Protein AF-A0A8S1BM80-F1 (afdb_monomer)

Radius of gyration: 26.35 Å; Cα contacts (8 Å, |Δi|>4): 334; chains: 1; bounding box: 60×57×77 Å

Sequence (387 aa):
MPVPDLLPSMALIQFASCIPSSCTPEDVQVTLTDAMQWAVKPTGMRASVQVYPESCTTLKSNPFTKGEVAMILVIVILLLLVFFSSAYDIAELNYAESESPIGKALVAFSLPRNWERLFKEDVVQPGVIGSLDGIRVFSTLWVVMTHKILYYAQEPWINKLQLVDALASLIKMPLINTLLNVDTFLLISGLLKAYHYLRDLENKRFNFISCYTRRYLRLTPAYMVVLGFYATLLVRLSSGPGWNKFVEQPTDACKTNWFYNLIYLNNYLDNGNQCMVQTWYLAMDFQLCLLAPLIVYPLWRWPNVGKFIFISVTLLSVSIPFITIYCARAVPSYVLGASDSSIQWYMQNIYFITHQRASPYIIGLALGYIFYRMNTTKVKLTKAIKA

Secondary structure (DSSP, 8-state):
----SSS-GGGS--------TTS-HHHHHHHHHHHHHHHHGGGT--------GGG------PPPPHHHHHHHHHHHHHHHHHHHHHHHHHHHTTS----SHHHHHHHTT-HHHHHHHHHS-----TT--HHHHHHHHHHHHHHHHHHHHHHHHTSTTS-HHHHHHHHT-GGGHHHH-TTSHHHHHHHHHHHHHHHHHHHHHHTT---HHHHHHHHHHHHHHHHHHHHHHHHTTGGGS--STTHIIIIIHHHHHHHHHHHHHHTT-HHHHSTT--SSGGGHHHHHHHHHHHHHHHHHHHHHH-HHHHHHHHHHHHHHHHHHHHHHHHHHT--SS--TTS-HHHHHHHIIIIIS-GGGS-HHHHHHHHHHHHHHHHHHTT----GGG--

Solvent-accessible surface area (backbone atoms only — not comparable to full-atom values): 22041 Å² total; per-residue (Å²): 129,82,83,72,80,81,64,37,74,86,76,57,90,58,85,86,81,93,70,70,90,85,61,49,50,66,57,50,26,53,55,50,24,55,54,46,33,62,70,33,49,88,75,75,53,86,59,83,58,86,59,56,65,77,48,65,71,74,95,72,85,72,82,84,50,73,65,37,52,52,50,51,50,52,52,51,52,52,51,50,49,29,49,53,14,28,52,48,43,63,64,39,74,80,51,73,85,62,84,48,72,64,50,49,58,44,44,69,45,13,53,68,62,52,50,51,61,71,73,48,83,73,76,84,53,95,90,65,64,66,68,57,55,56,50,48,52,55,42,49,54,47,49,53,52,28,55,51,49,58,57,49,73,71,40,65,89,50,66,64,66,60,54,55,58,43,72,74,32,77,88,44,38,74,62,67,53,54,78,59,50,60,42,56,55,36,20,51,51,20,17,53,49,34,32,53,48,54,53,30,53,75,68,71,70,67,49,72,67,62,54,51,51,53,52,47,68,67,50,47,62,66,49,50,55,53,50,49,36,45,43,40,54,55,58,72,77,60,82,45,67,61,36,39,74,74,38,43,54,27,21,54,25,20,69,75,47,47,64,35,58,78,72,42,39,43,34,76,68,33,86,87,51,49,43,58,67,84,49,24,57,58,19,33,54,52,54,52,58,68,48,44,54,75,48,50,48,38,38,72,80,38,53,68,62,12,47,51,53,47,51,53,51,51,52,48,24,54,46,50,39,51,50,53,34,63,76,65,70,50,70,94,60,91,54,92,87,52,40,60,68,58,49,50,48,40,43,64,69,38,67,37,25,49,68,43,58,37,41,43,24,53,52,11,30,52,51,9,47,51,52,46,47,41,68,74,67,65,62,79,77,58,72,85,80,76,111

Organism: NCBI:txid197152

Foldseek 3Di:
DPDPLPFAPLPDQDDDDDDPPPDQQVNVQVVVLVVVCVVCVVVVDHDHDDGDNLLDDDPDDDDADPLQVVLVVVVVVLVVLQVQLQVVCVVCVVPDDDPDPVNVVSVVSHPVVVVCVVPDDDPQPPPDPVVLVVLVVVLVVLLVLLVVCVVVCSDNPDDVVVVVVLVVDPVSVSSVQNQCSLLSVLLQLLQVLLQVQLVCVVVVNDDLVVVLVVVLVVPLVVVVSVLSCLLHVQLVPDDHSCSCVPRVQLNVLSVVCVVCLSVLNLLPPSQLSHNDLVCLSVSLSSVLSNCSCVLNVCCNPPVVVSVVSLVVLLVQLAVVLVCVCVVVVADSGPDDRDGPVSNSCCCNPARSDNSNSNNSNSNSNVNNNVVNCCVVVVDDDDVVVVD

Mean predicted aligned error: 8.42 Å

Structure (mmCIF, N/CA/C/O backbone):
data_AF-A0A8S1BM80-F1
#
_entry.id   AF-A0A8S1BM80-F1
#
loop_
_atom_site.group_PDB
_atom_site.id
_atom_site.type_symbol
_atom_site.label_atom_id
_atom_site.label_alt_id
_atom_site.label_comp_id
_atom_site.label_asym_id
_atom_site.label_entity_id
_atom_site.label_seq_id
_atom_site.pdbx_PDB_ins_code
_atom_site.Cartn_x
_atom_site.Cartn_y
_atom_site.Cartn_z
_atom_site.occupancy
_atom_site.B_iso_or_equiv
_atom_site.auth_seq_id
_atom_site.auth_comp_id
_atom_site.auth_asym_id
_atom_site.auth_atom_id
_atom_site.pdbx_PDB_model_num
ATOM 1 N N . MET A 1 1 ? 29.028 7.257 -23.040 1.00 25.75 1 MET A N 1
ATOM 2 C CA . MET A 1 1 ? 28.507 7.870 -21.799 1.00 25.75 1 MET A CA 1
ATOM 3 C C . MET A 1 1 ? 27.006 7.998 -21.964 1.00 25.75 1 MET A C 1
ATOM 5 O O . MET A 1 1 ? 26.614 8.593 -22.963 1.00 25.75 1 MET A O 1
ATOM 9 N N . PRO A 1 2 ? 26.179 7.385 -21.101 1.00 34.44 2 PRO A N 1
ATOM 10 C CA . PRO A 1 2 ? 24.736 7.548 -21.205 1.00 34.44 2 PRO A CA 1
ATOM 11 C C . PRO A 1 2 ? 24.407 9.019 -20.940 1.00 34.44 2 PRO A C 1
ATOM 13 O O . PRO A 1 2 ? 25.028 9.648 -20.082 1.00 34.44 2 PRO A O 1
ATOM 16 N N . VAL A 1 3 ? 23.507 9.575 -21.748 1.00 40.16 3 VAL A N 1
ATOM 17 C CA . VAL A 1 3 ? 23.046 10.960 -21.630 1.00 40.16 3 VAL A CA 1
ATOM 18 C C . VAL A 1 3 ? 22.494 11.130 -20.210 1.00 40.16 3 VAL A C 1
ATOM 20 O O . VAL A 1 3 ? 21.547 10.425 -19.865 1.00 40.16 3 VAL A O 1
ATOM 23 N N . PRO A 1 4 ? 23.098 11.978 -19.359 1.00 42.62 4 PRO A N 1
ATOM 24 C CA . PRO A 1 4 ? 22.602 12.175 -18.006 1.00 42.62 4 PRO A CA 1
ATOM 25 C C . PRO A 1 4 ? 21.226 12.828 -18.104 1.00 42.62 4 PRO A C 1
ATOM 27 O O . PRO A 1 4 ? 21.118 13.783 -18.865 1.00 42.62 4 PRO A O 1
ATOM 30 N N . ASP A 1 5 ? 20.229 12.282 -17.397 1.00 49.28 5 ASP A N 1
ATOM 31 C CA .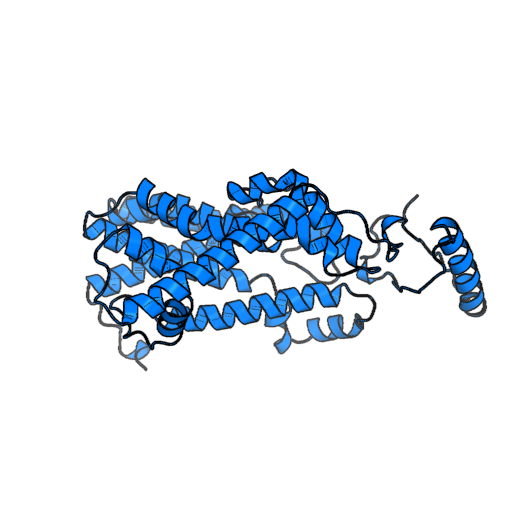 ASP A 1 5 ? 19.069 12.870 -16.682 1.00 49.28 5 ASP A CA 1
ATOM 32 C C . ASP A 1 5 ? 18.509 14.272 -17.048 1.00 49.28 5 ASP A C 1
ATOM 34 O O . ASP A 1 5 ? 17.722 14.840 -16.290 1.00 49.28 5 ASP A O 1
ATOM 38 N N . LEU A 1 6 ? 18.869 14.874 -18.179 1.00 45.38 6 LEU A N 1
ATOM 39 C CA . LEU A 1 6 ? 18.550 16.259 -18.527 1.00 45.38 6 LEU A CA 1
ATOM 40 C C . LEU A 1 6 ? 17.118 16.391 -19.044 1.00 45.38 6 LEU A C 1
ATOM 42 O O . LEU A 1 6 ? 16.523 17.463 -18.961 1.00 45.38 6 LEU A O 1
ATOM 46 N N . LEU A 1 7 ? 16.582 15.305 -19.600 1.00 53.53 7 LEU A N 1
ATOM 47 C CA . LEU A 1 7 ? 15.228 15.224 -20.117 1.00 53.53 7 LEU A CA 1
ATOM 48 C C . LEU A 1 7 ? 14.512 14.066 -19.414 1.00 53.53 7 LEU A C 1
ATOM 50 O O . LEU A 1 7 ? 15.058 12.963 -19.373 1.00 53.53 7 LEU A O 1
ATOM 54 N N . PRO A 1 8 ? 13.307 14.290 -18.864 1.00 61.81 8 PRO A N 1
ATOM 55 C CA . PRO A 1 8 ? 12.547 13.222 -18.229 1.00 61.81 8 PRO A CA 1
ATOM 56 C C . PRO A 1 8 ? 12.236 12.129 -19.259 1.00 61.81 8 PRO A C 1
ATOM 58 O O . PRO A 1 8 ? 12.058 12.434 -20.441 1.00 61.81 8 PRO A O 1
ATOM 61 N N . SER A 1 9 ? 12.123 10.864 -18.840 1.00 62.84 9 SER A N 1
ATOM 62 C CA . SER A 1 9 ? 11.813 9.731 -19.737 1.00 62.84 9 SER A CA 1
ATOM 63 C C . SER A 1 9 ? 10.572 9.966 -20.609 1.00 62.84 9 SER A C 1
ATOM 65 O O . SER A 1 9 ? 10.468 9.453 -21.725 1.00 62.84 9 SER A O 1
ATOM 67 N N . MET A 1 10 ? 9.650 10.821 -20.154 1.00 62.75 10 MET A N 1
ATOM 68 C CA . MET A 1 10 ? 8.502 11.270 -20.937 1.00 62.75 10 MET A CA 1
ATOM 69 C C . MET A 1 10 ? 8.870 12.001 -22.247 1.00 62.75 10 MET A C 1
ATOM 71 O O . MET A 1 10 ? 8.046 12.018 -23.157 1.00 62.75 10 MET A O 1
ATOM 75 N N . ALA A 1 11 ? 10.075 12.555 -22.378 1.00 64.88 11 ALA A N 1
ATOM 76 C CA . ALA A 1 11 ? 10.567 13.225 -23.583 1.00 64.88 11 ALA A CA 1
ATOM 77 C C . ALA A 1 11 ? 11.142 12.257 -24.637 1.00 64.88 11 ALA A C 1
ATOM 79 O O . ALA A 1 11 ? 11.372 12.664 -25.774 1.00 64.88 11 ALA A O 1
ATOM 80 N N . LEU A 1 12 ? 11.362 10.983 -24.287 1.00 74.12 12 LEU A N 1
ATOM 81 C CA . LEU A 1 12 ? 11.828 9.960 -25.224 1.00 74.12 12 LEU A CA 1
ATOM 82 C C . LEU A 1 12 ? 10.656 9.392 -26.036 1.00 74.12 12 LEU A C 1
ATOM 84 O O . LEU A 1 12 ? 9.574 9.119 -25.502 1.00 74.12 12 LEU A O 1
ATOM 88 N N . ILE A 1 13 ? 10.898 9.178 -27.331 1.00 77.50 13 ILE A N 1
ATOM 89 C CA . ILE A 1 13 ? 9.990 8.437 -28.208 1.00 77.50 13 ILE A CA 1
ATOM 90 C C . ILE A 1 13 ? 10.299 6.954 -28.030 1.00 77.50 13 ILE A C 1
ATOM 92 O O . ILE A 1 13 ? 11.401 6.501 -28.327 1.00 77.50 13 ILE A O 1
ATOM 96 N N . GLN A 1 14 ? 9.316 6.207 -27.544 1.00 80.56 14 GLN A N 1
ATOM 97 C CA . GLN A 1 14 ? 9.393 4.760 -27.401 1.00 80.56 14 GLN A CA 1
ATOM 98 C C . GLN A 1 14 ? 8.392 4.130 -28.369 1.00 80.56 14 GLN A C 1
ATOM 100 O O . GLN A 1 14 ? 7.281 4.627 -28.536 1.00 80.56 14 GLN A O 1
ATOM 105 N N . PHE A 1 15 ? 8.786 3.047 -29.023 1.00 80.12 15 PHE A N 1
ATOM 106 C CA . PHE A 1 15 ? 7.915 2.240 -29.868 1.00 80.12 15 PHE A CA 1
ATOM 107 C C . PHE A 1 15 ? 8.378 0.788 -29.792 1.00 80.12 15 PHE A C 1
ATOM 109 O O . PHE A 1 15 ? 9.504 0.505 -29.384 1.00 80.12 15 PHE A O 1
ATOM 116 N N . ALA A 1 16 ? 7.506 -0.132 -30.180 1.00 83.50 16 ALA A N 1
ATOM 117 C CA . ALA A 1 16 ? 7.824 -1.547 -30.245 1.00 83.50 16 ALA A CA 1
ATOM 118 C C . ALA A 1 16 ? 7.442 -2.099 -31.615 1.00 83.50 16 ALA A C 1
ATOM 120 O O . ALA A 1 16 ? 6.464 -1.659 -32.217 1.00 83.50 16 ALA A O 1
ATOM 121 N N . SER A 1 17 ? 8.217 -3.068 -32.093 1.00 84.31 17 SER A N 1
ATOM 122 C CA . SER A 1 17 ? 7.961 -3.766 -33.349 1.00 84.31 17 SER A CA 1
ATOM 123 C C . SER A 1 17 ? 8.264 -5.251 -33.190 1.00 84.31 17 SER A C 1
ATOM 125 O O . SER A 1 17 ? 9.118 -5.634 -32.388 1.00 84.31 17 SER A O 1
ATOM 127 N N . CYS A 1 18 ? 7.567 -6.089 -33.953 1.00 87.12 18 CYS A N 1
ATOM 128 C CA . CYS A 1 18 ? 7.853 -7.516 -34.020 1.00 87.12 18 CYS A CA 1
ATOM 129 C C . CYS A 1 18 ? 9.004 -7.761 -34.998 1.00 87.12 18 CYS A C 1
ATOM 131 O O . CYS A 1 18 ? 8.939 -7.365 -36.160 1.00 87.12 18 CYS A O 1
ATOM 133 N N . ILE A 1 19 ? 10.046 -8.436 -34.521 1.00 88.25 19 ILE A N 1
ATOM 134 C CA . ILE A 1 19 ? 11.252 -8.772 -35.282 1.00 88.25 19 ILE A CA 1
ATOM 135 C C . ILE A 1 19 ? 11.477 -10.288 -35.156 1.00 88.25 19 ILE A C 1
ATOM 137 O O . ILE A 1 19 ? 11.078 -10.866 -34.138 1.00 88.25 19 ILE A O 1
ATOM 141 N N . PRO A 1 20 ? 12.065 -10.969 -36.160 1.00 88.88 20 PRO A N 1
ATOM 142 C CA . PRO A 1 20 ? 12.394 -12.386 -36.045 1.00 88.88 20 PRO A CA 1
ATOM 143 C C . PRO A 1 20 ? 13.209 -12.697 -34.784 1.00 88.88 20 PRO A C 1
ATOM 145 O O . PRO A 1 20 ? 14.175 -12.008 -34.467 1.00 88.88 20 PRO A O 1
ATOM 148 N N . SER A 1 21 ? 12.866 -13.788 -34.094 1.00 86.75 21 SER A N 1
ATOM 149 C CA . SER A 1 21 ? 13.510 -14.194 -32.833 1.00 86.75 21 SER A CA 1
ATOM 150 C C . SER A 1 21 ? 14.983 -14.600 -32.969 1.00 86.75 21 SER A C 1
ATOM 152 O O . SER A 1 21 ? 15.620 -14.920 -31.971 1.00 86.75 21 SER A O 1
ATOM 154 N N . SER A 1 22 ? 15.495 -14.683 -34.198 1.00 89.31 22 SER A N 1
ATOM 155 C CA . SER A 1 22 ? 16.900 -14.952 -34.505 1.00 89.31 22 SER A CA 1
ATOM 156 C C . SER A 1 22 ? 17.790 -13.713 -34.400 1.00 89.31 22 SER A C 1
ATOM 158 O O . SER A 1 22 ? 19.003 -13.869 -34.325 1.00 89.31 22 SER A O 1
ATOM 160 N N . CYS A 1 23 ? 17.218 -12.505 -34.430 1.00 89.19 23 CYS A N 1
ATOM 161 C CA . CYS A 1 23 ? 17.977 -11.262 -34.329 1.00 89.19 23 CYS A CA 1
ATOM 162 C C . CYS A 1 23 ? 18.422 -11.016 -32.884 1.00 89.19 23 CYS A C 1
ATOM 164 O O . CYS A 1 23 ? 17.631 -11.169 -31.951 1.00 89.19 23 CYS A O 1
ATOM 166 N N . THR A 1 24 ? 19.675 -10.603 -32.706 1.00 91.12 24 THR A N 1
ATOM 167 C CA . THR A 1 24 ? 20.180 -10.151 -31.404 1.00 91.12 24 THR A CA 1
ATOM 168 C C . THR A 1 24 ? 19.725 -8.714 -31.113 1.00 91.12 24 THR A C 1
ATOM 170 O O . THR A 1 24 ? 19.417 -7.971 -32.051 1.00 91.12 24 THR A O 1
ATOM 173 N N . PRO A 1 25 ? 19.662 -8.283 -29.838 1.00 89.38 25 PRO A N 1
ATOM 174 C CA . PRO A 1 25 ? 19.376 -6.887 -29.493 1.00 89.38 25 PRO A CA 1
ATOM 175 C C . PRO A 1 25 ? 20.292 -5.889 -30.220 1.00 89.38 25 PRO A C 1
ATOM 177 O O . PRO A 1 25 ? 19.843 -4.819 -30.633 1.00 89.38 25 PRO A O 1
ATOM 180 N N . GLU A 1 26 ? 21.555 -6.260 -30.436 1.00 91.62 26 GLU A N 1
ATOM 181 C CA . GLU A 1 26 ? 22.544 -5.473 -31.168 1.00 91.62 26 GLU A CA 1
ATOM 182 C C . GLU A 1 26 ? 22.174 -5.336 -32.652 1.00 91.62 26 GLU A C 1
ATOM 184 O O . GLU A 1 26 ? 22.184 -4.222 -33.182 1.00 91.62 26 GLU A O 1
ATOM 189 N N . ASP A 1 27 ? 21.770 -6.433 -33.305 1.00 91.75 27 ASP A N 1
ATOM 190 C CA . ASP A 1 27 ? 21.307 -6.414 -34.702 1.00 91.75 27 ASP A CA 1
ATOM 191 C C . ASP A 1 27 ? 20.097 -5.488 -34.870 1.00 91.75 27 ASP A C 1
ATOM 193 O O . ASP A 1 27 ? 20.005 -4.710 -35.828 1.00 91.75 27 ASP A O 1
ATOM 197 N N . VAL A 1 28 ? 19.167 -5.552 -33.911 1.00 90.69 28 VAL A N 1
ATOM 198 C CA . VAL A 1 28 ? 17.974 -4.700 -33.879 1.00 90.69 28 VAL A CA 1
ATOM 199 C C . VAL A 1 28 ? 18.366 -3.234 -33.724 1.00 90.69 28 VAL A C 1
ATOM 201 O O . VAL A 1 28 ? 17.847 -2.384 -34.450 1.00 90.69 28 VAL A O 1
ATOM 204 N N . GLN A 1 29 ? 19.295 -2.926 -32.815 1.00 91.81 29 GLN A N 1
ATOM 205 C CA . GLN A 1 29 ? 19.736 -1.556 -32.577 1.00 91.81 29 GLN A CA 1
ATOM 206 C C . GLN A 1 29 ? 20.384 -0.938 -33.816 1.00 91.81 29 GLN A C 1
ATOM 208 O O . GLN A 1 29 ? 20.054 0.198 -34.163 1.00 91.81 29 GLN A O 1
ATOM 213 N N . VAL A 1 30 ? 21.277 -1.669 -34.490 1.00 92.06 30 VAL A N 1
ATOM 214 C CA . VAL A 1 30 ? 21.948 -1.192 -35.710 1.00 92.06 30 VAL A CA 1
ATOM 215 C C . VAL A 1 30 ? 20.924 -0.954 -36.817 1.00 92.06 30 VAL A C 1
ATOM 217 O O . VAL A 1 30 ? 20.825 0.156 -37.337 1.00 92.06 30 VAL A O 1
ATOM 220 N N . THR A 1 31 ? 20.080 -1.951 -37.095 1.00 90.12 31 THR A N 1
ATOM 221 C CA . THR A 1 31 ? 19.084 -1.883 -38.175 1.00 90.12 31 THR A CA 1
ATOM 222 C C . THR A 1 31 ? 18.095 -0.730 -37.976 1.00 90.12 31 THR A C 1
ATOM 224 O O . THR A 1 31 ? 17.798 0.016 -38.910 1.00 90.12 31 THR A O 1
ATOM 227 N N . LEU A 1 32 ? 17.587 -0.549 -36.751 1.00 89.56 32 LEU A N 1
ATOM 228 C CA . LEU A 1 32 ? 16.664 0.545 -36.441 1.00 89.56 32 LEU A CA 1
ATOM 229 C C . LEU A 1 32 ? 17.354 1.908 -36.460 1.00 89.56 32 LEU A C 1
ATOM 231 O O . LEU A 1 32 ? 16.732 2.886 -36.872 1.00 89.56 32 LEU A O 1
ATOM 235 N N . THR A 1 33 ? 18.615 1.989 -36.029 1.00 91.38 33 THR A N 1
ATOM 236 C CA . THR A 1 33 ? 19.382 3.238 -36.087 1.00 91.38 33 THR A CA 1
ATOM 237 C C . THR A 1 33 ? 19.546 3.695 -37.530 1.00 91.38 33 THR A C 1
ATOM 239 O O . THR A 1 33 ? 19.237 4.849 -37.826 1.00 91.38 33 THR A O 1
ATOM 242 N N .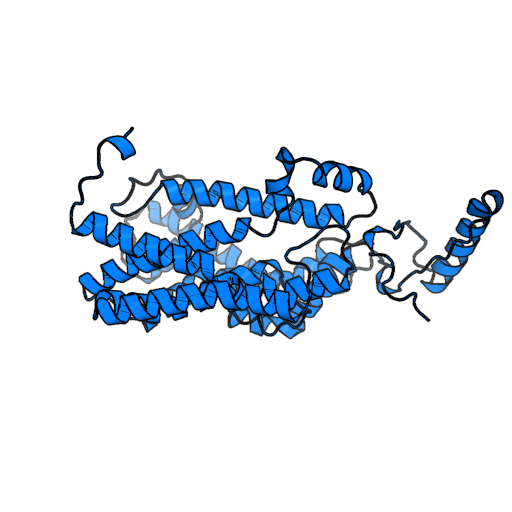 ASP A 1 34 ? 19.938 2.799 -38.435 1.00 90.94 34 ASP A N 1
ATOM 243 C CA . ASP A 1 34 ? 20.120 3.119 -39.854 1.00 90.94 34 ASP A CA 1
ATOM 244 C C . ASP A 1 34 ? 18.802 3.541 -40.515 1.00 90.94 34 ASP A C 1
ATOM 246 O O . ASP A 1 34 ? 18.741 4.566 -41.202 1.00 90.94 34 ASP A O 1
ATOM 250 N N . ALA A 1 35 ? 17.717 2.806 -40.250 1.00 90.19 35 ALA A N 1
ATOM 251 C CA . ALA A 1 35 ? 16.388 3.136 -40.761 1.00 90.19 35 ALA A CA 1
ATOM 252 C C . ALA A 1 35 ? 15.896 4.506 -40.259 1.00 90.19 35 ALA A C 1
ATOM 254 O O . ALA A 1 35 ? 15.383 5.313 -41.038 1.00 90.19 35 ALA A O 1
ATOM 255 N N . MET A 1 36 ? 16.085 4.797 -38.967 1.00 89.44 36 MET A N 1
ATOM 256 C CA . MET A 1 36 ? 15.696 6.079 -38.377 1.00 89.44 36 MET A CA 1
ATOM 257 C C . MET A 1 36 ? 16.546 7.226 -38.909 1.00 89.44 36 MET A C 1
ATOM 259 O O . MET A 1 36 ? 15.999 8.265 -39.268 1.00 89.44 36 MET A O 1
ATOM 263 N N . GLN A 1 37 ? 17.864 7.043 -39.014 1.00 91.12 37 GLN A N 1
ATOM 264 C CA . GLN A 1 37 ? 18.764 8.042 -39.590 1.00 91.12 37 GLN A CA 1
ATOM 265 C C . GLN A 1 37 ? 18.410 8.352 -41.042 1.00 91.12 37 GLN A C 1
ATOM 267 O O . GLN A 1 37 ? 18.400 9.522 -41.423 1.00 91.12 37 GLN A O 1
ATOM 272 N N . TRP A 1 38 ? 18.069 7.337 -41.841 1.00 91.50 38 TRP A N 1
ATOM 273 C CA . TRP A 1 38 ? 17.579 7.536 -43.202 1.00 91.50 38 TRP A CA 1
ATOM 274 C C . TRP A 1 38 ? 16.293 8.374 -43.229 1.00 91.50 38 TRP A C 1
ATOM 276 O O . TRP A 1 38 ? 16.210 9.333 -43.997 1.00 91.50 38 TRP A O 1
ATOM 286 N N . ALA A 1 39 ? 15.335 8.077 -42.347 1.00 90.19 39 ALA A N 1
ATOM 287 C CA . ALA A 1 39 ? 14.062 8.791 -42.275 1.00 90.19 39 ALA A CA 1
ATOM 288 C C . ALA A 1 39 ? 14.210 10.263 -41.842 1.00 90.19 39 ALA A C 1
ATOM 290 O O . ALA A 1 39 ? 13.519 11.129 -42.375 1.00 90.19 39 ALA A O 1
ATOM 291 N N . VAL A 1 40 ? 15.120 10.568 -40.906 1.00 91.88 40 VAL A N 1
ATOM 292 C CA . VAL A 1 40 ? 15.343 11.946 -40.416 1.00 91.88 40 VAL A CA 1
ATOM 293 C C . VAL A 1 40 ? 16.396 12.725 -41.209 1.00 91.88 40 VAL A C 1
ATOM 295 O O . VAL A 1 40 ? 16.582 13.922 -40.990 1.00 91.88 40 VAL A O 1
ATOM 298 N N . LYS A 1 41 ? 17.076 12.087 -42.168 1.00 91.44 41 LYS A N 1
ATOM 299 C CA . LYS A 1 41 ? 18.087 12.734 -43.016 1.00 91.44 41 LYS A CA 1
ATOM 300 C C . LYS A 1 41 ? 17.596 14.035 -43.677 1.00 91.44 41 LYS A C 1
ATOM 302 O O . LYS A 1 41 ? 18.355 15.005 -43.649 1.00 91.44 41 LYS A O 1
ATOM 307 N N . PRO A 1 42 ? 16.364 14.126 -44.226 1.00 93.44 42 PRO A N 1
ATOM 308 C CA . PRO A 1 42 ? 15.873 15.356 -44.856 1.00 93.44 42 PRO A CA 1
ATOM 309 C C . PRO A 1 42 ? 15.665 16.518 -43.878 1.00 93.44 42 PRO A C 1
ATOM 311 O O . PRO A 1 42 ? 15.698 17.673 -44.290 1.00 93.44 42 PRO A O 1
ATOM 314 N N . THR A 1 43 ? 15.451 16.235 -42.591 1.00 92.00 43 THR A N 1
ATOM 315 C CA . THR A 1 43 ? 15.177 17.261 -41.574 1.00 92.00 43 THR A CA 1
ATOM 316 C C . THR A 1 43 ? 16.452 17.804 -40.926 1.00 92.00 43 THR A C 1
ATOM 318 O O . THR A 1 43 ? 16.371 18.689 -40.079 1.00 92.00 43 THR A O 1
ATOM 321 N N . GLY A 1 44 ? 17.627 17.258 -41.266 1.00 90.00 44 GLY A N 1
ATOM 322 C CA . GLY A 1 44 ? 18.905 17.618 -40.642 1.00 90.00 44 GLY A CA 1
ATOM 323 C C . GLY A 1 44 ? 19.047 17.163 -39.183 1.00 90.00 44 GLY A C 1
ATOM 324 O O . GLY A 1 44 ? 20.008 17.542 -38.514 1.00 90.00 44 GLY A O 1
ATOM 325 N N . MET A 1 45 ? 18.110 16.355 -38.675 1.00 87.31 45 MET A N 1
ATOM 326 C CA . MET A 1 45 ? 18.166 15.822 -37.314 1.00 87.31 45 MET A CA 1
ATOM 327 C C . MET A 1 45 ? 19.049 14.571 -37.259 1.00 87.31 45 MET A C 1
ATOM 329 O O . MET A 1 45 ? 19.181 13.840 -38.239 1.00 87.31 45 MET A O 1
ATOM 333 N N . ARG A 1 46 ? 19.643 14.298 -36.092 1.00 85.56 46 ARG A N 1
ATOM 334 C CA . ARG A 1 46 ? 20.332 13.030 -35.815 1.00 85.56 46 ARG A CA 1
ATOM 335 C C . ARG A 1 46 ? 19.470 12.188 -34.888 1.00 85.56 46 ARG A C 1
ATOM 337 O O . ARG A 1 46 ? 19.132 12.638 -33.799 1.00 85.56 46 ARG A O 1
ATOM 344 N N . ALA A 1 47 ? 19.145 10.976 -35.320 1.00 84.31 47 ALA A N 1
ATOM 345 C CA . ALA A 1 47 ? 18.464 9.990 -34.494 1.00 84.31 47 ALA A CA 1
ATOM 346 C C . ALA A 1 47 ? 19.476 8.979 -33.939 1.00 84.31 47 ALA A C 1
ATOM 348 O O . ALA A 1 47 ? 20.342 8.487 -34.666 1.00 84.31 47 ALA A O 1
ATOM 349 N N . SER A 1 48 ? 19.346 8.660 -32.654 1.00 85.06 48 SER A N 1
ATOM 350 C CA . SER A 1 48 ? 20.039 7.550 -32.000 1.00 85.06 48 SER A CA 1
ATOM 351 C C . SER A 1 48 ? 18.999 6.603 -31.421 1.00 85.06 48 SER A C 1
ATOM 353 O O . SER A 1 48 ? 18.137 7.046 -30.660 1.00 85.06 48 SER A O 1
ATOM 355 N N . VAL A 1 49 ? 19.079 5.319 -31.765 1.00 87.62 49 VAL A N 1
ATOM 356 C CA . VAL A 1 49 ? 18.206 4.285 -31.203 1.00 87.62 49 VAL A CA 1
ATOM 357 C C . VAL A 1 49 ? 18.993 3.497 -30.165 1.00 87.62 49 VAL A C 1
ATOM 359 O O . VAL A 1 49 ? 20.164 3.181 -30.369 1.00 87.62 49 VAL A O 1
ATOM 362 N N . GLN A 1 50 ? 18.346 3.187 -29.047 1.00 86.94 50 GLN A N 1
ATOM 363 C CA . GLN A 1 50 ? 18.906 2.352 -27.993 1.00 86.94 50 GLN A CA 1
ATOM 364 C C . GLN A 1 50 ? 17.958 1.187 -27.733 1.00 86.94 50 GLN A C 1
ATOM 366 O O . GLN A 1 50 ? 16.764 1.400 -27.523 1.00 86.94 50 GLN A O 1
ATOM 371 N N . VAL A 1 51 ? 18.491 -0.034 -27.763 1.00 87.25 51 VAL A N 1
ATOM 372 C CA . VAL A 1 51 ? 17.737 -1.265 -27.520 1.00 87.25 51 VAL A CA 1
ATOM 373 C C . VAL A 1 51 ? 18.381 -1.974 -26.343 1.00 87.25 51 VAL A C 1
ATOM 375 O O . VAL A 1 51 ? 19.555 -2.330 -26.386 1.00 87.25 51 VAL A O 1
ATOM 378 N N . TYR A 1 52 ? 17.617 -2.164 -25.273 1.00 84.94 52 TYR A N 1
ATOM 379 C CA . TYR A 1 52 ? 18.078 -2.937 -24.128 1.00 84.94 52 TYR A CA 1
ATOM 380 C C . TYR A 1 52 ? 17.747 -4.419 -24.345 1.00 84.94 52 TYR A C 1
ATOM 382 O O . TYR A 1 52 ? 16.646 -4.717 -24.820 1.00 84.94 52 TYR A O 1
ATOM 390 N N . PRO A 1 53 ? 18.636 -5.358 -23.969 1.00 84.12 53 PRO A N 1
ATOM 391 C CA . PRO A 1 53 ? 18.347 -6.792 -24.055 1.00 84.12 53 PRO A CA 1
ATOM 392 C C . PRO A 1 53 ? 17.046 -7.177 -23.335 1.00 84.12 53 PRO A C 1
ATOM 394 O O . PRO A 1 53 ? 16.252 -7.948 -23.863 1.00 84.12 53 PRO A O 1
ATOM 397 N N . GLU A 1 54 ? 16.786 -6.540 -22.190 1.00 80.88 54 GLU A N 1
ATOM 398 C CA . GLU A 1 54 ? 15.576 -6.684 -21.363 1.00 80.88 54 GLU A CA 1
ATOM 399 C C . GLU A 1 54 ? 14.274 -6.326 -22.114 1.00 80.88 54 GLU A C 1
ATOM 401 O O . GLU A 1 54 ? 13.189 -6.784 -21.764 1.00 80.88 54 GLU A O 1
ATOM 406 N N . SER A 1 55 ? 14.354 -5.471 -23.143 1.00 80.12 55 SER A N 1
ATOM 407 C CA . SER A 1 55 ? 13.199 -5.042 -23.946 1.00 80.12 55 SER A CA 1
ATOM 408 C C . SER A 1 55 ? 12.801 -6.065 -25.014 1.00 80.12 55 SER A C 1
ATOM 410 O O . SER A 1 55 ? 11.728 -5.946 -25.612 1.00 80.12 55 SER A O 1
ATOM 412 N N . CYS A 1 56 ? 13.652 -7.058 -25.279 1.00 83.81 56 CYS A N 1
ATOM 413 C CA . CYS A 1 56 ? 13.415 -8.079 -26.289 1.00 83.81 56 CYS A CA 1
ATOM 414 C C . CYS A 1 56 ? 12.740 -9.297 -25.652 1.00 83.81 56 CYS A C 1
ATOM 416 O O . CYS A 1 56 ? 13.353 -10.042 -24.893 1.00 83.81 56 CYS A O 1
ATOM 418 N N . THR A 1 57 ? 11.472 -9.532 -25.992 1.00 81.50 57 THR A N 1
ATOM 419 C CA . THR A 1 57 ? 10.699 -10.664 -25.460 1.00 81.50 57 THR A CA 1
ATOM 420 C C . THR A 1 57 ? 10.415 -11.695 -26.546 1.00 81.50 57 THR A C 1
ATOM 422 O O . THR A 1 57 ? 10.166 -11.359 -27.704 1.00 81.50 57 THR A O 1
ATOM 425 N N . THR A 1 58 ? 10.462 -12.977 -26.178 1.00 81.25 58 THR A N 1
ATOM 426 C CA . THR A 1 58 ? 10.114 -14.092 -27.072 1.00 81.25 58 THR A CA 1
ATOM 427 C C . THR A 1 58 ? 9.060 -14.972 -26.412 1.00 81.25 58 THR A C 1
ATOM 429 O O . THR A 1 58 ? 9.065 -15.143 -25.197 1.00 81.25 58 THR A O 1
ATOM 432 N N . LEU A 1 59 ? 8.171 -15.573 -27.207 1.00 74.44 59 LEU A N 1
ATOM 433 C CA . LEU A 1 59 ? 7.093 -16.461 -26.739 1.00 74.44 59 LEU A CA 1
ATOM 434 C C . LEU A 1 59 ? 7.596 -17.851 -26.283 1.00 74.44 59 LEU A C 1
ATOM 436 O O . LEU A 1 59 ? 6.901 -18.856 -26.431 1.00 74.44 59 LEU A O 1
ATOM 440 N N . LYS A 1 60 ? 8.822 -17.955 -25.759 1.00 69.56 60 LYS A N 1
ATOM 441 C CA . LYS A 1 60 ? 9.366 -19.237 -25.299 1.00 69.56 60 LYS A CA 1
ATOM 442 C C . LYS A 1 60 ? 8.717 -19.638 -23.975 1.00 69.56 60 LYS A C 1
ATOM 444 O O . LYS A 1 60 ? 8.849 -18.952 -22.966 1.00 69.56 60 LYS A O 1
ATOM 449 N N . SER A 1 61 ? 8.040 -20.784 -23.979 1.00 68.88 61 SER A N 1
ATOM 450 C CA . SER A 1 61 ? 7.480 -21.384 -22.768 1.00 68.88 61 SER A CA 1
ATOM 451 C C . SER A 1 61 ? 8.595 -22.029 -21.944 1.00 68.88 61 SER A C 1
ATOM 453 O O . SER A 1 61 ? 9.136 -23.070 -22.318 1.00 68.88 61 SER A O 1
ATOM 455 N N . ASN A 1 62 ? 8.957 -21.399 -20.828 1.00 81.12 62 ASN A N 1
ATOM 456 C CA . ASN A 1 62 ? 9.873 -21.984 -19.851 1.00 81.12 62 ASN A CA 1
ATOM 457 C C . ASN A 1 62 ? 9.136 -23.016 -18.979 1.00 81.12 62 ASN A C 1
ATOM 459 O O . ASN A 1 62 ? 7.955 -22.820 -18.682 1.00 81.12 62 ASN A O 1
ATOM 463 N N . PRO A 1 63 ? 9.794 -24.087 -18.501 1.00 88.94 63 PRO A N 1
ATOM 464 C CA . PRO A 1 63 ? 9.174 -25.014 -17.554 1.00 88.94 63 PRO A CA 1
ATOM 465 C C . PRO A 1 63 ? 8.783 -24.301 -16.251 1.00 88.94 63 PRO A C 1
ATOM 467 O O . PRO A 1 63 ? 9.357 -23.265 -15.902 1.00 88.94 63 PRO A O 1
ATOM 470 N N . PHE A 1 64 ? 7.800 -24.846 -15.528 1.00 91.25 64 PHE A N 1
ATOM 471 C CA . PHE A 1 64 ? 7.395 -24.310 -14.228 1.00 91.25 64 PHE A CA 1
ATOM 472 C C . PHE A 1 64 ? 8.516 -24.457 -13.196 1.00 91.25 64 PHE A C 1
ATOM 474 O O . PHE A 1 64 ? 9.111 -25.521 -13.023 1.00 91.25 64 PHE A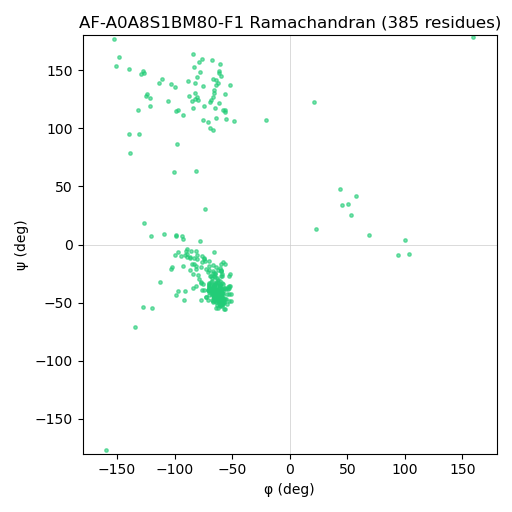 O 1
ATOM 481 N N . THR A 1 65 ? 8.777 -23.374 -12.479 1.00 92.75 65 THR A N 1
ATOM 482 C CA . THR A 1 65 ? 9.675 -23.335 -11.330 1.00 92.75 65 THR A CA 1
ATOM 483 C C . THR A 1 65 ? 9.002 -23.956 -10.107 1.00 92.75 65 THR A C 1
ATOM 485 O O . THR A 1 65 ? 7.776 -24.013 -9.996 1.00 92.75 65 THR A O 1
ATOM 488 N N . LYS A 1 66 ? 9.808 -24.378 -9.126 1.00 93.88 66 LYS A N 1
ATOM 489 C CA . LYS A 1 66 ? 9.299 -24.946 -7.865 1.00 93.88 66 LYS A CA 1
ATOM 490 C C . LYS A 1 66 ? 8.346 -23.991 -7.130 1.00 93.88 66 LYS A C 1
ATOM 492 O O . LYS A 1 66 ? 7.363 -24.449 -6.557 1.00 93.88 66 LYS A O 1
ATOM 497 N N . GLY A 1 67 ? 8.621 -22.682 -7.166 1.00 93.06 67 GLY A N 1
ATOM 498 C CA . GLY A 1 67 ? 7.775 -21.662 -6.540 1.00 93.06 67 GLY A CA 1
ATOM 499 C C . GLY A 1 67 ? 6.403 -21.542 -7.205 1.00 93.06 67 GLY A C 1
ATOM 500 O O . GLY A 1 67 ? 5.391 -21.480 -6.515 1.00 93.06 67 GLY A O 1
ATOM 501 N N . GLU A 1 68 ? 6.353 -21.592 -8.536 1.00 94.50 68 GLU A N 1
ATOM 502 C CA . GLU A 1 68 ? 5.091 -21.558 -9.286 1.00 94.50 68 GLU A CA 1
ATOM 503 C C . GLU A 1 68 ? 4.253 -22.811 -9.034 1.00 94.50 68 GLU A C 1
ATOM 505 O O . GLU A 1 68 ? 3.055 -22.701 -8.786 1.00 94.50 68 GLU A O 1
ATOM 510 N N . VAL A 1 69 ? 4.880 -23.993 -9.014 1.00 96.00 69 VAL A N 1
ATOM 511 C CA . VAL A 1 69 ? 4.190 -25.243 -8.656 1.00 96.00 69 VAL A CA 1
ATOM 512 C C . VAL A 1 69 ? 3.619 -25.159 -7.238 1.00 96.00 69 VAL A C 1
ATOM 514 O O . VAL A 1 69 ? 2.455 -25.494 -7.032 1.00 96.00 69 VAL A O 1
ATOM 517 N N . ALA A 1 70 ? 4.395 -24.666 -6.267 1.00 96.00 70 ALA A N 1
ATOM 518 C CA . ALA A 1 70 ? 3.920 -24.486 -4.896 1.00 96.00 70 ALA A CA 1
ATOM 519 C C . ALA A 1 70 ? 2.722 -23.523 -4.819 1.00 96.00 70 ALA A C 1
ATOM 521 O O . ALA A 1 70 ? 1.739 -23.822 -4.142 1.00 96.00 70 ALA A O 1
ATOM 522 N N . MET A 1 71 ? 2.762 -22.404 -5.548 1.00 96.19 71 MET A N 1
ATOM 523 C CA . MET A 1 71 ? 1.657 -21.444 -5.577 1.00 96.19 71 MET A CA 1
ATOM 524 C C . MET A 1 71 ? 0.396 -22.029 -6.230 1.00 96.19 71 MET A C 1
ATOM 526 O O . MET A 1 71 ? -0.707 -21.839 -5.719 1.00 96.19 71 MET A O 1
ATOM 530 N N . ILE A 1 72 ? 0.547 -22.792 -7.319 1.00 96.31 72 ILE A N 1
ATOM 531 C CA . ILE A 1 72 ? -0.567 -23.511 -7.955 1.00 96.31 72 ILE A CA 1
ATOM 532 C C . ILE A 1 72 ? -1.198 -24.490 -6.963 1.00 96.31 72 ILE A C 1
ATOM 534 O O . ILE A 1 72 ? -2.419 -24.505 -6.825 1.00 96.31 72 ILE A O 1
ATOM 538 N N . LEU A 1 73 ? -0.390 -25.258 -6.223 1.00 97.12 73 LEU A N 1
ATOM 539 C CA . LEU A 1 73 ? -0.893 -26.173 -5.195 1.00 97.12 73 LEU A CA 1
ATOM 540 C C . LEU A 1 73 ? -1.679 -25.433 -4.106 1.00 97.12 73 LEU A C 1
ATOM 542 O O . LEU A 1 73 ? -2.756 -25.889 -3.735 1.00 97.12 73 LEU A O 1
ATOM 546 N N . VAL A 1 74 ? -1.198 -24.278 -3.633 1.00 96.31 74 VAL A N 1
ATOM 547 C CA . VAL A 1 74 ? -1.927 -23.449 -2.654 1.00 96.31 74 VAL A CA 1
ATOM 548 C C . VAL A 1 74 ? -3.290 -23.016 -3.200 1.00 96.31 74 VAL A C 1
ATOM 550 O O . VAL A 1 74 ? -4.294 -23.158 -2.503 1.00 96.31 74 VAL A O 1
ATOM 553 N N . ILE A 1 75 ? -3.353 -22.533 -4.445 1.00 95.81 75 ILE A N 1
ATOM 554 C CA . ILE A 1 75 ? -4.617 -22.123 -5.080 1.00 95.81 75 ILE A CA 1
ATOM 555 C C . ILE A 1 75 ? -5.565 -23.318 -5.212 1.00 95.81 75 ILE A C 1
ATOM 557 O O . ILE A 1 75 ? -6.733 -23.213 -4.848 1.00 95.81 75 ILE A O 1
ATOM 561 N N . VAL A 1 76 ? -5.067 -24.466 -5.678 1.00 97.06 76 VAL A N 1
ATOM 562 C CA . VAL A 1 76 ? -5.865 -25.692 -5.815 1.00 97.06 76 VAL A CA 1
ATOM 563 C C . VAL A 1 76 ? -6.402 -26.152 -4.459 1.00 97.06 76 VAL A C 1
ATOM 565 O O . VAL A 1 76 ? -7.584 -26.469 -4.360 1.00 97.06 76 VAL A O 1
ATOM 568 N N . ILE A 1 77 ? -5.588 -26.132 -3.400 1.00 96.38 77 ILE A N 1
ATOM 569 C CA . ILE A 1 77 ? -6.024 -26.478 -2.039 1.00 96.38 77 ILE A CA 1
ATOM 570 C C . ILE A 1 77 ? -7.130 -25.533 -1.563 1.00 96.38 77 ILE A C 1
ATOM 572 O O . ILE A 1 77 ? -8.129 -26.002 -1.025 1.00 96.38 77 ILE A O 1
ATOM 576 N N . LEU A 1 78 ? -6.992 -24.221 -1.781 1.00 94.50 78 LEU A N 1
ATOM 577 C CA . LEU A 1 78 ? -8.022 -23.247 -1.408 1.00 94.50 78 LEU A CA 1
ATOM 578 C C . LEU A 1 78 ? -9.328 -23.471 -2.180 1.00 94.50 78 LEU A C 1
ATOM 580 O O . LEU A 1 78 ? -10.400 -23.432 -1.581 1.00 94.50 78 LEU A O 1
ATOM 584 N N . LEU A 1 79 ? -9.250 -23.753 -3.483 1.00 95.69 79 LEU A N 1
ATOM 585 C CA . LEU A 1 79 ? -10.422 -24.055 -4.308 1.00 95.69 79 LEU A CA 1
ATOM 586 C C . LEU A 1 79 ? -11.111 -25.351 -3.870 1.00 95.69 79 LEU A C 1
ATOM 588 O O . LEU A 1 79 ? -12.335 -25.379 -3.759 1.00 95.69 79 LEU A O 1
ATOM 592 N N . LEU A 1 80 ? -10.344 -26.402 -3.569 1.00 96.25 80 LEU A N 1
ATOM 593 C CA . LEU A 1 80 ? -10.884 -27.652 -3.033 1.00 96.25 80 LEU A CA 1
ATOM 594 C C . LEU A 1 80 ? -11.536 -27.428 -1.671 1.00 96.25 80 LEU A C 1
ATOM 596 O O . LEU A 1 80 ? -12.621 -27.939 -1.418 1.00 96.25 80 LEU A O 1
ATOM 600 N N . LEU A 1 81 ? -10.911 -26.632 -0.809 1.00 94.12 81 LEU A N 1
ATOM 601 C CA . LEU A 1 81 ? -11.442 -26.309 0.506 1.00 94.12 81 LEU A CA 1
ATOM 602 C C . LEU A 1 81 ? -12.765 -25.535 0.405 1.00 94.12 81 LEU A C 1
ATOM 604 O O . LEU A 1 81 ? -13.712 -25.884 1.105 1.00 94.12 81 LEU A O 1
ATOM 608 N N . VAL A 1 82 ? -12.877 -24.566 -0.509 1.00 95.06 82 VAL A N 1
ATOM 609 C CA . VAL A 1 82 ? -14.148 -23.882 -0.815 1.00 95.06 82 VAL A CA 1
ATOM 610 C C . VAL A 1 82 ? -15.181 -24.858 -1.381 1.00 95.06 82 VAL A C 1
ATOM 612 O O . VAL A 1 82 ? -16.340 -24.822 -0.970 1.00 95.06 82 VAL A O 1
ATOM 615 N N . PHE A 1 83 ? -14.784 -25.751 -2.291 1.00 94.88 83 PHE A N 1
ATOM 616 C CA . PHE A 1 83 ? -15.678 -26.742 -2.890 1.00 94.88 83 PHE A CA 1
ATOM 617 C C . PHE A 1 83 ? -16.251 -27.707 -1.843 1.00 94.88 83 PHE A C 1
ATOM 619 O O . PHE A 1 83 ? -17.469 -27.811 -1.711 1.00 94.88 83 PHE A O 1
ATOM 626 N N . PHE A 1 84 ? -15.393 -28.363 -1.056 1.00 93.44 84 PHE A N 1
ATOM 627 C CA . PHE A 1 84 ? -15.819 -29.299 -0.013 1.00 93.44 84 PHE A CA 1
ATOM 628 C C . PHE A 1 84 ? -16.598 -28.601 1.10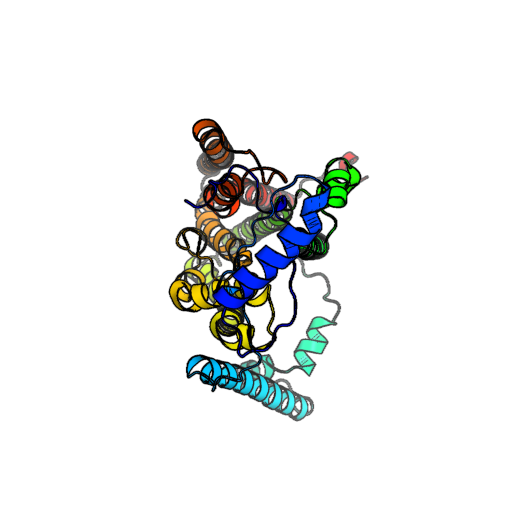2 1.00 93.44 84 PHE A C 1
ATOM 630 O O . PHE A 1 84 ? -17.590 -29.146 1.574 1.00 93.44 84 PHE A O 1
ATOM 637 N N . SER A 1 85 ? -16.201 -27.384 1.482 1.00 92.94 85 SER A N 1
ATOM 638 C CA . SER A 1 85 ? -16.941 -26.555 2.438 1.00 92.94 85 SER A CA 1
ATOM 639 C C . SER A 1 85 ? -18.352 -26.226 1.947 1.00 92.94 85 SER A C 1
ATOM 641 O O . SER A 1 85 ? -19.317 -26.388 2.688 1.00 92.94 85 SER A O 1
ATOM 643 N N . SER A 1 86 ? -18.483 -25.817 0.683 1.00 92.75 86 SER A N 1
ATOM 644 C CA . SER A 1 86 ? -19.779 -25.494 0.080 1.00 92.75 86 SER A CA 1
ATOM 645 C C . SER A 1 86 ? -20.655 -26.739 -0.065 1.00 92.75 86 SER A C 1
ATOM 647 O O . SER A 1 86 ? -21.849 -26.678 0.203 1.00 92.75 86 SER A O 1
ATOM 649 N N . ALA A 1 87 ? -20.073 -27.880 -0.449 1.00 91.44 87 ALA A N 1
ATOM 650 C CA . ALA A 1 87 ? -20.788 -29.152 -0.529 1.00 91.44 87 ALA A CA 1
ATOM 651 C C . ALA A 1 87 ? -21.273 -29.624 0.852 1.00 91.44 87 ALA A C 1
ATOM 653 O O . ALA A 1 87 ? -22.416 -30.059 0.976 1.00 91.44 87 ALA A O 1
ATOM 654 N N . TYR A 1 88 ? -20.429 -29.496 1.882 1.00 88.50 88 TYR A N 1
ATOM 655 C CA . TYR A 1 88 ? -20.784 -29.797 3.269 1.00 88.50 88 TYR A CA 1
ATOM 656 C C . TYR A 1 88 ? -21.924 -28.901 3.761 1.00 88.50 88 TYR A C 1
ATOM 658 O O . TYR A 1 88 ? -22.914 -29.413 4.264 1.00 88.50 88 TYR A O 1
ATOM 666 N N . ASP A 1 89 ? -21.833 -27.587 3.544 1.00 87.38 89 ASP A N 1
ATOM 667 C CA . ASP A 1 89 ? -22.865 -26.630 3.956 1.00 87.38 89 ASP A CA 1
ATOM 668 C C . ASP A 1 89 ? -24.199 -26.865 3.228 1.00 87.38 89 ASP A C 1
ATOM 670 O O . ASP A 1 89 ? -25.247 -26.841 3.854 1.00 87.38 89 ASP A O 1
ATOM 674 N N . ILE A 1 90 ? -24.191 -27.191 1.929 1.00 86.56 90 ILE A N 1
ATOM 675 C CA . ILE A 1 90 ? -25.419 -27.548 1.190 1.00 86.56 90 ILE A CA 1
ATOM 676 C C . ILE A 1 90 ? -26.028 -28.862 1.701 1.00 86.56 90 ILE A C 1
ATOM 678 O O . ILE A 1 90 ? -27.249 -28.974 1.806 1.00 86.56 90 ILE A O 1
ATOM 682 N N . ALA A 1 91 ? -25.199 -29.857 2.022 1.00 84.00 91 ALA A N 1
ATOM 683 C CA . ALA A 1 91 ? -25.670 -31.126 2.570 1.00 84.00 91 ALA A CA 1
ATOM 684 C C . ALA A 1 91 ? -26.222 -30.968 4.001 1.00 84.00 91 ALA A C 1
ATOM 686 O O . ALA A 1 91 ? -27.231 -31.589 4.340 1.00 84.00 91 ALA A O 1
ATOM 687 N N . GLU A 1 92 ? -25.590 -30.119 4.817 1.00 76.62 92 GLU A N 1
ATOM 688 C CA . GLU A 1 92 ? -25.948 -29.842 6.214 1.00 76.62 92 GLU A CA 1
ATOM 689 C C . GLU A 1 92 ? -27.038 -28.761 6.356 1.00 76.62 92 GLU A C 1
ATOM 691 O O . GLU A 1 92 ? -27.725 -28.727 7.366 1.00 76.62 92 GLU A O 1
ATOM 696 N N . LEU A 1 93 ? -27.332 -27.946 5.335 1.00 62.41 93 LEU A N 1
ATOM 697 C CA . LEU A 1 93 ? -28.495 -27.035 5.320 1.00 62.41 93 LEU A CA 1
ATOM 698 C C . LEU A 1 93 ? -29.844 -27.769 5.503 1.00 62.41 93 LEU A C 1
ATOM 700 O O . LEU A 1 93 ? -30.842 -27.138 5.845 1.00 62.41 93 LEU A O 1
ATOM 704 N N . ASN A 1 94 ? -29.872 -29.099 5.347 1.00 55.09 94 ASN A N 1
ATOM 705 C CA . ASN A 1 94 ? -31.014 -29.955 5.689 1.00 55.09 94 ASN A CA 1
ATOM 706 C C . ASN A 1 94 ? -31.043 -30.424 7.165 1.00 55.09 94 ASN A C 1
ATOM 708 O O . ASN A 1 94 ? -32.050 -30.973 7.606 1.00 55.09 94 ASN A O 1
ATOM 712 N N . TYR A 1 95 ? -29.971 -30.217 7.935 1.00 49.91 95 TYR A N 1
ATOM 713 C CA . TYR A 1 95 ? -29.789 -30.661 9.319 1.00 49.91 95 TYR A CA 1
ATOM 714 C C . TYR A 1 95 ? -29.106 -29.559 10.147 1.00 49.91 95 TYR A C 1
ATOM 716 O O . TYR A 1 95 ? -27.893 -29.455 10.147 1.00 49.91 95 TYR A O 1
ATOM 724 N N . ALA A 1 96 ? -29.919 -28.751 10.837 1.00 51.78 96 ALA A N 1
ATOM 725 C CA . ALA A 1 96 ? -29.610 -27.875 11.981 1.00 51.78 96 ALA A CA 1
ATOM 726 C C . ALA A 1 96 ? -28.140 -27.439 12.209 1.00 51.78 96 ALA A C 1
ATOM 728 O O . ALA A 1 96 ? -27.277 -28.267 12.480 1.00 51.78 96 ALA A O 1
ATOM 729 N N . GLU A 1 97 ? -27.910 -26.115 12.236 1.00 60.88 97 GLU A N 1
ATOM 730 C CA . GLU A 1 97 ? -26.641 -25.438 12.569 1.00 60.88 97 GLU A CA 1
ATOM 731 C C . GLU A 1 97 ? -25.651 -26.300 13.374 1.00 60.88 97 GLU A C 1
ATOM 733 O O . GLU A 1 97 ? -25.832 -26.500 14.575 1.00 60.88 97 GLU A O 1
ATOM 738 N N . SER A 1 98 ? -24.565 -26.768 12.742 1.00 57.25 98 SER A N 1
ATOM 739 C CA . SER A 1 98 ? -23.482 -27.427 13.476 1.00 57.25 98 SER A CA 1
ATOM 740 C C . SER A 1 98 ? -22.974 -26.499 14.592 1.00 57.25 98 SER A C 1
ATOM 742 O O . SER A 1 98 ? -22.235 -25.535 14.346 1.00 57.25 98 SER A O 1
ATOM 744 N N . GLU A 1 99 ? -23.288 -26.828 15.847 1.00 67.31 99 GLU A N 1
ATOM 745 C CA . GLU A 1 99 ? -22.761 -26.109 17.010 1.00 67.31 99 GLU A CA 1
ATOM 746 C C . GLU A 1 99 ? -21.258 -26.356 17.225 1.00 67.31 99 GLU A C 1
ATOM 748 O O . GLU A 1 99 ? -20.584 -25.553 17.885 1.00 67.31 99 GLU A O 1
ATOM 753 N N . SER A 1 100 ? -20.715 -27.423 16.622 1.00 81.69 100 SER A N 1
ATOM 754 C CA . SER A 1 100 ? -19.321 -27.831 16.789 1.00 81.69 100 SER A CA 1
ATOM 755 C C . SER A 1 100 ? -18.337 -26.779 16.241 1.00 81.69 100 SER A C 1
ATOM 757 O O . SER A 1 100 ? -18.571 -26.179 15.186 1.00 81.69 100 SER A O 1
ATOM 759 N N . PRO A 1 101 ? -17.194 -26.544 16.915 1.00 83.06 101 PRO A N 1
ATOM 760 C CA . PRO A 1 101 ? -16.185 -25.592 16.444 1.00 83.06 101 PRO A CA 1
ATOM 761 C C . PRO A 1 101 ? -15.582 -26.001 15.094 1.00 83.06 101 PRO A C 1
ATOM 763 O O . PRO A 1 101 ? -15.220 -25.137 14.297 1.00 83.06 101 PRO A O 1
ATOM 766 N N . ILE A 1 102 ? -15.513 -27.307 14.822 1.00 81.44 102 ILE A N 1
ATOM 767 C CA . ILE A 1 102 ? -15.002 -27.858 13.564 1.00 81.44 102 ILE A CA 1
ATOM 768 C C . ILE A 1 102 ? -15.984 -27.572 12.431 1.00 81.44 102 ILE A C 1
ATOM 770 O O . ILE A 1 102 ? -15.569 -27.041 11.406 1.00 81.44 102 ILE A O 1
ATOM 774 N N . GLY A 1 103 ? -17.281 -27.831 12.618 1.00 80.81 103 GLY A N 1
ATOM 775 C CA . GLY A 1 103 ? -18.272 -27.518 11.588 1.00 80.81 103 GLY A CA 1
ATOM 776 C C . GLY A 1 103 ? -18.404 -26.012 11.338 1.00 80.81 103 GLY A C 1
ATOM 777 O O . GLY A 1 103 ? -18.477 -25.591 10.189 1.00 80.81 103 GLY A O 1
ATOM 778 N N . LYS A 1 104 ? -18.265 -25.160 12.369 1.00 83.50 104 LYS A N 1
ATOM 779 C CA . LYS A 1 104 ? -18.163 -23.696 12.180 1.00 83.50 104 LYS A CA 1
ATOM 780 C C . LYS A 1 104 ? -16.960 -23.290 11.325 1.00 83.50 104 LYS A C 1
ATOM 782 O O . LYS A 1 104 ? -17.081 -22.380 10.508 1.00 83.50 104 LYS A O 1
ATOM 787 N N . ALA A 1 105 ? -15.813 -23.945 11.507 1.00 84.12 105 ALA A N 1
ATOM 788 C CA . ALA A 1 105 ? -14.624 -23.706 10.693 1.00 84.12 105 ALA A CA 1
ATOM 789 C C . ALA A 1 105 ? -14.784 -24.242 9.261 1.00 84.12 105 ALA A C 1
ATOM 791 O O . ALA A 1 105 ? -14.382 -23.568 8.316 1.00 84.12 105 ALA A O 1
ATOM 792 N N . LEU A 1 106 ? -15.411 -25.411 9.093 1.00 82.19 106 LEU A N 1
ATOM 793 C CA . LEU A 1 106 ? -15.691 -25.998 7.785 1.00 82.19 106 LEU A CA 1
ATOM 794 C C . LEU A 1 106 ? -16.629 -25.112 6.979 1.00 82.19 106 LEU A C 1
ATOM 796 O O . LEU A 1 106 ? -16.308 -24.798 5.844 1.00 82.19 106 LEU A O 1
ATOM 800 N N . VAL A 1 107 ? -17.724 -24.627 7.562 1.00 87.31 107 VAL A N 1
ATOM 801 C CA . VAL A 1 107 ? -18.698 -23.772 6.865 1.00 87.31 107 VAL A CA 1
ATOM 802 C C . VAL A 1 107 ? -18.181 -22.338 6.647 1.00 87.31 107 VAL A C 1
ATOM 804 O O . VAL A 1 107 ? -18.727 -21.589 5.839 1.00 87.31 107 VAL A O 1
ATOM 807 N N . ALA A 1 108 ? -17.086 -21.933 7.301 1.00 87.88 108 ALA A N 1
ATOM 808 C CA . ALA A 1 108 ? -16.512 -20.595 7.130 1.00 87.88 108 ALA A CA 1
ATOM 809 C C . ALA A 1 108 ? -16.094 -20.292 5.678 1.00 87.88 108 ALA A C 1
ATOM 811 O O . ALA A 1 108 ? -16.115 -19.130 5.270 1.00 87.88 108 ALA A O 1
ATOM 812 N N . PHE A 1 109 ? -15.761 -21.320 4.894 1.00 90.50 109 PHE A N 1
ATOM 813 C CA . PHE A 1 109 ? -15.352 -21.201 3.491 1.00 90.50 109 PHE A CA 1
ATOM 814 C C . PHE A 1 109 ? -16.475 -21.499 2.487 1.00 90.50 109 PHE A C 1
ATOM 816 O O . PHE A 1 109 ? -16.219 -21.551 1.284 1.00 90.50 109 PHE A O 1
ATOM 823 N N . SER A 1 110 ? -17.713 -21.659 2.962 1.00 92.56 110 SER A N 1
ATOM 824 C CA . SER A 1 110 ? -18.855 -21.987 2.113 1.00 92.56 110 SER A CA 1
ATOM 825 C C . SER A 1 110 ? -19.186 -20.801 1.219 1.00 92.56 110 SER A C 1
ATOM 827 O O . SER A 1 110 ? -19.448 -19.693 1.702 1.00 92.56 110 SER A O 1
ATOM 829 N N . LEU A 1 111 ? -19.173 -21.016 -0.095 1.00 92.44 111 LEU A N 1
ATOM 830 C CA . LEU A 1 111 ? -19.476 -19.969 -1.057 1.00 92.44 111 LEU A CA 1
ATOM 831 C C . LEU A 1 111 ? -20.950 -19.529 -0.978 1.00 92.44 111 LEU A C 1
ATOM 833 O O . LEU A 1 111 ? -21.156 -18.323 -0.870 1.00 92.44 111 LEU A O 1
ATOM 837 N N . PRO A 1 112 ? -21.964 -20.424 -0.943 1.00 90.12 112 PRO A N 1
ATOM 838 C CA . PRO A 1 112 ? -23.369 -20.020 -0.820 1.00 90.12 112 PRO A CA 1
ATOM 839 C C . PRO A 1 112 ? -23.652 -19.151 0.408 1.00 90.12 112 PRO A C 1
ATOM 841 O O . PRO A 1 112 ? -24.264 -18.091 0.290 1.00 90.12 112 PRO A O 1
ATOM 844 N N . ARG A 1 113 ? -23.152 -19.546 1.585 1.00 87.44 113 ARG A N 1
ATOM 845 C CA . ARG A 1 113 ? -23.408 -18.814 2.833 1.00 87.44 113 ARG A CA 1
ATOM 846 C C . ARG A 1 113 ? -22.685 -17.476 2.886 1.00 87.44 113 ARG A C 1
ATOM 848 O O . ARG A 1 113 ? -23.239 -16.495 3.381 1.00 87.44 113 ARG A O 1
ATOM 855 N N . ASN A 1 114 ? -21.451 -17.413 2.388 1.00 90.62 114 ASN A N 1
ATOM 856 C CA . ASN A 1 114 ? -20.732 -16.145 2.284 1.00 90.62 114 ASN A CA 1
ATOM 857 C C . ASN A 1 114 ? -21.337 -15.234 1.206 1.00 90.62 114 ASN A C 1
ATOM 859 O O . ASN A 1 114 ? -21.356 -14.021 1.398 1.00 90.62 114 ASN A O 1
ATOM 863 N N . TRP A 1 115 ? -21.878 -15.800 0.124 1.00 91.06 115 TRP A N 1
ATOM 864 C CA . TRP A 1 115 ? -22.615 -15.062 -0.900 1.00 91.06 115 TRP A CA 1
ATOM 865 C C . TRP A 1 115 ? -23.895 -14.454 -0.328 1.00 91.06 115 TRP A C 1
ATOM 867 O O . TRP A 1 115 ? -24.100 -13.251 -0.446 1.00 91.06 115 TRP A O 1
ATOM 877 N N . GLU A 1 116 ? -24.710 -15.239 0.380 1.00 89.00 116 GLU A N 1
ATOM 878 C CA . GLU A 1 116 ? -25.906 -14.723 1.051 1.00 89.00 116 GLU A CA 1
ATOM 879 C C . GLU A 1 116 ? -25.546 -13.607 2.040 1.00 89.00 116 GLU A C 1
ATOM 881 O O . GLU A 1 116 ? -26.144 -12.539 1.999 1.00 89.00 116 GLU A O 1
ATOM 886 N N . ARG A 1 117 ? -24.515 -13.801 2.876 1.00 85.62 117 ARG A N 1
ATOM 887 C CA . ARG A 1 117 ? -24.034 -12.766 3.809 1.00 85.62 117 ARG A CA 1
ATOM 888 C C . ARG A 1 117 ? -23.555 -11.493 3.115 1.00 85.62 117 ARG A C 1
ATOM 890 O O . ARG A 1 117 ? -23.720 -10.424 3.685 1.00 85.62 117 ARG A O 1
ATOM 897 N N . LEU A 1 118 ? -22.949 -11.596 1.933 1.00 88.06 118 LEU A N 1
ATOM 898 C CA . LEU A 1 118 ? -22.442 -10.443 1.187 1.00 88.06 118 LEU A CA 1
ATOM 899 C C . LEU A 1 118 ? -23.574 -9.571 0.627 1.00 88.06 118 LEU A C 1
ATOM 901 O O . LEU A 1 118 ? -23.433 -8.352 0.588 1.00 88.06 118 LEU A O 1
ATOM 905 N N . PHE A 1 119 ? -24.673 -10.191 0.189 1.00 87.38 119 PHE A N 1
ATOM 906 C CA . PHE A 1 119 ? -25.824 -9.497 -0.402 1.00 87.38 119 PHE A CA 1
ATOM 907 C C . PHE A 1 119 ? -26.964 -9.241 0.583 1.00 87.38 119 PHE A C 1
ATOM 909 O O . PHE A 1 119 ? -27.933 -8.565 0.239 1.00 87.38 119 PHE A O 1
ATOM 916 N N . LYS A 1 120 ? -26.868 -9.764 1.807 1.00 84.38 120 LYS A N 1
ATOM 917 C CA . LYS A 1 120 ? -27.831 -9.474 2.860 1.00 84.38 120 LYS A CA 1
ATOM 918 C C . LYS A 1 120 ? -27.685 -8.019 3.282 1.00 84.38 120 LYS A C 1
ATOM 920 O O . LYS A 1 120 ? -26.608 -7.583 3.677 1.00 84.38 120 LYS A O 1
ATOM 925 N N . GLU A 1 121 ? -28.783 -7.275 3.222 1.00 70.81 121 GLU A N 1
ATOM 926 C CA . GLU A 1 121 ? -28.835 -5.944 3.814 1.00 70.81 121 GLU A CA 1
ATOM 927 C C . GLU A 1 121 ? -28.664 -6.075 5.330 1.00 70.81 121 GLU A C 1
ATOM 929 O O . GLU A 1 121 ? -29.535 -6.591 6.039 1.00 70.81 121 GLU A O 1
ATOM 934 N N . ASP A 1 122 ? -27.510 -5.642 5.833 1.00 66.44 122 ASP A N 1
ATOM 935 C CA . ASP A 1 122 ? -27.281 -5.576 7.266 1.00 66.44 122 ASP A CA 1
ATOM 936 C C . ASP A 1 122 ? -28.205 -4.516 7.875 1.00 66.44 122 ASP A C 1
ATOM 938 O O . ASP A 1 122 ? -28.194 -3.341 7.494 1.00 66.44 122 ASP A O 1
ATOM 942 N N . VAL A 1 123 ? -28.963 -4.908 8.901 1.00 61.94 123 VAL A N 1
ATOM 943 C CA . VAL A 1 123 ? -29.552 -3.944 9.833 1.00 61.94 123 VAL A CA 1
ATOM 944 C C . VAL A 1 123 ? -28.387 -3.163 10.434 1.00 61.94 123 VAL A C 1
ATOM 946 O O . VAL A 1 123 ? -27.543 -3.757 11.107 1.00 61.94 123 VAL A O 1
ATOM 949 N N . VAL A 1 124 ? -28.321 -1.852 10.167 1.00 60.31 124 VAL A N 1
ATOM 950 C CA . VAL A 1 124 ? -27.221 -0.976 10.605 1.00 60.31 124 VAL A CA 1
ATOM 951 C C . VAL A 1 124 ? -26.941 -1.213 12.088 1.00 60.31 124 VAL A C 1
ATOM 953 O O . VAL A 1 124 ? -27.724 -0.821 12.956 1.00 60.31 124 VAL A O 1
ATOM 956 N N . GLN A 1 125 ? -25.830 -1.893 12.384 1.00 60.91 125 GLN A N 1
ATOM 957 C CA . GLN A 1 125 ? -25.514 -2.250 13.760 1.00 60.91 125 GLN A CA 1
ATOM 958 C C . GLN A 1 125 ? -25.225 -0.980 14.578 1.00 60.91 125 GLN A C 1
ATOM 960 O O . GLN A 1 125 ? -24.563 -0.059 14.083 1.00 60.91 125 GLN A O 1
ATOM 965 N N . PRO A 1 126 ? -25.650 -0.919 15.854 1.00 56.66 126 PRO A N 1
ATOM 966 C CA . PRO A 1 126 ? -25.365 0.219 16.719 1.00 56.66 126 PRO A CA 1
ATOM 967 C C . PRO A 1 126 ? -23.854 0.492 16.829 1.00 56.66 126 PRO A C 1
ATOM 969 O O . PRO A 1 126 ? -23.090 -0.298 17.392 1.00 56.66 126 PRO A O 1
ATOM 972 N N . GLY A 1 127 ? -23.420 1.644 16.313 1.00 61.69 127 GLY A N 1
ATOM 973 C CA . GLY A 1 127 ? -22.015 2.066 16.314 1.00 61.69 127 GLY A CA 1
ATOM 974 C C . GLY A 1 127 ? -21.265 1.853 14.995 1.00 61.69 127 GLY A C 1
ATOM 975 O O . GLY A 1 127 ? -20.070 2.143 14.952 1.00 61.69 127 GLY A O 1
ATOM 976 N N . VAL A 1 128 ? -21.938 1.392 13.935 1.00 69.88 128 VAL A N 1
ATOM 977 C CA . VAL A 1 128 ? -21.424 1.448 12.557 1.00 69.88 128 VAL A CA 1
ATOM 978 C C . VAL A 1 128 ? -21.812 2.789 11.935 1.00 69.88 128 VAL A C 1
ATOM 980 O O . VAL A 1 128 ? -22.972 3.194 11.969 1.00 69.88 128 VAL A O 1
ATOM 983 N N . ILE A 1 129 ? -20.832 3.502 11.380 1.00 77.00 129 ILE A N 1
ATOM 984 C CA . ILE A 1 129 ? -21.042 4.801 10.732 1.00 77.00 129 ILE A CA 1
ATOM 985 C C . ILE A 1 129 ? -21.134 4.555 9.222 1.00 77.00 129 ILE A C 1
ATOM 987 O O . ILE A 1 129 ? -20.127 4.637 8.524 1.00 77.00 129 ILE A O 1
ATOM 991 N N . GLY A 1 130 ? -22.333 4.241 8.721 1.00 80.06 130 GLY A N 1
ATOM 992 C CA . GLY A 1 130 ? -22.530 3.807 7.326 1.00 80.06 130 GLY A CA 1
ATOM 993 C C . GLY A 1 130 ? -22.064 4.812 6.262 1.00 80.06 130 GLY A C 1
ATOM 994 O O . GLY A 1 130 ? -21.629 4.419 5.183 1.00 80.06 130 GLY A O 1
ATOM 995 N N . SER A 1 131 ? -22.047 6.114 6.570 1.00 86.75 131 SER A N 1
ATOM 996 C CA . SER A 1 131 ? -21.488 7.124 5.659 1.00 86.75 131 SER A CA 1
ATOM 997 C C . SER A 1 131 ? -19.988 6.936 5.398 1.00 86.75 131 SER A C 1
ATOM 999 O O . SER A 1 131 ? -19.520 7.269 4.311 1.00 86.75 131 SER A O 1
ATOM 1001 N N . LEU A 1 132 ? -19.232 6.360 6.343 1.00 89.69 132 LEU A N 1
ATOM 1002 C CA . LEU A 1 132 ? -17.814 6.046 6.140 1.00 89.69 132 LEU A CA 1
ATOM 1003 C C . LEU A 1 132 ? -17.621 4.932 5.111 1.00 89.69 132 LEU A C 1
ATOM 1005 O O . LEU A 1 132 ? -16.631 4.955 4.383 1.00 89.69 132 LEU A O 1
ATOM 1009 N N . ASP A 1 133 ? -18.553 3.985 5.024 1.00 87.00 133 ASP A N 1
ATOM 1010 C CA . ASP A 1 133 ? -18.490 2.918 4.026 1.00 87.00 133 ASP A CA 1
ATOM 1011 C C . ASP A 1 133 ? -18.756 3.465 2.619 1.00 87.00 133 ASP A C 1
ATOM 1013 O O . ASP A 1 133 ? -18.019 3.139 1.691 1.00 87.00 133 ASP A O 1
ATOM 1017 N N . GLY A 1 134 ? -19.693 4.410 2.474 1.00 90.12 134 GLY A N 1
ATOM 1018 C CA . GLY A 1 134 ? -19.869 5.161 1.225 1.00 90.12 134 GLY A CA 1
ATOM 1019 C C . GLY A 1 134 ? -18.604 5.926 0.812 1.00 90.12 134 GLY A C 1
ATOM 1020 O O . GLY A 1 134 ? -18.166 5.826 -0.333 1.00 90.12 134 GLY A O 1
ATOM 1021 N N . ILE A 1 135 ? -17.960 6.629 1.754 1.00 91.81 135 ILE A N 1
ATOM 1022 C CA . ILE A 1 135 ? -16.695 7.338 1.488 1.00 91.81 135 ILE A CA 1
ATOM 1023 C C . ILE A 1 135 ? -15.607 6.356 1.037 1.00 91.81 135 ILE A C 1
ATOM 1025 O O . ILE A 1 135 ? -14.905 6.641 0.072 1.00 91.81 135 ILE A O 1
ATOM 1029 N N . ARG A 1 136 ? -15.492 5.181 1.672 1.00 90.56 136 ARG A N 1
ATOM 1030 C CA . ARG A 1 136 ? -14.528 4.147 1.259 1.00 90.56 136 ARG A CA 1
ATOM 1031 C C . ARG A 1 136 ? -14.740 3.706 -0.181 1.00 90.56 136 ARG A C 1
ATOM 1033 O O . ARG A 1 136 ? -13.755 3.595 -0.898 1.00 90.56 136 ARG A O 1
ATOM 1040 N N . VAL A 1 137 ? -15.985 3.498 -0.615 1.00 91.69 137 VAL A N 1
ATOM 1041 C CA . VAL A 1 137 ? -16.283 3.112 -2.005 1.00 91.69 137 VAL A CA 1
ATOM 1042 C C . VAL A 1 137 ? -15.769 4.170 -2.981 1.00 91.69 137 VAL A C 1
ATOM 1044 O O . VAL A 1 137 ? -15.006 3.842 -3.892 1.00 91.69 137 VAL A O 1
ATOM 1047 N N . PHE A 1 138 ? -16.116 5.442 -2.768 1.00 91.00 138 PHE A N 1
ATOM 1048 C CA . PHE A 1 138 ? -15.652 6.528 -3.637 1.00 91.00 138 PHE A CA 1
ATOM 1049 C C . PHE A 1 138 ? -14.128 6.680 -3.613 1.00 91.00 138 PHE A C 1
ATOM 1051 O O . PHE A 1 138 ? -13.509 6.819 -4.669 1.00 91.00 138 PHE A O 1
ATOM 1058 N N . SER A 1 139 ? -13.505 6.579 -2.437 1.00 90.94 139 SER A N 1
ATOM 1059 C CA . SER A 1 139 ? -12.048 6.613 -2.300 1.00 90.94 139 SER A CA 1
ATOM 1060 C C . SER A 1 139 ? -11.367 5.434 -2.998 1.00 90.94 139 SER A C 1
ATOM 1062 O O . SER A 1 139 ? -10.331 5.623 -3.630 1.00 90.94 139 SER A O 1
ATOM 1064 N N . THR A 1 140 ? -11.936 4.225 -2.945 1.00 91.12 140 THR A N 1
ATOM 1065 C CA . THR A 1 140 ? -11.381 3.046 -3.628 1.00 91.12 140 THR A CA 1
ATOM 1066 C C . THR A 1 140 ? -11.450 3.224 -5.139 1.00 91.12 140 THR A C 1
ATOM 1068 O O . THR A 1 140 ? -10.452 3.000 -5.823 1.00 91.12 140 THR A O 1
ATOM 1071 N N . LEU A 1 141 ? -12.590 3.680 -5.667 1.00 90.50 141 LEU A N 1
ATOM 1072 C CA . LEU A 1 141 ? -12.738 3.976 -7.094 1.00 90.50 141 LEU A CA 1
ATOM 1073 C C . LEU A 1 141 ? -11.744 5.049 -7.547 1.00 90.50 141 LEU A C 1
ATOM 1075 O O . LEU A 1 141 ? -11.115 4.905 -8.597 1.00 90.50 141 LEU A O 1
ATOM 1079 N N . TRP A 1 142 ? -11.553 6.088 -6.731 1.00 88.88 142 TRP A N 1
ATOM 1080 C CA . TRP A 1 142 ? -10.572 7.133 -6.998 1.00 88.88 142 TRP A CA 1
ATOM 1081 C C . TRP A 1 142 ? -9.147 6.569 -7.038 1.00 88.88 142 TRP A C 1
ATOM 1083 O O . TRP A 1 142 ? -8.433 6.817 -8.006 1.00 88.88 142 TRP A O 1
ATOM 1093 N N . VAL A 1 143 ? -8.747 5.745 -6.063 1.00 88.38 143 VAL A N 1
ATOM 1094 C CA . VAL A 1 143 ? -7.428 5.086 -6.039 1.00 88.38 143 VAL A CA 1
ATOM 1095 C C . VAL A 1 143 ? -7.202 4.224 -7.280 1.00 88.38 143 VAL A C 1
ATOM 1097 O O . VAL A 1 143 ? -6.150 4.341 -7.911 1.00 88.38 143 VAL A O 1
ATOM 1100 N N . VAL A 1 144 ? -8.176 3.395 -7.664 1.00 88.81 144 VAL A N 1
ATOM 1101 C CA . VAL A 1 144 ? -8.069 2.530 -8.852 1.00 88.81 144 VAL A CA 1
ATOM 1102 C C . VAL A 1 144 ? -7.920 3.368 -10.123 1.00 88.81 144 VAL A C 1
ATOM 1104 O O . VAL A 1 144 ? -7.029 3.106 -10.932 1.00 88.81 144 VAL A O 1
ATOM 1107 N N . MET A 1 145 ? -8.743 4.408 -10.282 1.00 87.00 145 MET A N 1
ATOM 1108 C CA . MET A 1 145 ? -8.674 5.309 -11.436 1.00 87.00 145 MET A CA 1
ATOM 1109 C C . MET A 1 145 ? -7.323 6.028 -11.510 1.00 87.00 145 MET A C 1
ATOM 1111 O O . MET A 1 145 ? -6.706 6.102 -12.568 1.00 87.00 145 MET A O 1
ATOM 1115 N N . THR A 1 146 ? -6.838 6.516 -10.373 1.00 82.94 146 THR A N 1
ATOM 1116 C CA . THR A 1 146 ? -5.538 7.167 -10.236 1.00 82.94 146 THR A CA 1
ATOM 1117 C C . THR A 1 146 ? -4.388 6.255 -10.669 1.00 82.94 146 THR A C 1
ATOM 1119 O O . THR A 1 146 ? -3.578 6.664 -11.496 1.00 82.94 146 THR A O 1
ATOM 1122 N N . HIS A 1 147 ? -4.317 5.021 -10.158 1.00 84.75 147 HIS A N 1
ATOM 1123 C CA . HIS A 1 147 ? -3.239 4.095 -10.520 1.00 84.75 147 HIS A CA 1
ATOM 1124 C C . HIS A 1 147 ? -3.298 3.754 -12.008 1.00 84.75 147 HIS A C 1
ATOM 1126 O O . HIS A 1 147 ? -2.270 3.760 -12.679 1.00 84.75 147 HIS A O 1
ATOM 1132 N N . LYS A 1 148 ? -4.506 3.552 -12.544 1.00 85.25 148 LYS A N 1
ATOM 1133 C CA . LYS A 1 148 ? -4.725 3.355 -13.977 1.00 85.25 148 LYS A CA 1
ATOM 1134 C C . LYS A 1 148 ? -4.131 4.514 -14.790 1.00 85.25 148 LYS A C 1
ATOM 1136 O O . LYS A 1 148 ? -3.346 4.268 -15.699 1.00 85.25 148 LYS A O 1
ATOM 1141 N N . ILE A 1 149 ? -4.457 5.764 -14.449 1.00 80.50 149 ILE A N 1
ATOM 1142 C CA . ILE A 1 149 ? -3.939 6.955 -15.145 1.00 80.50 149 ILE A CA 1
ATOM 1143 C C . ILE A 1 149 ? -2.411 7.043 -15.046 1.00 80.50 149 ILE A C 1
ATOM 1145 O O . ILE A 1 149 ? -1.772 7.330 -16.054 1.00 80.50 149 ILE A O 1
ATOM 1149 N N . LEU A 1 150 ? -1.824 6.770 -13.875 1.00 79.00 150 LEU A N 1
ATOM 1150 C CA . LEU A 1 150 ? -0.369 6.800 -13.689 1.00 79.00 150 LEU A CA 1
ATOM 1151 C C . LEU A 1 150 ? 0.348 5.785 -14.587 1.00 79.00 150 LEU A C 1
ATOM 1153 O O . LEU A 1 150 ? 1.341 6.147 -15.212 1.00 79.00 150 LEU A O 1
ATOM 1157 N N . TYR A 1 151 ? -0.172 4.558 -14.702 1.00 79.38 151 TYR A N 1
ATOM 1158 C CA . TYR A 1 151 ? 0.383 3.557 -15.617 1.00 79.38 151 TYR A CA 1
ATOM 1159 C C . TYR A 1 151 ? 0.201 3.964 -17.083 1.00 79.38 151 TYR A C 1
ATOM 1161 O O . TYR A 1 151 ? 1.179 3.992 -17.824 1.00 79.38 151 TYR A O 1
ATOM 1169 N N . TYR A 1 152 ? -1.007 4.367 -17.500 1.00 80.31 152 TYR A N 1
ATOM 1170 C CA . TYR A 1 152 ? -1.235 4.796 -18.887 1.00 80.31 152 TYR A CA 1
ATOM 1171 C C . TYR A 1 152 ? -0.368 5.992 -19.282 1.00 80.31 152 TYR A C 1
ATOM 1173 O O . TYR A 1 152 ? 0.146 6.023 -20.392 1.00 80.31 152 TYR A O 1
ATOM 1181 N N . ALA A 1 153 ? -0.162 6.962 -18.389 1.00 77.38 153 ALA A N 1
ATOM 1182 C CA . ALA A 1 153 ? 0.664 8.135 -18.671 1.00 77.38 153 ALA A CA 1
ATOM 1183 C C . ALA A 1 153 ? 2.130 7.788 -19.001 1.00 77.38 153 ALA A C 1
ATOM 1185 O O . ALA A 1 153 ? 2.821 8.604 -19.613 1.00 77.38 153 ALA A O 1
ATOM 1186 N N . GLN A 1 154 ? 2.602 6.600 -18.611 1.00 76.38 154 GLN A N 1
ATOM 1187 C CA . GLN A 1 154 ? 3.947 6.113 -18.916 1.00 76.38 154 GLN A CA 1
ATOM 1188 C C . GLN A 1 154 ? 4.034 5.344 -20.241 1.00 76.38 154 GLN A C 1
ATOM 1190 O O . GLN A 1 154 ? 5.144 5.071 -20.695 1.00 76.38 154 GLN A O 1
ATOM 1195 N N . GLU A 1 155 ? 2.903 5.004 -20.860 1.00 79.25 155 GLU A N 1
ATOM 1196 C CA . GLU A 1 155 ? 2.872 4.216 -22.090 1.00 79.25 155 GLU A CA 1
ATOM 1197 C C . GLU A 1 155 ? 3.147 5.072 -23.340 1.00 79.25 155 GLU A C 1
ATOM 1199 O O . GLU A 1 155 ? 2.692 6.218 -23.435 1.00 79.25 155 GLU A O 1
ATOM 1204 N N . PRO A 1 156 ? 3.853 4.526 -24.346 1.00 78.44 156 PRO A N 1
ATOM 1205 C CA . PRO A 1 156 ? 4.280 5.286 -25.518 1.00 78.44 156 PRO A CA 1
ATOM 1206 C C . PRO A 1 156 ? 3.151 5.726 -26.448 1.00 78.44 156 PRO A C 1
ATOM 1208 O O . PRO A 1 156 ? 3.295 6.725 -27.148 1.00 78.44 156 PRO A O 1
ATOM 1211 N N . TRP A 1 157 ? 2.035 4.994 -26.481 1.00 80.25 157 TRP A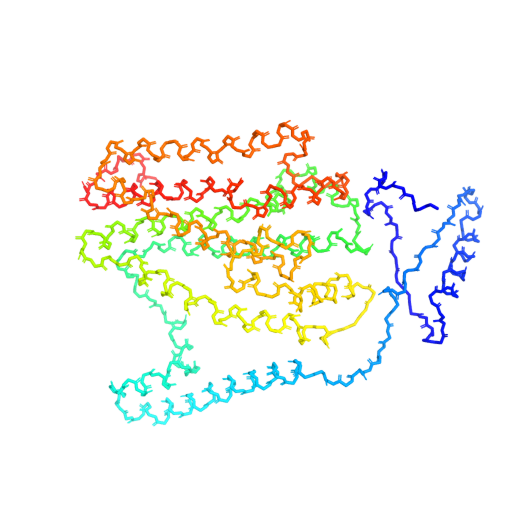 N 1
ATOM 1212 C CA . TRP A 1 157 ? 0.904 5.296 -27.366 1.00 80.25 157 TRP A CA 1
ATOM 1213 C C . TRP A 1 157 ? -0.022 6.392 -26.824 1.00 80.25 157 TRP A C 1
ATOM 1215 O O . TRP A 1 157 ? -0.966 6.792 -27.507 1.00 80.25 157 TRP A O 1
ATOM 1225 N N . ILE A 1 158 ? 0.207 6.879 -25.601 1.00 81.81 158 ILE A N 1
ATOM 1226 C CA . ILE A 1 158 ? -0.558 7.992 -25.043 1.00 81.81 158 ILE A CA 1
ATOM 1227 C C . ILE A 1 158 ? 0.010 9.318 -25.547 1.00 81.81 158 ILE A C 1
ATOM 1229 O O . ILE A 1 158 ? 1.207 9.590 -25.453 1.00 81.81 158 ILE A O 1
ATOM 1233 N N . ASN A 1 159 ? -0.874 10.188 -26.041 1.00 81.19 159 ASN A N 1
ATOM 1234 C CA . ASN A 1 159 ? -0.499 11.545 -26.409 1.00 81.19 159 ASN A CA 1
ATOM 1235 C C . ASN A 1 159 ? -0.172 12.359 -25.148 1.00 81.19 159 ASN A C 1
ATOM 1237 O O . ASN A 1 159 ? -1.060 12.877 -24.469 1.00 81.19 159 ASN A O 1
ATOM 1241 N N . LYS A 1 160 ? 1.122 12.504 -24.860 1.00 77.56 160 LYS A N 1
ATOM 1242 C CA . LYS A 1 160 ? 1.625 13.214 -23.677 1.00 77.56 160 LYS A CA 1
ATOM 1243 C C . LYS A 1 160 ? 1.236 14.698 -23.652 1.00 77.56 160 LYS A C 1
ATOM 1245 O O . LYS A 1 160 ? 1.148 15.267 -22.569 1.00 77.56 160 LYS A O 1
ATOM 1250 N N . LEU A 1 161 ? 0.919 15.318 -24.795 1.00 79.31 161 LEU A N 1
ATOM 1251 C CA . LEU A 1 161 ? 0.418 16.701 -24.830 1.00 79.31 161 LEU A CA 1
ATOM 1252 C C . LEU A 1 161 ? -0.963 16.825 -24.172 1.00 79.31 161 LEU A C 1
ATOM 1254 O O . LEU A 1 161 ? -1.212 17.784 -23.450 1.00 79.31 161 LEU A O 1
ATOM 1258 N N . GLN A 1 162 ? -1.822 15.809 -24.303 1.00 80.25 162 GLN A N 1
ATOM 1259 C CA . GLN A 1 162 ? -3.127 15.805 -23.629 1.00 80.25 162 GLN A CA 1
ATOM 1260 C C . GLN A 1 162 ? -2.995 15.750 -22.102 1.00 80.25 162 GLN A C 1
ATOM 1262 O O . GLN A 1 162 ? -3.876 16.229 -21.387 1.00 80.25 162 GLN A O 1
ATOM 1267 N N . LEU A 1 163 ? -1.902 15.176 -21.588 1.00 75.31 163 LEU A N 1
ATOM 1268 C CA . LEU A 1 163 ? -1.607 15.178 -20.156 1.00 75.31 163 LEU A CA 1
ATOM 1269 C C . LEU A 1 163 ? -1.243 16.587 -19.667 1.00 75.31 163 LEU A C 1
ATOM 1271 O O . LEU A 1 163 ? -1.665 16.983 -18.582 1.00 75.31 163 LEU A O 1
ATOM 1275 N N . VAL A 1 164 ? -0.525 17.359 -20.488 1.00 76.38 164 VAL A N 1
ATOM 1276 C CA . VAL A 1 164 ? -0.220 18.773 -20.219 1.00 76.38 164 VAL A CA 1
ATOM 1277 C C . VAL A 1 164 ? -1.500 19.611 -20.209 1.00 76.38 164 VAL A C 1
ATOM 1279 O O . VAL A 1 164 ? -1.731 20.366 -19.266 1.00 76.38 1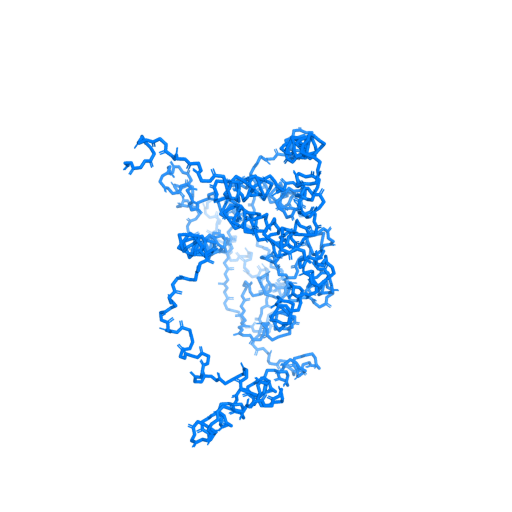64 VAL A O 1
ATOM 1282 N N . ASP A 1 165 ? -2.397 19.405 -21.173 1.00 80.31 165 ASP A N 1
ATOM 1283 C CA . ASP A 1 165 ? -3.703 20.079 -21.181 1.00 80.31 165 ASP A CA 1
ATOM 1284 C C . ASP A 1 165 ? -4.567 19.679 -19.978 1.00 80.31 165 ASP A C 1
ATOM 1286 O O . ASP A 1 165 ? -5.339 20.477 -19.439 1.00 80.31 165 ASP A O 1
ATOM 1290 N N . ALA A 1 166 ? -4.452 18.426 -19.529 1.00 77.62 166 ALA A N 1
ATOM 1291 C CA . ALA A 1 166 ? -5.144 17.967 -18.337 1.00 77.62 166 ALA A CA 1
ATOM 1292 C C . ALA A 1 166 ? -4.632 18.682 -17.077 1.00 77.62 166 ALA A C 1
ATOM 1294 O O . ALA A 1 166 ? -5.454 19.091 -16.258 1.00 77.62 166 ALA A O 1
ATOM 1295 N N . LEU A 1 167 ? -3.315 18.890 -16.961 1.00 74.62 167 LEU A N 1
ATOM 1296 C CA . LEU A 1 167 ? -2.682 19.634 -15.864 1.00 74.62 167 LEU A CA 1
ATOM 1297 C C . LEU A 1 167 ? -3.147 21.088 -15.778 1.00 74.62 167 LEU A C 1
ATOM 1299 O O . LEU A 1 167 ? -3.232 21.632 -14.681 1.00 74.62 167 LEU A O 1
ATOM 1303 N N . ALA A 1 168 ? -3.491 21.709 -16.905 1.00 80.12 168 ALA A N 1
ATOM 1304 C CA . ALA 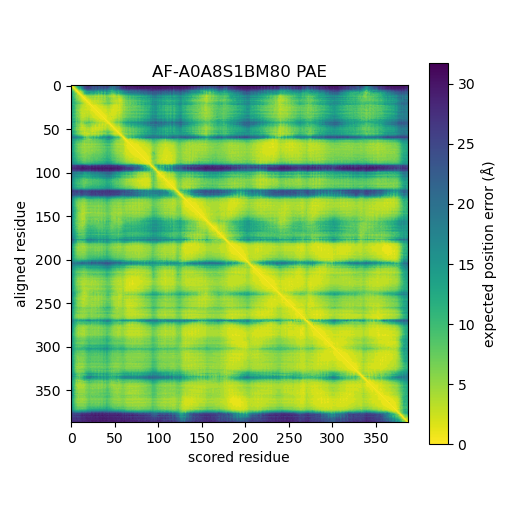A 1 168 ? -4.015 23.073 -16.928 1.00 80.12 168 ALA A CA 1
ATOM 1305 C C . ALA A 1 168 ? -5.474 23.178 -16.432 1.00 80.12 168 ALA A C 1
ATOM 1307 O O . ALA A 1 168 ? -5.975 24.276 -16.187 1.00 80.12 168 ALA A O 1
ATOM 1308 N N . SER A 1 169 ? -6.183 22.055 -16.274 1.00 83.25 169 SER A N 1
ATOM 1309 C CA . SER A 1 169 ? -7.600 22.044 -15.910 1.00 83.25 169 SER A CA 1
ATOM 1310 C C . SER A 1 169 ? -7.817 21.829 -14.412 1.00 83.25 169 SER A C 1
ATOM 1312 O O . SER A 1 169 ? -7.599 20.738 -13.884 1.00 83.25 169 SER A O 1
ATOM 1314 N N . LEU A 1 170 ? -8.384 22.834 -13.737 1.00 82.00 170 LEU A N 1
ATOM 1315 C CA . LEU A 1 170 ? -8.762 22.740 -12.319 1.00 82.00 170 LEU A CA 1
ATOM 1316 C C . LEU A 1 170 ? -9.769 21.614 -12.036 1.00 82.00 170 LEU A C 1
ATOM 1318 O O . LEU A 1 170 ? -9.697 20.973 -10.994 1.00 82.00 170 LEU A O 1
ATOM 1322 N N . ILE A 1 171 ? -10.673 21.327 -12.975 1.00 84.56 171 ILE A N 1
ATOM 1323 C CA . ILE A 1 171 ? -11.682 20.266 -12.823 1.00 84.56 171 ILE A CA 1
ATOM 1324 C C . ILE A 1 171 ? -11.022 18.880 -12.809 1.00 84.56 171 ILE A C 1
ATOM 1326 O O . ILE A 1 171 ? -11.500 17.968 -12.138 1.00 84.56 171 ILE A O 1
ATOM 1330 N N . LYS A 1 172 ? -9.901 18.717 -13.521 1.00 80.44 172 LYS A N 1
ATOM 1331 C CA . LYS A 1 172 ? -9.160 17.451 -13.593 1.00 80.44 172 LYS A CA 1
ATOM 1332 C C . LYS A 1 172 ? -8.154 17.290 -12.447 1.00 80.44 172 LYS A C 1
ATOM 1334 O O . LYS A 1 172 ? -7.673 16.180 -12.231 1.00 80.44 172 LYS A O 1
ATOM 1339 N N . MET A 1 173 ? -7.874 18.344 -11.673 1.00 77.69 173 MET A N 1
ATOM 1340 C CA . MET A 1 173 ? -6.890 18.312 -10.581 1.00 77.69 173 MET A CA 1
ATOM 1341 C C . MET A 1 173 ? -7.116 17.218 -9.531 1.00 77.69 173 MET A C 1
ATOM 1343 O O . MET A 1 173 ? -6.123 16.622 -9.126 1.00 77.69 173 MET A O 1
ATOM 1347 N N . PRO A 1 174 ? -8.347 16.869 -9.106 1.00 76.25 174 PRO A N 1
ATOM 1348 C CA . PRO A 1 174 ? -8.541 15.744 -8.188 1.00 76.25 174 PRO A CA 1
ATOM 1349 C C . PRO A 1 174 ? -8.043 14.409 -8.763 1.00 76.25 174 PRO A C 1
ATOM 1351 O O . PRO A 1 174 ? -7.516 13.570 -8.042 1.00 76.25 174 PRO A O 1
ATOM 1354 N N . LEU A 1 175 ? -8.155 14.207 -10.077 1.00 73.00 175 LEU A N 1
ATOM 1355 C CA . LEU A 1 175 ? -7.664 12.992 -10.733 1.00 73.00 175 LEU A CA 1
ATOM 1356 C C . LEU A 1 175 ? -6.142 13.008 -10.911 1.00 73.00 175 LEU A C 1
ATOM 1358 O O . LEU A 1 175 ? -5.515 11.954 -10.862 1.00 73.00 175 LEU A O 1
ATOM 1362 N N . ILE A 1 176 ? -5.562 14.194 -11.102 1.00 71.44 176 ILE A N 1
ATOM 1363 C CA . ILE A 1 176 ? -4.131 14.400 -11.364 1.00 71.44 176 ILE A CA 1
ATOM 1364 C C . ILE A 1 176 ? -3.312 14.439 -10.070 1.00 71.44 176 ILE A C 1
ATOM 1366 O O . ILE A 1 176 ? -2.209 13.895 -10.023 1.00 71.44 176 ILE A O 1
ATOM 1370 N N . ASN A 1 177 ? -3.852 15.025 -8.998 1.00 74.19 177 ASN A N 1
ATOM 1371 C CA . ASN A 1 177 ? -3.246 15.023 -7.668 1.00 74.19 177 ASN A CA 1
ATOM 1372 C C . ASN A 1 177 ? -3.544 13.701 -6.948 1.00 74.19 177 ASN A C 1
ATOM 1374 O O . ASN A 1 177 ? -4.217 13.613 -5.921 1.00 74.19 177 ASN A O 1
ATOM 1378 N N . THR A 1 178 ? -3.019 12.658 -7.571 1.00 67.69 178 THR A N 1
ATOM 1379 C CA . THR A 1 178 ? -3.195 11.236 -7.292 1.00 67.69 178 THR A CA 1
ATOM 1380 C C . THR A 1 178 ? -2.765 10.805 -5.893 1.00 67.69 178 THR A C 1
ATOM 1382 O O . THR A 1 178 ? -3.149 9.729 -5.447 1.00 67.69 178 THR A O 1
ATOM 1385 N N . LEU A 1 179 ? -1.985 11.625 -5.190 1.00 74.25 179 LEU A N 1
ATOM 1386 C CA . LEU A 1 179 ? -1.347 11.249 -3.934 1.00 74.25 179 LEU A CA 1
ATOM 1387 C C . LEU A 1 179 ? -2.222 11.473 -2.695 1.00 74.25 179 LEU A C 1
ATOM 1389 O O . LEU A 1 179 ? -1.992 10.830 -1.674 1.00 74.25 179 LEU A O 1
ATOM 1393 N N . LEU A 1 180 ? -3.226 12.350 -2.778 1.00 78.56 180 LEU A N 1
ATOM 1394 C CA . LEU A 1 180 ? -4.055 12.749 -1.631 1.00 78.56 180 LEU A CA 1
ATOM 1395 C C . LEU A 1 180 ? -5.203 11.775 -1.330 1.00 78.56 180 LEU A C 1
ATOM 1397 O O . LEU A 1 180 ? -5.765 11.791 -0.238 1.00 78.56 180 LEU A O 1
ATOM 1401 N N . ASN A 1 181 ? -5.562 10.906 -2.275 1.00 79.94 181 ASN A N 1
ATOM 1402 C CA . ASN A 1 181 ? -6.688 9.979 -2.123 1.00 79.94 181 ASN A CA 1
ATOM 1403 C C . ASN A 1 181 ? -6.501 9.003 -0.942 1.00 79.94 181 ASN A C 1
ATOM 1405 O O . ASN A 1 181 ? -7.460 8.715 -0.223 1.00 79.94 181 ASN A O 1
ATOM 1409 N N . VAL A 1 182 ? -5.270 8.558 -0.677 1.00 87.31 182 VAL A N 1
ATOM 1410 C CA . VAL A 1 182 ? -4.932 7.642 0.422 1.00 87.31 182 VAL A CA 1
ATOM 1411 C C . VAL A 1 182 ? -5.172 8.273 1.801 1.00 87.31 182 VAL A C 1
ATOM 1413 O O . VAL A 1 182 ? -5.481 7.566 2.765 1.00 87.31 182 VAL A O 1
ATOM 1416 N N . ASP A 1 183 ? -5.135 9.605 1.895 1.00 91.31 183 ASP A N 1
ATOM 1417 C CA . ASP A 1 183 ? -5.333 10.331 3.156 1.00 91.31 183 ASP A CA 1
ATOM 1418 C C . ASP A 1 183 ? -6.750 10.141 3.703 1.00 91.31 183 ASP A C 1
ATOM 1420 O O . ASP A 1 183 ? -6.948 10.118 4.919 1.00 91.31 183 ASP A O 1
ATOM 1424 N N . THR A 1 184 ? -7.727 9.906 2.820 1.00 92.50 184 THR A N 1
ATOM 1425 C CA . THR A 1 184 ? -9.096 9.558 3.223 1.00 92.50 184 THR A CA 1
ATOM 1426 C C . THR A 1 184 ? -9.132 8.246 4.006 1.00 92.50 184 THR A C 1
ATOM 1428 O O . THR A 1 184 ? -9.764 8.172 5.060 1.00 92.50 184 THR A O 1
ATOM 1431 N N . PHE A 1 185 ? -8.399 7.224 3.556 1.00 92.62 185 PHE A N 1
ATOM 1432 C CA . PHE A 1 185 ? -8.341 5.943 4.249 1.00 92.62 185 PHE A CA 1
ATOM 1433 C C . PHE A 1 185 ? -7.573 6.047 5.566 1.00 92.62 185 PHE A C 1
ATOM 1435 O O . PHE A 1 185 ? -8.028 5.496 6.565 1.00 92.62 185 PHE A O 1
ATOM 1442 N N . LEU A 1 186 ? -6.461 6.791 5.608 1.00 94.81 186 LEU A N 1
ATOM 1443 C CA . LEU A 1 186 ? -5.732 7.059 6.856 1.00 94.81 186 LEU A CA 1
ATOM 1444 C C . LEU A 1 186 ? -6.619 7.752 7.897 1.00 94.81 186 LEU A C 1
ATOM 1446 O O . LEU A 1 186 ? -6.653 7.333 9.056 1.00 94.81 186 LEU A O 1
ATOM 1450 N N . LEU A 1 187 ? -7.371 8.774 7.484 1.00 95.69 187 LEU A N 1
ATOM 1451 C CA . LEU A 1 187 ? -8.300 9.498 8.349 1.00 95.69 187 LEU A CA 1
ATOM 1452 C C . LEU A 1 187 ? -9.390 8.571 8.909 1.00 95.69 187 LEU A C 1
ATOM 1454 O O . LEU A 1 187 ? -9.626 8.553 10.119 1.00 95.69 187 LEU A O 1
ATOM 1458 N N . ILE A 1 188 ? -10.025 7.765 8.050 1.00 94.44 188 ILE A N 1
ATOM 1459 C CA . ILE A 1 188 ? -11.064 6.808 8.462 1.00 94.44 188 ILE A CA 1
ATOM 1460 C C . ILE A 1 188 ? -10.487 5.743 9.403 1.00 94.44 188 ILE A C 1
ATOM 1462 O O . ILE A 1 188 ? -11.106 5.423 10.423 1.00 94.44 188 ILE A O 1
ATOM 1466 N N . SER A 1 189 ? -9.304 5.207 9.093 1.00 94.12 189 SER A N 1
ATOM 1467 C CA . SER A 1 189 ? -8.613 4.230 9.938 1.00 94.12 189 SER A CA 1
ATOM 1468 C C . SER A 1 189 ? -8.318 4.794 11.326 1.00 94.12 189 SER A C 1
ATOM 1470 O O . SER A 1 189 ? -8.635 4.137 12.321 1.00 94.12 189 SER A O 1
ATOM 1472 N N . GLY A 1 190 ? -7.793 6.021 11.416 1.00 95.50 190 GLY A N 1
ATOM 1473 C CA . GLY A 1 190 ? -7.562 6.711 12.686 1.00 95.50 190 GLY A CA 1
ATOM 1474 C C . GLY A 1 190 ? -8.856 6.932 13.476 1.00 95.50 190 GLY A C 1
ATOM 1475 O O . GLY A 1 190 ? -8.926 6.587 14.657 1.00 95.50 190 GLY A O 1
ATOM 1476 N N . LEU A 1 191 ? -9.914 7.422 12.821 1.00 94.94 191 LEU A N 1
ATOM 1477 C CA . LEU A 1 191 ? -11.220 7.671 13.446 1.00 94.94 191 LEU A CA 1
ATOM 1478 C C . LEU A 1 191 ? -11.786 6.411 14.087 1.00 94.94 191 LEU A C 1
ATOM 1480 O O . LEU A 1 191 ? -12.078 6.396 15.286 1.00 94.94 191 LEU A O 1
ATOM 1484 N N . LEU A 1 192 ? -11.906 5.337 13.309 1.00 92.50 192 LEU A N 1
ATOM 1485 C CA . LEU A 1 192 ? -12.465 4.081 13.800 1.00 92.50 192 LEU A CA 1
ATOM 1486 C C . LEU A 1 192 ? -11.568 3.452 14.861 1.00 92.50 192 LEU A C 1
ATOM 1488 O O . LEU A 1 192 ? -12.072 2.888 15.835 1.00 92.50 192 LEU A O 1
ATOM 1492 N N . LYS A 1 193 ? -10.241 3.574 14.716 1.00 92.25 193 LYS A N 1
ATOM 1493 C CA . LYS A 1 193 ? -9.302 3.074 15.718 1.00 92.25 193 LYS A CA 1
ATOM 1494 C C . LYS A 1 193 ? -9.517 3.764 17.058 1.00 92.25 193 LYS A C 1
ATOM 1496 O O . LYS A 1 193 ? -9.687 3.058 18.044 1.00 92.25 193 LYS A O 1
ATOM 1501 N N . ALA A 1 194 ? -9.546 5.095 17.101 1.00 93.88 194 ALA A N 1
ATOM 1502 C CA . ALA A 1 194 ? -9.777 5.831 18.342 1.00 93.88 194 ALA A CA 1
ATOM 1503 C C . ALA A 1 194 ? -11.172 5.552 18.923 1.00 93.88 194 ALA A C 1
ATOM 1505 O O . ALA A 1 194 ? -11.281 5.256 20.111 1.00 93.88 194 ALA A O 1
ATOM 1506 N N . TYR A 1 195 ? -12.221 5.579 18.094 1.00 91.00 195 TYR A N 1
ATOM 1507 C CA . TYR A 1 195 ? -13.602 5.372 18.537 1.00 91.00 195 TYR A CA 1
ATOM 1508 C C . TYR A 1 195 ? -13.818 3.997 19.187 1.00 91.00 195 TYR A C 1
ATOM 1510 O O . TYR A 1 195 ? -14.293 3.912 20.322 1.00 91.00 195 TYR A O 1
ATOM 1518 N N . HIS A 1 196 ? -13.430 2.913 18.503 1.00 87.94 196 HIS A N 1
ATOM 1519 C CA . HIS A 1 196 ? -13.568 1.561 19.052 1.00 87.94 196 HIS A CA 1
ATOM 1520 C C . HIS A 1 196 ? -12.649 1.341 20.249 1.00 87.94 196 HIS A C 1
ATOM 1522 O O . HIS A 1 196 ? -13.057 0.724 21.229 1.00 87.94 196 HIS A O 1
ATOM 1528 N N . TYR A 1 197 ? -11.432 1.886 20.198 1.00 89.31 197 TYR A N 1
ATOM 1529 C CA . TYR A 1 197 ? -10.475 1.707 21.277 1.00 89.31 197 TYR A CA 1
ATOM 1530 C C . TYR A 1 197 ? -10.956 2.333 22.594 1.00 89.31 197 TYR A C 1
ATOM 1532 O O . TYR A 1 197 ? -10.908 1.684 23.637 1.00 89.31 197 TYR A O 1
ATOM 1540 N N . LEU A 1 198 ? -11.489 3.556 22.547 1.00 89.88 198 LEU A N 1
ATOM 1541 C CA . LEU A 1 198 ? -12.057 4.221 23.723 1.00 89.88 198 LEU A CA 1
ATOM 1542 C C . LEU A 1 198 ? -13.245 3.440 24.305 1.00 89.88 198 LEU A C 1
ATOM 1544 O O . LEU A 1 198 ? -13.335 3.284 25.522 1.00 89.88 198 LEU A O 1
ATOM 1548 N N . ARG A 1 199 ? -14.103 2.874 23.445 1.00 87.00 199 ARG A N 1
ATOM 1549 C CA . ARG A 1 199 ? -15.230 2.025 23.866 1.00 87.00 199 ARG A CA 1
ATOM 1550 C C . ARG A 1 199 ? -14.765 0.730 24.537 1.00 87.00 199 ARG A C 1
ATOM 1552 O O . ARG A 1 199 ? -15.372 0.287 25.511 1.00 87.00 199 ARG A O 1
ATOM 1559 N N . ASP A 1 200 ? -13.702 0.108 24.039 1.00 87.50 200 ASP A N 1
ATOM 1560 C CA . ASP A 1 200 ? -13.156 -1.121 24.625 1.00 87.50 200 ASP A CA 1
ATOM 1561 C C . ASP A 1 200 ? -12.479 -0.868 25.982 1.00 87.50 200 ASP A C 1
ATOM 1563 O O . ASP A 1 200 ? -12.576 -1.710 26.883 1.00 87.50 200 ASP A O 1
ATOM 1567 N N . LEU A 1 201 ? -11.827 0.293 26.142 1.00 87.62 201 LEU A N 1
ATOM 1568 C CA . LEU A 1 201 ? -11.255 0.742 27.415 1.00 87.62 201 LEU A CA 1
ATOM 1569 C C . LEU A 1 201 ? -12.341 0.960 28.475 1.00 87.62 201 LEU A C 1
ATOM 1571 O O . LEU A 1 201 ? -12.199 0.477 29.598 1.00 87.62 201 LEU A O 1
ATOM 1575 N N . GLU A 1 202 ? -13.443 1.622 28.114 1.00 84.50 202 GLU A N 1
ATOM 1576 C CA . GLU A 1 202 ? -14.586 1.837 29.011 1.00 84.50 202 GLU A CA 1
ATOM 1577 C C . GLU A 1 202 ? -15.207 0.511 29.476 1.00 84.50 202 GLU A C 1
ATOM 1579 O O . GLU A 1 202 ? -15.487 0.324 30.659 1.00 84.50 202 GLU A O 1
ATOM 1584 N N . ASN A 1 203 ? -15.320 -0.460 28.567 1.00 83.38 203 ASN A N 1
ATOM 1585 C CA . ASN A 1 203 ? -15.865 -1.783 28.869 1.00 83.38 203 ASN A CA 1
ATOM 1586 C C . ASN A 1 203 ? -14.880 -2.726 29.589 1.00 83.38 203 ASN A C 1
ATOM 1588 O O . ASN A 1 203 ? -15.225 -3.885 29.819 1.00 83.38 203 ASN A O 1
ATOM 1592 N N . LYS A 1 204 ? -13.660 -2.275 29.930 1.00 79.94 204 LYS A N 1
ATOM 1593 C CA . LYS A 1 204 ? -12.579 -3.089 30.531 1.00 79.94 204 LYS A CA 1
ATOM 1594 C C . LYS A 1 204 ? -12.238 -4.366 29.743 1.00 79.94 204 LYS A C 1
ATOM 1596 O O . LYS A 1 204 ? -11.736 -5.334 30.307 1.00 79.94 204 LYS A O 1
ATOM 1601 N N . ARG A 1 205 ? -12.494 -4.384 28.431 1.00 75.06 205 ARG A N 1
ATOM 1602 C CA . ARG A 1 205 ? -12.246 -5.544 27.547 1.00 75.06 205 ARG A CA 1
ATOM 1603 C C . ARG A 1 205 ? -10.935 -5.431 26.774 1.00 75.06 205 ARG A C 1
ATOM 1605 O O . ARG A 1 205 ? -10.672 -6.229 25.875 1.00 75.06 205 ARG A O 1
ATOM 1612 N N . PHE A 1 206 ? -10.125 -4.421 27.075 1.00 74.75 206 PHE A N 1
ATOM 1613 C CA . PHE A 1 206 ? -9.014 -4.077 26.213 1.00 74.75 206 PHE A CA 1
ATOM 1614 C C . PHE A 1 206 ? -7.747 -4.895 26.490 1.00 74.75 206 PHE A C 1
ATOM 1616 O O . PHE A 1 206 ? -7.196 -4.874 27.588 1.00 74.75 206 PHE A O 1
ATOM 1623 N N . ASN A 1 207 ? -7.248 -5.560 25.447 1.00 82.25 207 ASN A N 1
ATOM 1624 C CA . ASN A 1 207 ? -5.948 -6.223 25.427 1.00 82.25 207 ASN A CA 1
ATOM 1625 C C . ASN A 1 207 ? -5.196 -5.813 24.148 1.00 82.25 207 ASN A C 1
ATOM 1627 O O . ASN A 1 207 ? -5.630 -6.136 23.037 1.00 82.25 207 ASN A O 1
ATOM 1631 N N . PHE A 1 208 ? -4.064 -5.119 24.321 1.00 78.38 208 PHE A N 1
ATOM 1632 C CA . PHE A 1 208 ? -3.219 -4.608 23.234 1.00 78.38 208 PHE A CA 1
ATOM 1633 C C . PHE A 1 208 ? -2.760 -5.724 22.292 1.00 78.38 208 PHE A C 1
ATOM 1635 O O . PHE A 1 208 ? -2.944 -5.624 21.080 1.00 78.38 208 PHE A O 1
ATOM 1642 N N . ILE A 1 209 ? -2.231 -6.812 22.858 1.00 85.50 209 ILE A N 1
ATOM 1643 C CA . ILE A 1 209 ? -1.699 -7.952 22.103 1.00 85.50 209 ILE A CA 1
ATOM 1644 C C . ILE A 1 209 ? -2.820 -8.563 21.270 1.00 85.50 209 ILE A C 1
ATOM 1646 O O . ILE A 1 209 ? -2.700 -8.719 20.061 1.00 85.50 209 ILE A O 1
ATOM 1650 N N . SER A 1 210 ? -3.967 -8.807 21.901 1.00 84.31 210 SER A N 1
ATOM 1651 C CA . SER A 1 210 ? -5.126 -9.401 21.240 1.00 84.31 210 SER A CA 1
ATOM 1652 C C . SER A 1 210 ? -5.658 -8.535 20.084 1.00 84.31 210 SER A C 1
ATOM 1654 O O . SER A 1 210 ? -6.063 -9.062 19.048 1.00 84.31 210 SER A O 1
ATOM 1656 N N . CYS A 1 211 ? -5.625 -7.205 20.221 1.00 82.81 211 CYS A N 1
ATOM 1657 C CA . CYS A 1 211 ? -6.020 -6.274 19.161 1.00 82.81 211 CYS A CA 1
ATOM 1658 C C . CYS A 1 211 ? -5.082 -6.355 17.945 1.00 82.81 211 CYS A C 1
ATOM 1660 O O . CYS A 1 211 ? -5.551 -6.447 16.806 1.00 82.81 211 CYS A O 1
ATOM 1662 N N . TYR A 1 212 ? -3.768 -6.367 18.182 1.00 88.81 212 TYR A N 1
ATOM 1663 C CA . TYR A 1 212 ? -2.767 -6.443 17.118 1.00 88.81 212 TYR A CA 1
ATOM 1664 C C . TYR A 1 212 ? -2.751 -7.810 16.439 1.00 88.81 212 TYR A C 1
ATOM 1666 O O . TYR A 1 212 ? -2.778 -7.870 15.211 1.00 88.81 212 TYR A O 1
ATOM 1674 N N . THR A 1 213 ? -2.819 -8.898 17.208 1.00 90.88 213 THR A N 1
ATOM 1675 C CA . THR A 1 213 ? -2.872 -10.261 16.667 1.00 90.88 213 THR A CA 1
ATOM 1676 C C . THR A 1 213 ? -4.111 -10.465 15.802 1.00 90.88 213 THR A C 1
ATOM 1678 O O . THR A 1 213 ? -3.989 -10.953 14.683 1.00 90.88 213 THR A O 1
ATOM 1681 N N . ARG A 1 214 ? -5.300 -10.030 16.251 1.00 89.06 214 ARG A N 1
ATOM 1682 C CA . ARG A 1 214 ? -6.520 -10.110 15.425 1.00 89.06 214 ARG A CA 1
ATOM 1683 C C . ARG A 1 214 ? -6.381 -9.338 14.120 1.00 89.06 214 ARG A C 1
ATOM 1685 O O . ARG A 1 214 ? -6.825 -9.814 13.081 1.00 89.06 214 ARG A O 1
ATOM 1692 N N . ARG A 1 215 ? -5.779 -8.146 14.161 1.00 90.31 215 ARG A N 1
ATOM 1693 C CA . ARG A 1 215 ? -5.563 -7.333 12.960 1.00 90.31 215 ARG A CA 1
ATOM 1694 C C . ARG A 1 215 ? -4.589 -8.008 11.994 1.00 90.31 215 ARG A C 1
ATOM 1696 O O . ARG A 1 215 ? -4.887 -8.076 10.806 1.00 90.31 215 ARG A O 1
ATOM 1703 N N . TYR A 1 216 ? -3.472 -8.521 12.504 1.00 93.88 216 TYR A N 1
ATOM 1704 C CA . TYR A 1 216 ? -2.476 -9.231 11.708 1.00 93.88 216 TYR A CA 1
ATOM 1705 C C . TYR A 1 216 ? -3.079 -10.485 11.060 1.00 93.88 216 TYR A C 1
ATOM 1707 O O . TYR A 1 216 ? -3.037 -10.628 9.844 1.00 93.88 216 TYR A O 1
ATOM 1715 N N . LEU A 1 217 ? -3.748 -11.339 11.842 1.00 94.00 217 LEU A N 1
ATOM 1716 C CA . LEU A 1 217 ? -4.393 -12.557 11.336 1.00 94.00 217 LEU A CA 1
ATOM 1717 C C . LEU A 1 217 ? -5.554 -12.279 10.371 1.00 94.00 217 LEU A C 1
ATOM 1719 O O . LEU A 1 217 ? -5.861 -13.125 9.542 1.00 94.00 217 LEU A O 1
ATOM 1723 N N . ARG A 1 218 ? -6.192 -11.106 10.449 1.00 91.06 218 ARG A N 1
ATOM 1724 C CA . ARG A 1 218 ? -7.248 -10.707 9.509 1.00 91.06 218 ARG A CA 1
ATOM 1725 C C . ARG A 1 218 ? -6.703 -10.312 8.133 1.00 91.06 218 ARG A C 1
ATOM 1727 O O . ARG A 1 218 ? -7.362 -10.582 7.137 1.00 91.06 218 ARG A O 1
ATOM 1734 N N . LEU A 1 219 ? -5.564 -9.621 8.076 1.00 91.69 219 LEU A N 1
ATOM 1735 C CA . LEU A 1 219 ? -5.048 -9.017 6.837 1.00 91.69 219 LEU A CA 1
ATOM 1736 C C . LEU A 1 219 ? -3.978 -9.883 6.167 1.00 91.69 219 LEU A C 1
ATOM 1738 O O . LEU A 1 219 ? -4.005 -10.085 4.954 1.00 91.69 219 LEU A O 1
ATOM 1742 N N . THR A 1 220 ? -3.051 -10.421 6.958 1.00 94.81 220 THR A N 1
ATOM 1743 C CA . THR A 1 220 ? -1.847 -11.085 6.454 1.00 94.81 220 THR A CA 1
ATOM 1744 C C . THR A 1 220 ? -2.126 -12.335 5.610 1.00 94.81 220 THR A C 1
ATOM 1746 O O . THR A 1 220 ? -1.463 -12.476 4.588 1.00 94.81 220 THR A O 1
ATOM 1749 N N . PRO A 1 221 ? -3.089 -13.227 5.927 1.00 93.75 221 PRO A N 1
ATOM 1750 C CA . PRO A 1 221 ? -3.305 -14.431 5.118 1.00 93.75 221 PRO A CA 1
ATOM 1751 C C . PRO A 1 221 ? -3.669 -14.135 3.660 1.00 93.75 221 PRO A C 1
ATOM 1753 O O . PRO A 1 221 ? -3.021 -14.648 2.751 1.00 93.75 221 PRO A O 1
ATOM 1756 N N . ALA A 1 222 ? -4.649 -13.256 3.429 1.00 93.75 222 ALA A N 1
ATOM 1757 C CA . ALA A 1 222 ? -5.016 -12.833 2.078 1.00 93.75 222 ALA A CA 1
ATOM 1758 C C . ALA A 1 222 ? -3.850 -12.105 1.395 1.00 93.75 222 ALA A C 1
ATOM 1760 O O . ALA A 1 222 ? -3.573 -12.325 0.216 1.00 93.75 222 ALA A O 1
ATOM 1761 N N . TYR A 1 223 ? -3.122 -11.289 2.159 1.00 94.62 223 TYR A N 1
ATOM 1762 C CA . TYR A 1 223 ? -1.970 -10.567 1.647 1.00 94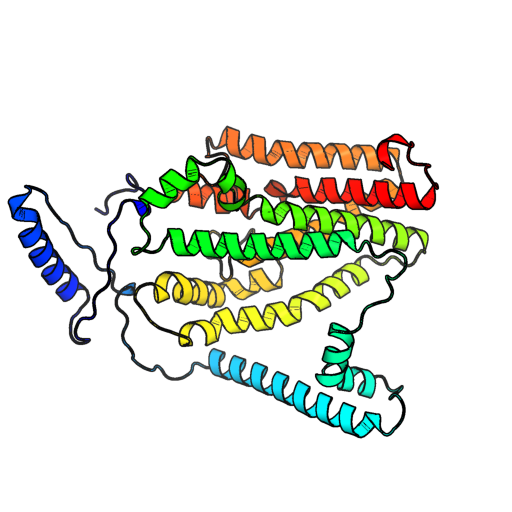.62 223 TYR A CA 1
ATOM 1763 C C . TYR A 1 223 ? -0.838 -11.499 1.177 1.00 94.62 223 TYR A C 1
ATOM 1765 O O . TYR A 1 223 ? -0.262 -11.271 0.117 1.00 94.62 223 TYR A O 1
ATOM 1773 N N . MET A 1 224 ? -0.569 -12.594 1.898 1.00 94.50 224 MET A N 1
ATOM 1774 C CA . MET A 1 224 ? 0.437 -13.595 1.519 1.00 94.50 224 MET A CA 1
ATOM 1775 C C . MET A 1 224 ? 0.081 -14.340 0.230 1.00 94.50 224 MET A C 1
ATOM 1777 O O . MET A 1 224 ? 0.973 -14.625 -0.563 1.00 94.50 224 MET A O 1
ATOM 1781 N N . VAL A 1 225 ? -1.202 -14.634 -0.005 1.00 95.31 225 VAL A N 1
ATOM 1782 C CA . VAL A 1 225 ? -1.650 -15.269 -1.258 1.00 95.31 225 VAL A CA 1
ATOM 1783 C C . VAL A 1 225 ? -1.375 -14.347 -2.447 1.00 95.31 225 VAL A C 1
ATOM 1785 O O . VAL A 1 225 ? -0.826 -14.788 -3.455 1.00 95.31 225 VAL A O 1
ATOM 1788 N N . VAL A 1 226 ? -1.689 -13.053 -2.315 1.00 95.38 226 VAL A N 1
ATOM 1789 C CA . VAL A 1 226 ? -1.412 -12.055 -3.361 1.00 95.38 226 VAL A CA 1
ATOM 1790 C C . VAL A 1 226 ? 0.094 -11.867 -3.562 1.00 95.38 226 VAL A C 1
ATOM 1792 O O . VAL A 1 226 ? 0.558 -11.872 -4.697 1.00 95.38 226 VAL A O 1
ATOM 1795 N N . LEU A 1 227 ? 0.871 -11.772 -2.481 1.00 95.19 227 LEU A N 1
ATOM 1796 C CA . LEU A 1 227 ? 2.333 -11.679 -2.535 1.00 95.19 227 LEU A CA 1
ATOM 1797 C C . LEU A 1 227 ? 2.957 -12.885 -3.251 1.00 95.19 227 LEU A C 1
ATOM 1799 O O . LEU A 1 227 ? 3.807 -12.712 -4.121 1.00 95.19 227 LEU A O 1
ATOM 1803 N N . GLY A 1 228 ? 2.514 -14.101 -2.919 1.00 95.56 228 GLY A N 1
ATOM 1804 C CA . GLY A 1 228 ? 2.967 -15.329 -3.571 1.00 95.56 228 GLY A CA 1
ATOM 1805 C C . GLY A 1 228 ? 2.626 -15.350 -5.059 1.00 95.56 228 GLY A C 1
ATOM 1806 O O . GLY A 1 228 ? 3.473 -15.704 -5.878 1.00 95.56 228 GLY A O 1
ATOM 1807 N N . PHE A 1 229 ? 1.425 -14.895 -5.425 1.00 95.50 229 PHE A N 1
ATOM 1808 C CA . PHE A 1 229 ? 1.019 -14.734 -6.820 1.00 95.50 229 PHE A CA 1
ATOM 1809 C C . PHE A 1 229 ? 1.918 -13.741 -7.579 1.00 95.50 229 PHE A C 1
ATOM 1811 O O . PHE A 1 229 ? 2.405 -14.082 -8.657 1.00 95.50 229 PHE A O 1
ATOM 1818 N N . TYR A 1 230 ? 2.202 -12.568 -7.001 1.00 94.31 230 TYR A N 1
ATOM 1819 C CA . TYR A 1 230 ? 3.118 -11.573 -7.576 1.00 94.31 230 TYR A CA 1
ATOM 1820 C C . TYR A 1 230 ? 4.542 -12.115 -7.736 1.00 94.31 230 TYR A C 1
ATOM 1822 O O . TYR A 1 230 ? 5.166 -11.890 -8.762 1.00 94.31 230 TYR A O 1
ATOM 1830 N N . ALA A 1 231 ? 5.045 -12.869 -6.757 1.00 94.56 231 ALA A N 1
ATOM 1831 C CA . ALA A 1 231 ? 6.397 -13.423 -6.788 1.00 94.56 231 ALA A CA 1
ATOM 1832 C C . ALA A 1 231 ? 6.579 -14.596 -7.773 1.00 94.56 231 ALA A C 1
ATOM 1834 O O . ALA A 1 231 ? 7.716 -15.002 -8.029 1.00 94.56 231 ALA A O 1
ATOM 1835 N N . THR A 1 232 ? 5.486 -15.188 -8.278 1.00 94.50 232 THR A N 1
ATOM 1836 C CA . THR A 1 232 ? 5.538 -16.447 -9.041 1.00 94.50 232 THR A CA 1
ATOM 1837 C C . THR A 1 232 ? 4.704 -16.427 -10.319 1.00 94.50 232 THR A C 1
ATOM 1839 O O . THR A 1 232 ? 5.266 -16.429 -11.403 1.00 94.50 232 THR A O 1
ATOM 1842 N N . LEU A 1 233 ? 3.374 -16.434 -10.226 1.00 94.00 233 LEU A N 1
ATOM 1843 C CA . LEU A 1 233 ? 2.488 -16.699 -11.363 1.00 94.00 233 LEU A CA 1
ATOM 1844 C C . LEU A 1 233 ? 2.207 -15.468 -12.223 1.00 94.00 233 LEU A C 1
ATOM 1846 O O . LEU A 1 233 ? 1.906 -15.625 -13.407 1.00 94.00 233 LEU A O 1
ATOM 1850 N N . LEU A 1 234 ? 2.314 -14.261 -11.657 1.00 93.12 234 LEU A N 1
ATOM 1851 C CA . LEU A 1 234 ? 2.002 -13.019 -12.364 1.00 93.12 234 LEU A CA 1
ATOM 1852 C C . LEU A 1 234 ? 2.790 -12.893 -13.675 1.00 93.12 234 LEU A C 1
ATOM 1854 O O . LEU A 1 234 ? 2.198 -12.564 -14.698 1.00 93.12 234 LEU A O 1
ATOM 1858 N N . VAL A 1 235 ? 4.081 -13.243 -13.672 1.00 90.50 235 VAL A N 1
ATOM 1859 C CA . VAL A 1 235 ? 4.959 -13.159 -14.852 1.00 90.50 235 VAL A CA 1
ATOM 1860 C C . VAL A 1 235 ? 4.493 -14.005 -16.038 1.00 90.50 235 VAL A C 1
ATOM 1862 O O . VAL A 1 235 ? 4.830 -13.693 -17.176 1.00 90.50 235 VAL A O 1
ATOM 1865 N N . ARG A 1 236 ? 3.686 -15.048 -15.805 1.00 89.25 236 ARG A N 1
ATOM 1866 C CA . ARG A 1 236 ? 3.210 -15.959 -16.857 1.00 89.25 236 ARG A CA 1
ATOM 1867 C C . ARG A 1 236 ? 1.907 -15.538 -17.523 1.00 89.25 236 ARG A C 1
ATOM 1869 O O . ARG A 1 236 ? 1.502 -16.183 -18.485 1.00 89.25 236 ARG A O 1
ATOM 1876 N N . LEU A 1 237 ? 1.228 -14.509 -17.016 1.00 89.81 237 LEU A N 1
ATOM 1877 C CA . LEU A 1 237 ? -0.079 -14.113 -17.547 1.00 89.81 237 LEU A CA 1
ATOM 1878 C C . LEU A 1 237 ? -0.012 -13.466 -18.933 1.00 89.81 237 LEU A C 1
ATOM 1880 O O . LEU A 1 237 ? -1.015 -13.455 -19.642 1.00 89.81 237 LEU A O 1
ATOM 1884 N N . SER A 1 238 ? 1.132 -12.901 -19.307 1.00 88.25 238 SER A N 1
ATOM 1885 C CA . SER A 1 238 ? 1.319 -12.237 -20.592 1.00 88.25 238 SER A CA 1
ATOM 1886 C C . SER A 1 238 ? 2.806 -12.137 -20.933 1.00 88.25 238 SER A C 1
ATOM 1888 O O . SER A 1 238 ? 3.664 -12.630 -20.206 1.00 88.25 238 SER A O 1
ATOM 1890 N N . SER A 1 239 ? 3.104 -11.495 -22.055 1.00 84.12 239 SER A N 1
ATOM 1891 C CA . SER A 1 239 ? 4.450 -11.143 -22.500 1.00 84.12 239 SER A CA 1
ATOM 1892 C C . SER A 1 239 ? 4.381 -9.880 -23.352 1.00 84.12 239 SER A C 1
ATOM 1894 O O . SER A 1 239 ? 3.358 -9.626 -23.991 1.00 84.12 239 SER A O 1
ATOM 1896 N N . GLY A 1 240 ? 5.465 -9.109 -23.415 1.00 83.06 240 GLY A N 1
ATOM 1897 C CA . GLY A 1 240 ? 5.560 -7.984 -24.337 1.00 83.06 240 GLY A CA 1
ATOM 1898 C C . GLY A 1 240 ? 6.606 -6.940 -23.945 1.00 83.06 240 GLY A C 1
ATOM 1899 O O . GLY A 1 240 ? 7.229 -7.052 -22.892 1.00 83.06 240 GLY A O 1
ATOM 1900 N N . PRO A 1 241 ? 6.767 -5.887 -24.762 1.00 78.44 241 PRO A N 1
ATOM 1901 C CA . PRO A 1 241 ? 7.820 -4.877 -24.604 1.00 78.44 241 PRO A CA 1
ATOM 1902 C C . PRO A 1 241 ? 7.810 -4.143 -23.253 1.00 78.44 241 PRO A C 1
ATOM 1904 O O . PRO A 1 241 ? 8.863 -3.792 -22.732 1.00 78.44 241 PRO A O 1
ATOM 1907 N N . GLY A 1 242 ? 6.625 -3.918 -22.671 1.00 81.88 242 GLY A N 1
ATOM 1908 C CA . GLY A 1 242 ? 6.466 -3.305 -21.344 1.00 81.88 242 GLY A CA 1
ATOM 1909 C C . GLY A 1 242 ? 6.422 -4.308 -20.186 1.00 81.88 242 GLY A C 1
ATOM 1910 O O . GLY A 1 242 ? 6.458 -3.906 -19.024 1.00 81.88 242 GLY A O 1
ATOM 1911 N N . TRP A 1 243 ? 6.344 -5.611 -20.476 1.00 86.25 243 TRP A N 1
ATOM 1912 C CA . TRP A 1 243 ? 6.122 -6.646 -19.462 1.00 86.25 243 TRP A CA 1
ATOM 1913 C C . TRP A 1 243 ? 7.302 -6.775 -18.502 1.00 86.25 243 TRP A C 1
ATOM 1915 O O . TRP A 1 243 ? 7.097 -6.869 -17.294 1.00 86.25 243 TRP A O 1
ATOM 1925 N N . ASN A 1 244 ? 8.534 -6.671 -19.009 1.00 85.19 244 ASN A N 1
ATOM 1926 C CA . ASN A 1 244 ? 9.718 -6.714 -18.156 1.00 85.19 244 ASN A CA 1
ATOM 1927 C C . ASN A 1 244 ? 9.708 -5.575 -17.117 1.00 85.19 244 ASN A C 1
ATOM 1929 O O . ASN A 1 244 ? 9.822 -5.819 -15.918 1.00 85.19 244 ASN A O 1
ATOM 1933 N N . LYS A 1 245 ? 9.450 -4.343 -17.573 1.00 83.50 245 LYS A N 1
ATOM 1934 C CA . LYS A 1 245 ? 9.396 -3.144 -16.726 1.00 83.50 245 LYS A CA 1
ATOM 1935 C C . LYS A 1 245 ? 8.294 -3.218 -15.666 1.00 83.50 245 LYS A C 1
ATOM 1937 O O . LYS A 1 245 ? 8.527 -2.884 -14.509 1.00 83.50 245 LYS A O 1
ATOM 1942 N N . PHE A 1 246 ? 7.078 -3.592 -16.062 1.00 85.25 246 PHE A N 1
ATOM 1943 C CA . PHE A 1 246 ? 5.907 -3.490 -15.184 1.00 85.25 246 PHE A CA 1
ATOM 1944 C C . PHE A 1 246 ? 5.604 -4.759 -14.387 1.00 85.25 246 PHE A C 1
ATOM 1946 O O . PHE A 1 246 ? 4.873 -4.684 -13.400 1.00 85.25 246 PHE A O 1
ATOM 1953 N N . VAL A 1 247 ? 6.140 -5.910 -14.798 1.00 89.69 247 VAL A N 1
ATOM 1954 C CA . VAL A 1 247 ? 5.836 -7.205 -14.184 1.00 89.69 247 VAL A CA 1
ATOM 1955 C C . VAL A 1 247 ? 7.090 -7.963 -13.772 1.00 89.69 247 VAL A C 1
ATOM 1957 O O . VAL A 1 247 ? 7.181 -8.331 -12.603 1.00 89.69 247 VAL A O 1
ATOM 1960 N N . GLU A 1 248 ? 8.057 -8.197 -14.662 1.00 89.12 248 GLU A N 1
ATOM 1961 C CA . GLU A 1 248 ? 9.223 -9.043 -14.332 1.00 89.12 248 GLU A CA 1
ATOM 1962 C C . GLU A 1 248 ? 10.113 -8.409 -13.259 1.00 89.12 248 GLU A C 1
ATOM 1964 O O . GLU A 1 248 ? 10.392 -9.051 -12.249 1.00 89.12 248 GLU A O 1
ATOM 1969 N N . GLN A 1 249 ? 10.473 -7.131 -13.412 1.00 88.19 249 GLN A N 1
ATOM 1970 C CA . GLN A 1 249 ? 11.299 -6.412 -12.437 1.00 88.19 249 GLN A CA 1
ATOM 1971 C C . GLN A 1 249 ? 10.654 -6.381 -11.033 1.00 88.19 249 GLN A C 1
ATOM 1973 O O . GLN A 1 249 ? 11.307 -6.806 -10.075 1.00 88.19 249 GLN A O 1
ATOM 1978 N N . PRO A 1 250 ? 9.370 -5.985 -10.864 1.00 89.88 250 PRO A N 1
ATOM 1979 C CA . PRO A 1 250 ? 8.690 -6.114 -9.572 1.00 89.88 250 PRO A CA 1
ATOM 1980 C C . PRO A 1 250 ? 8.589 -7.558 -9.065 1.00 89.88 250 PRO A C 1
ATOM 1982 O O . PRO A 1 250 ? 8.709 -7.797 -7.864 1.00 89.88 250 PRO A O 1
ATOM 1985 N N . THR A 1 251 ? 8.397 -8.538 -9.955 1.00 92.19 251 THR A N 1
ATOM 1986 C CA . THR A 1 251 ? 8.355 -9.965 -9.587 1.00 92.19 251 THR A CA 1
ATOM 1987 C C . THR A 1 251 ? 9.687 -10.416 -8.987 1.00 92.19 251 THR A C 1
ATOM 1989 O O . THR A 1 251 ? 9.708 -11.120 -7.975 1.00 92.19 251 THR A O 1
ATOM 1992 N N . ASP A 1 252 ? 10.810 -9.990 -9.560 1.00 91.31 252 ASP A N 1
ATOM 1993 C CA . ASP A 1 252 ? 12.137 -10.300 -9.031 1.00 91.31 252 ASP A CA 1
ATOM 1994 C C . ASP A 1 252 ? 12.402 -9.591 -7.701 1.00 91.31 252 ASP A C 1
ATOM 1996 O O . ASP A 1 252 ? 12.902 -10.220 -6.763 1.00 91.31 252 ASP A O 1
ATOM 2000 N N . ALA A 1 253 ? 11.947 -8.343 -7.555 1.00 91.69 253 ALA A N 1
ATOM 2001 C CA . ALA A 1 253 ? 11.935 -7.647 -6.270 1.00 91.69 253 ALA A CA 1
ATOM 2002 C C . ALA A 1 253 ? 11.127 -8.415 -5.210 1.00 91.69 253 ALA A C 1
ATOM 2004 O O . ALA A 1 253 ? 11.551 -8.536 -4.061 1.00 91.69 253 ALA A O 1
ATOM 2005 N N . CYS A 1 254 ? 9.986 -9.004 -5.580 1.00 92.62 254 CYS A N 1
ATOM 2006 C CA . CYS A 1 254 ? 9.213 -9.860 -4.684 1.00 92.62 254 CYS A CA 1
ATOM 2007 C C . CYS A 1 254 ? 9.991 -11.092 -4.228 1.00 92.62 254 CYS A C 1
ATOM 2009 O O . CYS A 1 254 ? 9.937 -11.431 -3.049 1.00 92.62 254 CYS A O 1
ATOM 2011 N N . LYS A 1 255 ? 10.756 -11.747 -5.105 1.00 90.44 255 LYS A N 1
ATOM 2012 C CA . LYS A 1 255 ? 11.529 -12.943 -4.727 1.00 90.44 255 LYS A CA 1
ATOM 2013 C C . LYS A 1 255 ? 12.587 -12.645 -3.661 1.00 90.44 255 LYS A C 1
ATOM 2015 O O . LYS A 1 255 ? 12.840 -13.508 -2.822 1.00 90.44 255 LYS A O 1
ATOM 2020 N N . THR A 1 256 ? 13.167 -11.443 -3.648 1.00 90.12 256 THR A N 1
ATOM 2021 C CA . THR A 1 256 ? 14.185 -11.053 -2.656 1.00 90.12 256 THR A CA 1
ATOM 2022 C C . THR A 1 256 ? 13.584 -10.397 -1.410 1.00 90.12 256 THR A C 1
ATOM 2024 O O . THR A 1 256 ? 14.003 -10.698 -0.295 1.00 90.12 256 THR A O 1
ATOM 2027 N N . ASN A 1 257 ? 12.573 -9.540 -1.584 1.00 90.31 257 ASN A N 1
ATOM 2028 C CA . ASN A 1 257 ? 12.093 -8.605 -0.559 1.00 90.31 257 ASN A CA 1
ATOM 2029 C C . ASN A 1 257 ? 10.710 -8.971 0.019 1.00 90.31 257 ASN A C 1
ATOM 2031 O O . ASN A 1 257 ? 10.115 -8.198 0.777 1.00 90.31 257 ASN A O 1
ATOM 2035 N N . TRP A 1 258 ? 10.161 -10.152 -0.297 1.00 91.38 258 TRP A N 1
ATOM 2036 C CA . TRP A 1 258 ? 8.831 -10.573 0.174 1.00 91.38 258 TRP A CA 1
ATOM 2037 C C . TRP A 1 258 ? 8.667 -10.477 1.699 1.00 91.38 258 TRP A C 1
ATOM 2039 O O . TRP A 1 258 ? 7.598 -10.113 2.189 1.00 91.38 258 TRP A O 1
ATOM 2049 N N . PHE A 1 259 ? 9.714 -10.764 2.475 1.00 92.25 259 PHE A N 1
ATOM 2050 C CA . PHE A 1 259 ? 9.610 -10.807 3.933 1.00 92.25 259 PHE A CA 1
ATOM 2051 C C . PHE A 1 259 ? 9.391 -9.420 4.558 1.00 92.25 259 PHE A C 1
ATOM 2053 O O . PHE A 1 259 ? 8.729 -9.328 5.592 1.00 92.25 259 PHE A O 1
ATOM 2060 N N . TYR A 1 260 ? 9.843 -8.334 3.915 1.00 93.62 260 TYR A N 1
ATOM 2061 C CA . TYR A 1 260 ? 9.555 -6.967 4.365 1.00 93.62 260 TYR A CA 1
ATOM 2062 C C . TYR A 1 260 ? 8.059 -6.646 4.307 1.00 93.62 260 TYR A C 1
ATOM 2064 O O . TYR A 1 260 ? 7.538 -5.938 5.170 1.00 93.62 260 TYR A O 1
ATOM 2072 N N . ASN A 1 261 ? 7.351 -7.220 3.334 1.00 92.88 261 ASN A N 1
ATOM 2073 C CA . ASN A 1 261 ? 5.903 -7.100 3.211 1.00 92.88 261 ASN A CA 1
ATOM 2074 C C . ASN A 1 261 ? 5.187 -7.874 4.335 1.00 92.88 261 ASN A C 1
ATOM 2076 O O . ASN A 1 261 ? 4.220 -7.371 4.901 1.00 92.88 261 ASN A O 1
ATOM 2080 N N . LEU A 1 262 ? 5.702 -9.045 4.733 1.00 92.69 262 LEU A N 1
ATOM 2081 C CA . LEU A 1 262 ? 5.121 -9.868 5.805 1.00 92.69 262 LEU A CA 1
ATOM 2082 C C . LEU A 1 262 ? 5.190 -9.203 7.190 1.00 92.69 262 LEU A C 1
ATOM 2084 O O . LEU A 1 262 ? 4.277 -9.357 8.007 1.00 92.69 262 LEU A O 1
ATOM 2088 N N . ILE A 1 263 ? 6.273 -8.470 7.453 1.00 93.56 263 ILE A N 1
ATOM 2089 C CA . ILE A 1 263 ? 6.482 -7.729 8.706 1.00 93.56 263 ILE A CA 1
ATOM 2090 C C . ILE A 1 263 ? 6.005 -6.272 8.628 1.00 93.56 263 ILE A C 1
ATOM 2092 O O . ILE A 1 263 ? 6.173 -5.534 9.595 1.00 93.56 263 ILE A O 1
ATOM 2096 N N . TYR A 1 264 ? 5.381 -5.866 7.513 1.00 94.62 264 TYR A N 1
ATOM 2097 C CA . TYR A 1 264 ? 4.859 -4.513 7.291 1.00 94.62 264 TYR A CA 1
ATOM 2098 C C . TYR A 1 264 ? 5.948 -3.427 7.421 1.00 94.62 264 TYR A C 1
ATOM 2100 O O . TYR A 1 264 ? 5.705 -2.376 8.010 1.00 94.62 264 TYR A O 1
ATOM 2108 N N . LEU A 1 265 ? 7.153 -3.673 6.887 1.00 94.75 265 LEU A N 1
ATOM 2109 C CA . LEU A 1 265 ? 8.283 -2.721 6.839 1.00 94.75 265 LEU A CA 1
ATOM 2110 C C . LEU A 1 265 ? 8.758 -2.408 5.409 1.00 94.75 265 LEU A C 1
ATOM 2112 O O . LEU A 1 265 ? 9.756 -1.710 5.224 1.00 94.75 265 LEU A O 1
ATOM 2116 N N . ASN A 1 266 ? 8.036 -2.875 4.390 1.00 93.06 266 ASN A N 1
ATOM 2117 C CA . ASN A 1 266 ? 8.358 -2.636 2.978 1.00 93.06 266 ASN A CA 1
ATOM 2118 C C . ASN A 1 266 ? 8.390 -1.144 2.607 1.00 93.06 266 ASN A C 1
ATOM 2120 O O . ASN A 1 266 ? 9.074 -0.747 1.672 1.00 93.06 266 ASN A O 1
ATOM 2124 N N . ASN A 1 267 ? 7.708 -0.285 3.364 1.00 93.50 267 ASN A N 1
ATOM 2125 C CA . ASN A 1 267 ? 7.732 1.154 3.127 1.00 93.50 267 ASN A CA 1
ATOM 2126 C C . ASN A 1 267 ? 8.975 1.875 3.688 1.00 93.50 267 ASN A C 1
ATOM 2128 O O . ASN A 1 267 ? 9.164 3.043 3.370 1.00 93.50 267 ASN A O 1
ATOM 2132 N N . TYR A 1 268 ? 9.810 1.198 4.487 1.00 92.00 268 TYR A N 1
ATOM 2133 C CA . TYR A 1 268 ? 11.091 1.719 4.987 1.00 92.00 268 TYR A CA 1
ATOM 2134 C C . TYR A 1 268 ? 12.308 0.990 4.411 1.00 92.00 268 TYR A C 1
ATOM 2136 O O . TYR A 1 268 ? 13.361 1.601 4.276 1.00 92.00 268 TYR A O 1
ATOM 2144 N N . LEU A 1 269 ? 12.185 -0.311 4.126 1.00 88.62 269 LEU A N 1
ATOM 2145 C CA . LEU A 1 269 ? 13.337 -1.173 3.837 1.00 88.62 269 LEU A CA 1
ATOM 2146 C C . LEU A 1 269 ? 13.543 -1.480 2.348 1.00 88.62 269 LEU A C 1
ATOM 2148 O O . LEU A 1 269 ? 14.656 -1.833 1.971 1.00 88.62 269 LEU A O 1
ATOM 2152 N N . ASP A 1 270 ? 12.526 -1.321 1.493 1.00 75.94 270 ASP A N 1
ATOM 2153 C CA . ASP A 1 270 ? 12.636 -1.730 0.082 1.00 75.94 270 ASP A CA 1
ATOM 2154 C C . ASP A 1 270 ? 13.593 -0.843 -0.744 1.00 75.94 270 ASP A C 1
ATOM 2156 O O . ASP A 1 270 ? 13.976 -1.250 -1.835 1.00 75.94 270 ASP A O 1
ATOM 2160 N N . ASN A 1 271 ? 14.008 0.342 -0.261 1.00 69.81 271 ASN A N 1
ATOM 2161 C CA . ASN A 1 271 ? 15.025 1.219 -0.883 1.00 69.81 271 ASN A CA 1
ATOM 2162 C C . ASN A 1 271 ? 14.879 1.422 -2.412 1.00 69.81 271 ASN A C 1
ATOM 2164 O O . ASN A 1 271 ? 15.863 1.549 -3.135 1.00 69.81 271 ASN A O 1
ATOM 2168 N N . GLY A 1 272 ? 13.644 1.447 -2.923 1.00 72.88 272 GLY A N 1
ATOM 2169 C CA . GLY A 1 272 ? 13.353 1.595 -4.354 1.00 72.88 272 GLY A CA 1
ATOM 2170 C C . GLY A 1 272 ? 13.164 0.300 -5.141 1.00 72.88 272 GLY A C 1
ATOM 2171 O O . GLY A 1 272 ? 12.683 0.373 -6.266 1.00 72.88 272 GLY A O 1
ATOM 2172 N N . ASN A 1 273 ? 13.447 -0.862 -4.552 1.00 82.38 273 ASN A N 1
ATOM 2173 C CA . ASN A 1 273 ? 13.166 -2.178 -5.121 1.00 82.38 273 ASN A CA 1
ATOM 2174 C C . ASN A 1 273 ? 11.894 -2.778 -4.494 1.00 82.38 273 ASN A C 1
ATOM 2176 O O . ASN A 1 273 ? 11.937 -3.778 -3.772 1.00 82.38 273 ASN A O 1
ATOM 2180 N N . GLN A 1 274 ? 10.762 -2.098 -4.700 1.00 82.25 274 GLN A N 1
ATOM 2181 C CA . GLN A 1 274 ? 9.483 -2.486 -4.106 1.00 82.25 274 GLN A CA 1
ATOM 2182 C C . GLN A 1 274 ? 8.813 -3.620 -4.881 1.00 82.25 274 GLN A C 1
ATOM 2184 O O . GLN A 1 274 ? 8.546 -3.503 -6.072 1.00 82.25 274 GLN A O 1
ATOM 2189 N N . CYS A 1 275 ? 8.466 -4.686 -4.160 1.00 86.25 275 CYS A N 1
ATOM 2190 C CA . CYS A 1 275 ? 7.737 -5.837 -4.697 1.00 86.25 275 CYS A CA 1
ATOM 2191 C C . CYS A 1 275 ? 6.320 -5.469 -5.175 1.00 86.25 275 CYS A C 1
ATOM 2193 O O . CYS A 1 275 ? 5.938 -5.705 -6.317 1.00 86.25 275 CYS A O 1
ATOM 2195 N N . MET A 1 276 ? 5.526 -4.867 -4.288 1.00 90.44 276 MET A N 1
ATOM 2196 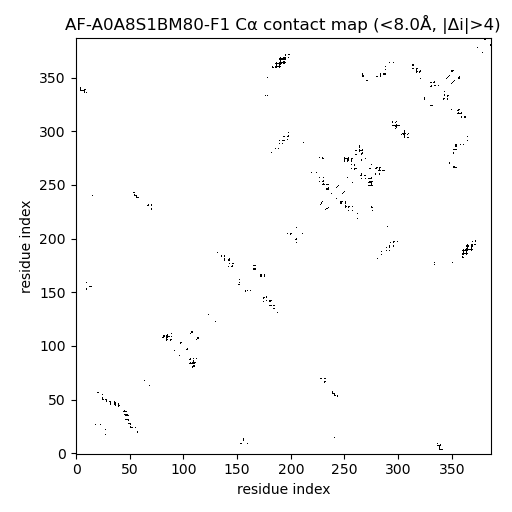C CA . MET A 1 276 ? 4.166 -4.422 -4.575 1.00 90.44 276 MET A CA 1
ATOM 2197 C C . MET A 1 276 ? 4.038 -2.989 -4.095 1.00 90.44 276 MET A C 1
ATOM 2199 O O . MET A 1 276 ? 3.769 -2.751 -2.922 1.00 90.44 276 MET A O 1
ATOM 2203 N N . VAL A 1 277 ? 4.245 -2.029 -4.993 1.00 87.44 277 VAL A N 1
ATOM 2204 C CA . VAL A 1 277 ? 4.290 -0.607 -4.626 1.00 87.44 277 VAL A CA 1
ATOM 2205 C C . VAL A 1 277 ? 3.058 -0.224 -3.807 1.00 87.44 277 VAL A C 1
ATOM 2207 O O . VAL A 1 277 ? 3.195 0.283 -2.705 1.00 87.44 277 VAL A O 1
ATOM 2210 N N . GLN A 1 278 ? 1.852 -0.583 -4.247 1.00 87.94 278 GLN A N 1
ATOM 2211 C CA . GLN A 1 278 ? 0.585 -0.239 -3.592 1.00 87.94 278 GLN A CA 1
ATOM 2212 C C . GLN A 1 278 ? 0.454 -0.670 -2.116 1.00 87.94 278 GLN A C 1
ATOM 2214 O O . GLN A 1 278 ? -0.417 -0.169 -1.404 1.00 87.94 278 GLN A O 1
ATOM 2219 N N . THR A 1 279 ? 1.289 -1.589 -1.623 1.00 92.25 279 THR A N 1
ATOM 2220 C CA . THR A 1 279 ? 1.183 -2.122 -0.258 1.00 92.25 279 THR A CA 1
ATOM 2221 C C . THR A 1 279 ? 1.903 -1.270 0.781 1.00 92.25 279 THR A C 1
ATOM 2223 O O . THR A 1 279 ? 1.748 -1.523 1.978 1.00 92.25 279 THR A O 1
ATOM 2226 N N . TRP A 1 280 ? 2.630 -0.221 0.370 1.00 92.44 280 TRP A N 1
ATOM 2227 C CA . TRP A 1 280 ? 3.222 0.750 1.301 1.00 92.44 280 TRP A CA 1
ATOM 2228 C C . TRP A 1 280 ? 2.165 1.322 2.260 1.00 92.44 280 TRP A C 1
ATOM 2230 O O . TRP A 1 280 ? 2.434 1.504 3.448 1.00 92.44 280 TRP A O 1
ATOM 2240 N N . TYR A 1 281 ? 0.939 1.546 1.767 1.00 91.88 281 TYR A N 1
ATOM 2241 C CA . TYR A 1 281 ? -0.167 2.070 2.567 1.00 91.88 281 TYR A CA 1
ATOM 2242 C C . TYR A 1 281 ? -0.587 1.084 3.660 1.00 91.88 281 TYR A C 1
ATOM 2244 O O . TYR A 1 281 ? -0.856 1.476 4.794 1.00 91.88 281 TYR A O 1
ATOM 2252 N N . LEU A 1 282 ? -0.604 -0.210 3.335 1.00 93.50 282 LEU A N 1
ATOM 2253 C CA . LEU A 1 282 ? -0.962 -1.259 4.279 1.00 93.50 282 LEU A CA 1
ATOM 2254 C C . LEU A 1 282 ? 0.061 -1.331 5.429 1.00 93.50 282 LEU A C 1
ATOM 2256 O O . LEU A 1 282 ? -0.331 -1.445 6.594 1.00 93.50 282 LEU A O 1
ATOM 2260 N N . ALA A 1 283 ? 1.355 -1.201 5.113 1.00 94.81 283 ALA A N 1
ATOM 2261 C CA . ALA A 1 283 ? 2.427 -1.083 6.101 1.00 94.81 283 ALA A CA 1
ATOM 2262 C C . ALA A 1 283 ? 2.270 0.153 6.988 1.00 94.81 283 ALA A C 1
ATOM 2264 O O . ALA A 1 283 ? 2.277 0.044 8.216 1.00 94.81 283 ALA A O 1
ATOM 2265 N N . MET A 1 284 ? 2.039 1.310 6.371 1.00 95.19 284 MET A N 1
ATOM 2266 C CA . MET A 1 284 ? 1.818 2.569 7.072 1.00 95.19 284 MET A CA 1
ATOM 2267 C C . MET A 1 284 ? 0.630 2.496 8.043 1.00 95.19 284 MET A C 1
ATOM 2269 O O . MET A 1 284 ? 0.770 2.836 9.218 1.00 95.19 284 MET A O 1
ATOM 2273 N N . ASP A 1 285 ? -0.525 2.004 7.591 1.00 94.88 285 ASP A N 1
ATOM 2274 C CA . ASP A 1 285 ? -1.731 1.888 8.417 1.00 94.88 285 ASP A CA 1
ATOM 2275 C C . ASP A 1 285 ? -1.549 0.879 9.567 1.00 94.88 285 ASP A C 1
ATOM 2277 O O . ASP A 1 285 ? -2.040 1.089 10.680 1.00 94.88 285 ASP A O 1
ATOM 2281 N N . PHE A 1 286 ? -0.796 -0.207 9.349 1.00 94.50 286 PHE A N 1
ATOM 2282 C CA . PHE A 1 286 ? -0.449 -1.145 10.419 1.00 94.50 286 PHE A CA 1
ATOM 2283 C C . PHE A 1 286 ? 0.457 -0.495 11.474 1.00 94.50 286 PHE A C 1
ATOM 2285 O O . PHE A 1 286 ? 0.158 -0.571 12.666 1.00 94.50 286 PHE A O 1
ATOM 2292 N N . GLN A 1 287 ? 1.510 0.208 11.058 1.00 95.75 287 GLN A N 1
ATOM 2293 C CA . GLN A 1 287 ? 2.433 0.898 11.964 1.00 95.75 287 GLN A CA 1
ATOM 2294 C C . GLN A 1 287 ? 1.735 2.012 12.762 1.00 95.75 287 GLN A C 1
ATOM 2296 O O . GLN A 1 287 ? 1.872 2.085 13.983 1.00 95.75 287 GLN A O 1
ATOM 2301 N N . LEU A 1 288 ? 0.913 2.839 12.109 1.00 95.50 288 LEU A N 1
ATOM 2302 C CA . LEU A 1 288 ? 0.116 3.870 12.783 1.00 95.50 288 LEU A CA 1
ATOM 2303 C C . LEU A 1 288 ? -0.919 3.259 13.735 1.00 95.50 288 LEU A C 1
ATOM 2305 O O . LEU A 1 288 ? -1.191 3.811 14.803 1.00 95.50 288 LEU A O 1
ATOM 2309 N N . CYS A 1 289 ? -1.450 2.079 13.413 1.00 92.50 289 CYS A N 1
ATOM 2310 C CA . CYS A 1 289 ? -2.303 1.326 14.325 1.00 92.50 289 CYS A CA 1
ATOM 2311 C C . CYS A 1 289 ? -1.571 0.845 15.581 1.00 92.50 289 CYS A C 1
ATOM 2313 O O . CYS A 1 289 ? -2.209 0.778 16.631 1.00 92.50 289 CYS A O 1
ATOM 2315 N N . LEU A 1 290 ? -0.282 0.508 15.498 1.00 92.50 290 LEU A N 1
ATOM 2316 C CA . LEU A 1 290 ? 0.530 0.163 16.670 1.00 92.50 290 LEU A CA 1
ATOM 2317 C C . LEU A 1 290 ? 0.804 1.391 17.549 1.00 92.50 290 LEU A C 1
ATOM 2319 O O . LEU A 1 290 ? 0.854 1.280 18.773 1.00 92.50 290 LEU A O 1
ATOM 2323 N N . LEU A 1 291 ? 0.944 2.569 16.935 1.00 92.62 291 LEU A N 1
ATOM 2324 C CA . LEU A 1 291 ? 1.172 3.830 17.646 1.00 92.62 291 LEU A CA 1
ATOM 2325 C C . LEU A 1 291 ? -0.107 4.424 18.246 1.00 92.62 291 LEU A C 1
ATOM 2327 O O . LEU A 1 291 ? -0.050 5.090 19.280 1.00 92.62 291 LEU A O 1
ATOM 2331 N N . ALA A 1 292 ? -1.270 4.181 17.636 1.00 93.50 292 ALA A N 1
ATOM 2332 C CA . ALA A 1 292 ? -2.533 4.791 18.051 1.00 93.50 292 ALA A CA 1
ATOM 2333 C C . ALA A 1 292 ? -2.841 4.615 19.549 1.00 93.50 292 ALA A C 1
ATOM 2335 O O . ALA A 1 292 ? -3.232 5.597 20.187 1.00 93.50 292 ALA A O 1
ATOM 2336 N N . PRO A 1 293 ? -2.627 3.437 20.169 1.00 90.56 293 PRO A N 1
ATOM 2337 C CA . PRO A 1 293 ? -2.909 3.281 21.585 1.00 90.56 293 PRO A CA 1
ATOM 2338 C C . PRO A 1 293 ? -1.994 4.094 22.500 1.00 90.56 293 PRO A C 1
ATOM 2340 O O . PRO A 1 293 ? -2.454 4.522 23.555 1.00 90.56 293 PRO A O 1
ATOM 2343 N N . LEU A 1 294 ? -0.754 4.375 22.085 1.00 91.25 294 LEU A N 1
ATOM 2344 C CA . LEU A 1 294 ? 0.177 5.236 22.827 1.00 91.25 294 LEU A CA 1
ATOM 2345 C C . LEU A 1 294 ? -0.291 6.696 22.869 1.00 91.25 294 LEU A C 1
ATOM 2347 O O . LEU A 1 294 ? 0.075 7.431 23.779 1.00 91.25 294 LEU A O 1
ATOM 2351 N N . ILE A 1 295 ? -1.127 7.106 21.914 1.00 93.50 295 ILE A N 1
ATOM 2352 C CA . ILE A 1 295 ? -1.711 8.449 21.846 1.00 93.50 295 ILE A CA 1
ATOM 2353 C C . ILE A 1 295 ? -3.067 8.478 22.564 1.00 93.50 295 ILE A C 1
ATOM 2355 O O . ILE A 1 295 ? -3.338 9.350 23.391 1.00 93.50 295 ILE A O 1
ATOM 2359 N N . VAL A 1 296 ? -3.932 7.505 22.273 1.00 93.69 296 VAL A N 1
ATOM 2360 C CA . VAL A 1 296 ? -5.321 7.490 22.755 1.00 93.69 296 VAL A CA 1
ATOM 2361 C C . VAL A 1 296 ? -5.427 7.069 24.226 1.00 93.69 296 VAL A C 1
ATOM 2363 O O . VAL A 1 296 ? -6.283 7.582 24.945 1.00 93.69 296 VAL A O 1
ATOM 2366 N N . TYR A 1 297 ? -4.555 6.182 24.717 1.00 92.31 297 TYR A N 1
ATOM 2367 C CA . TYR A 1 297 ? -4.603 5.745 26.116 1.00 92.31 297 TYR A CA 1
ATOM 2368 C C . TYR A 1 297 ? -4.302 6.884 27.105 1.00 92.31 297 TYR A C 1
ATOM 2370 O O . TYR A 1 297 ? -5.109 7.085 28.018 1.00 92.31 297 TYR A O 1
ATOM 2378 N N . PRO A 1 298 ? -3.234 7.696 26.933 1.00 93.56 298 PRO A N 1
ATOM 2379 C CA . PRO A 1 298 ? -3.026 8.877 27.770 1.00 93.56 298 PRO A CA 1
ATOM 2380 C C . PRO A 1 298 ? -4.167 9.892 27.673 1.00 93.56 298 PRO A C 1
ATOM 2382 O O . PRO A 1 298 ? -4.536 10.472 28.689 1.00 93.56 298 PRO A O 1
ATOM 2385 N N . LEU A 1 299 ? -4.768 10.080 26.490 1.00 91.31 299 LEU A N 1
ATOM 2386 C CA . LEU A 1 299 ? -5.944 10.948 26.316 1.00 91.31 299 LEU A CA 1
ATOM 2387 C C . LEU A 1 299 ? -7.134 10.506 27.173 1.00 91.31 299 LEU A C 1
ATOM 2389 O O . LEU A 1 299 ? -7.840 11.354 27.720 1.00 91.31 299 LEU A O 1
ATOM 2393 N N . TRP A 1 300 ? -7.341 9.197 27.308 1.00 90.56 300 TRP A N 1
ATOM 2394 C CA . TRP A 1 300 ? -8.397 8.628 28.139 1.00 90.56 300 TRP A CA 1
ATOM 2395 C C . TRP A 1 300 ? -8.051 8.656 29.636 1.00 90.56 300 TRP A C 1
ATOM 2397 O O . TRP A 1 300 ? -8.865 9.091 30.449 1.00 90.56 300 TRP A O 1
ATOM 2407 N N . ARG A 1 301 ? -6.841 8.221 30.014 1.00 91.38 301 ARG A N 1
ATOM 2408 C CA . ARG A 1 301 ? -6.442 8.029 31.420 1.00 91.38 301 ARG A CA 1
ATOM 2409 C C . ARG A 1 301 ? -6.010 9.317 32.125 1.00 91.38 301 ARG A C 1
ATOM 2411 O O . ARG A 1 301 ? -6.266 9.458 33.324 1.00 91.38 301 ARG A O 1
ATOM 2418 N N . TRP A 1 302 ? -5.342 10.222 31.405 1.00 94.00 302 TRP A N 1
ATOM 2419 C CA . TRP A 1 302 ? -4.745 11.462 31.917 1.00 94.00 302 TRP A CA 1
ATOM 2420 C C . TRP A 1 302 ? -4.992 12.629 30.947 1.00 94.00 302 TRP A C 1
ATOM 2422 O O . TRP A 1 302 ? -4.085 13.027 30.215 1.00 94.00 302 TRP A O 1
ATOM 2432 N N . PRO A 1 303 ? -6.192 13.237 30.945 1.00 88.56 303 PRO A N 1
ATOM 2433 C CA . PRO A 1 303 ? -6.621 14.150 29.883 1.00 88.56 303 PRO A CA 1
ATOM 2434 C C . PRO A 1 303 ? -5.670 15.317 29.587 1.00 88.56 303 PRO A C 1
ATOM 2436 O O . PRO A 1 303 ? -5.518 15.691 28.429 1.00 88.56 303 PRO A O 1
ATOM 2439 N N . ASN A 1 304 ? -5.013 15.896 30.597 1.00 92.88 304 ASN A N 1
ATOM 2440 C CA . ASN A 1 304 ? -4.079 17.010 30.388 1.00 92.88 304 ASN A CA 1
ATOM 2441 C C . ASN A 1 304 ? -2.770 16.547 29.731 1.00 92.88 304 ASN A C 1
ATOM 2443 O O . ASN A 1 304 ? -2.325 17.154 28.759 1.00 92.88 304 ASN A O 1
ATOM 2447 N N . VAL A 1 305 ? -2.202 15.435 30.208 1.00 94.69 305 VAL A N 1
ATOM 2448 C CA . VAL A 1 305 ? -0.992 14.824 29.631 1.00 94.69 305 VAL A CA 1
ATOM 2449 C C . VAL A 1 305 ? -1.283 14.305 28.225 1.00 94.69 305 VAL A C 1
ATOM 2451 O O . VAL A 1 305 ? -0.524 14.560 27.298 1.00 94.69 305 VAL A O 1
ATOM 2454 N N . GLY A 1 306 ? -2.421 13.638 28.035 1.00 94.06 306 GLY A N 1
ATOM 2455 C CA . GLY A 1 306 ? -2.845 13.145 26.733 1.00 94.06 306 GLY A CA 1
ATOM 2456 C C . GLY A 1 306 ? -3.077 14.258 25.716 1.00 94.06 306 GLY A C 1
ATOM 2457 O O . GLY A 1 306 ? -2.644 14.120 24.578 1.00 94.06 306 GLY A O 1
ATOM 2458 N N . LYS A 1 307 ? -3.696 15.384 26.108 1.00 93.94 307 LYS A N 1
ATOM 2459 C CA . LYS A 1 307 ? -3.837 16.560 25.230 1.00 93.94 307 LYS A CA 1
ATOM 2460 C C . LYS A 1 307 ? -2.479 17.123 24.825 1.00 93.94 307 LYS A C 1
ATOM 2462 O O . LYS A 1 307 ? -2.292 17.423 23.651 1.00 93.94 307 LYS A O 1
ATOM 2467 N N . PHE A 1 308 ? -1.549 17.241 25.773 1.00 96.12 308 PHE A N 1
ATOM 2468 C CA . PHE A 1 308 ? -0.189 17.689 25.484 1.00 96.12 308 PHE A CA 1
ATOM 2469 C C . PHE A 1 308 ? 0.492 16.760 24.469 1.00 96.12 308 PHE A C 1
ATOM 2471 O O . PHE A 1 308 ? 0.889 17.227 23.406 1.00 96.12 308 PHE A O 1
ATOM 2478 N N . ILE A 1 309 ? 0.512 15.445 24.730 1.00 95.75 309 ILE A N 1
ATOM 2479 C CA . ILE A 1 309 ? 1.070 14.438 23.809 1.00 95.75 309 ILE A CA 1
ATOM 2480 C C . ILE A 1 309 ? 0.416 14.542 22.428 1.00 95.75 309 ILE A C 1
ATOM 2482 O O . ILE A 1 309 ? 1.111 14.564 21.417 1.00 95.75 309 ILE A O 1
ATOM 2486 N N . PHE A 1 310 ? -0.913 14.634 22.372 1.00 95.62 310 PHE A N 1
ATOM 2487 C CA . PHE A 1 310 ? -1.653 14.709 21.116 1.00 95.62 310 PHE A CA 1
ATOM 2488 C C . PHE A 1 310 ? -1.281 15.950 20.293 1.00 95.62 310 PHE A C 1
ATOM 2490 O O . PHE A 1 310 ? -1.011 15.836 19.096 1.00 95.62 310 PHE A O 1
ATOM 2497 N N . ILE A 1 311 ? -1.231 17.128 20.926 1.00 95.75 311 ILE A N 1
ATOM 2498 C CA . ILE A 1 311 ? -0.847 18.383 20.266 1.00 95.75 311 ILE A CA 1
ATOM 2499 C C . ILE A 1 311 ? 0.603 18.300 19.783 1.00 95.75 311 ILE A C 1
ATOM 2501 O O . ILE A 1 311 ? 0.869 18.609 18.624 1.00 95.75 311 ILE A O 1
ATOM 2505 N N . SER A 1 312 ? 1.527 17.824 20.623 1.00 96.06 312 SER A N 1
ATOM 2506 C CA . SER A 1 312 ? 2.934 17.657 20.250 1.00 96.06 312 SER A CA 1
ATOM 2507 C C . SER A 1 312 ? 3.103 16.719 19.054 1.00 96.06 312 SER A C 1
ATOM 2509 O O . SER A 1 312 ? 3.787 17.070 18.097 1.00 96.06 312 SER A O 1
ATOM 2511 N N . VAL A 1 313 ? 2.444 15.557 19.061 1.00 96.06 313 VAL A N 1
ATOM 2512 C CA . VAL A 1 313 ? 2.499 14.590 17.953 1.00 96.06 313 VAL A CA 1
ATOM 2513 C C . VAL A 1 313 ? 1.881 15.166 16.677 1.00 96.06 313 VAL A C 1
ATOM 2515 O O . VAL A 1 313 ? 2.431 14.974 15.595 1.00 96.06 313 VAL A O 1
ATOM 2518 N N . THR A 1 314 ? 0.786 15.922 16.791 1.00 95.81 314 THR A N 1
ATOM 2519 C CA . THR A 1 314 ? 0.166 16.604 15.644 1.00 95.81 314 THR A CA 1
ATOM 2520 C C . THR A 1 314 ? 1.130 17.617 15.029 1.00 95.81 314 THR A C 1
ATOM 2522 O O . THR A 1 314 ? 1.365 17.571 13.822 1.00 95.81 314 THR A O 1
ATOM 2525 N N . LEU A 1 315 ? 1.748 18.477 15.847 1.00 96.50 315 LEU A N 1
ATOM 2526 C CA . LEU A 1 315 ? 2.735 19.456 15.384 1.00 96.50 315 LEU A CA 1
ATOM 2527 C C . LEU A 1 315 ? 3.936 18.773 14.723 1.00 96.50 315 LEU A C 1
ATOM 2529 O O . LEU A 1 315 ? 4.329 19.164 13.629 1.00 96.50 315 LEU A O 1
ATOM 2533 N N . LEU A 1 316 ? 4.475 17.711 15.328 1.00 96.38 316 LEU A N 1
ATOM 2534 C CA . LEU A 1 316 ? 5.573 16.939 14.738 1.00 96.38 316 LEU A CA 1
ATOM 2535 C C . LEU A 1 316 ? 5.185 16.341 13.381 1.00 96.38 316 LEU A C 1
ATOM 2537 O O . LEU A 1 316 ? 5.947 16.462 12.427 1.00 96.38 316 LEU A O 1
ATOM 2541 N N . SER A 1 317 ? 3.986 15.766 13.263 1.00 95.56 317 SER A N 1
ATOM 2542 C CA . SER A 1 317 ? 3.520 15.144 12.017 1.00 95.56 317 SER A CA 1
ATOM 2543 C C . SER A 1 317 ? 3.359 16.115 10.845 1.00 95.56 317 SER A C 1
ATOM 2545 O O . SER A 1 317 ? 3.303 15.673 9.703 1.00 95.56 317 SER A O 1
ATOM 2547 N N . VAL A 1 318 ? 3.251 17.418 11.113 1.00 94.94 318 VAL A N 1
ATOM 2548 C CA . VAL A 1 318 ? 3.166 18.468 10.086 1.00 94.94 318 VAL A CA 1
ATOM 2549 C C . VAL A 1 318 ? 4.541 19.091 9.838 1.00 94.94 318 VAL A C 1
ATOM 2551 O O . VAL A 1 318 ? 4.916 19.334 8.693 1.00 94.94 318 VAL A O 1
ATOM 2554 N N . SER A 1 319 ? 5.322 19.309 10.897 1.00 96.06 319 SER A N 1
ATOM 2555 C CA . SER A 1 319 ? 6.640 19.939 10.802 1.00 96.06 319 SER A CA 1
ATOM 2556 C C . SER A 1 319 ? 7.680 19.050 10.128 1.00 96.06 319 SER A C 1
ATOM 2558 O O . SER A 1 319 ? 8.486 19.553 9.356 1.00 96.06 319 SER A O 1
ATOM 2560 N N . ILE A 1 320 ? 7.673 17.740 10.386 1.00 95.75 320 ILE A N 1
ATOM 2561 C CA . ILE A 1 320 ? 8.632 16.793 9.797 1.00 95.75 320 ILE A CA 1
ATOM 2562 C C . ILE A 1 320 ? 8.617 16.838 8.255 1.00 95.75 320 ILE A C 1
ATOM 2564 O O . ILE A 1 320 ? 9.684 17.097 7.685 1.00 95.75 320 ILE A O 1
ATOM 2568 N N . PRO A 1 321 ? 7.480 16.641 7.553 1.00 93.25 321 PRO A N 1
ATOM 2569 C CA . PRO A 1 321 ? 7.477 16.691 6.089 1.00 93.25 321 PRO A CA 1
ATOM 2570 C C . PRO A 1 321 ? 7.843 18.072 5.554 1.00 93.25 321 PRO A C 1
ATOM 2572 O O . PRO A 1 321 ? 8.600 18.166 4.588 1.00 93.25 321 PRO A O 1
ATOM 2575 N N . PHE A 1 322 ? 7.399 19.143 6.220 1.00 92.88 322 PHE A N 1
ATOM 2576 C CA . PHE A 1 322 ? 7.776 20.506 5.852 1.00 92.88 322 PHE A CA 1
ATOM 2577 C C . PHE A 1 322 ? 9.296 20.720 5.915 1.00 92.88 322 PHE A C 1
ATOM 2579 O O . PHE A 1 322 ? 9.898 21.147 4.932 1.00 92.88 322 PHE A O 1
ATOM 2586 N N . ILE A 1 323 ? 9.926 20.375 7.042 1.00 95.38 323 ILE A N 1
ATOM 2587 C CA . ILE A 1 323 ? 11.374 20.508 7.245 1.00 95.38 323 ILE A CA 1
ATOM 2588 C C . ILE A 1 323 ? 12.135 19.638 6.242 1.00 95.38 323 ILE A C 1
ATOM 2590 O O . ILE A 1 323 ? 13.086 20.114 5.629 1.00 95.38 323 ILE A O 1
ATOM 2594 N N . THR A 1 324 ? 11.703 18.390 6.034 1.00 93.94 324 THR A N 1
ATOM 2595 C CA . THR A 1 324 ? 12.365 17.464 5.103 1.00 93.94 324 THR A CA 1
ATOM 2596 C C . THR A 1 324 ? 12.395 18.036 3.686 1.00 93.94 324 THR A C 1
ATOM 2598 O O . THR A 1 324 ? 13.459 18.101 3.074 1.00 93.94 324 THR A O 1
ATOM 2601 N N . ILE A 1 325 ? 11.251 18.509 3.180 1.00 92.38 325 ILE A N 1
ATOM 2602 C CA . ILE A 1 325 ? 11.147 19.089 1.833 1.00 92.38 325 ILE A CA 1
ATOM 2603 C C . ILE A 1 325 ? 11.951 20.390 1.736 1.00 92.38 325 ILE A C 1
ATOM 2605 O O . ILE A 1 325 ? 12.699 20.580 0.775 1.00 92.38 325 ILE A O 1
ATOM 2609 N N . TYR A 1 326 ? 11.834 21.268 2.737 1.00 93.44 326 TYR A N 1
ATOM 2610 C CA . TYR A 1 326 ? 12.517 22.561 2.760 1.00 93.44 326 TYR A CA 1
ATOM 2611 C C . TYR A 1 326 ? 14.044 22.408 2.765 1.00 93.44 326 TYR A C 1
ATOM 2613 O O . TYR A 1 326 ? 14.735 23.027 1.955 1.00 93.44 326 TYR A O 1
ATOM 2621 N N . CYS A 1 327 ? 14.580 21.548 3.635 1.00 94.50 327 CYS A N 1
ATOM 2622 C CA . CYS A 1 327 ? 16.017 21.298 3.729 1.00 94.50 327 CYS A CA 1
ATOM 2623 C C . CYS A 1 327 ? 16.565 20.581 2.489 1.00 94.50 327 CYS A C 1
ATOM 2625 O O . CYS A 1 327 ? 17.659 20.914 2.037 1.00 94.50 327 CYS A O 1
ATOM 2627 N N . ALA A 1 328 ? 15.810 19.639 1.918 1.00 90.44 328 ALA A N 1
ATOM 2628 C CA . ALA A 1 328 ? 16.219 18.914 0.717 1.00 90.44 328 ALA A CA 1
ATOM 2629 C C . ALA A 1 328 ? 16.072 19.730 -0.580 1.00 90.44 328 ALA A C 1
ATOM 2631 O O . ALA A 1 328 ? 16.544 19.285 -1.623 1.00 90.44 328 ALA A O 1
ATOM 2632 N N . ARG A 1 329 ? 15.414 20.903 -0.539 1.00 88.38 329 ARG A N 1
ATOM 2633 C CA . ARG A 1 329 ? 15.023 21.689 -1.729 1.00 88.38 329 ARG A CA 1
ATOM 2634 C C . ARG A 1 329 ? 14.286 20.838 -2.770 1.00 88.38 329 ARG A C 1
ATOM 2636 O O . ARG A 1 329 ? 14.457 21.018 -3.974 1.00 88.38 329 ARG A O 1
ATOM 2643 N N . ALA A 1 330 ? 13.496 19.887 -2.287 1.00 85.88 330 ALA A N 1
ATOM 2644 C CA . ALA A 1 330 ? 12.798 18.928 -3.122 1.00 85.88 330 ALA A CA 1
ATOM 2645 C C . ALA A 1 330 ? 11.477 19.495 -3.650 1.00 85.88 330 ALA A C 1
ATOM 2647 O O . ALA A 1 330 ? 10.931 20.467 -3.120 1.00 85.88 330 ALA A O 1
ATOM 2648 N N . VAL A 1 331 ? 10.929 18.848 -4.680 1.00 83.19 331 VAL A N 1
ATOM 2649 C CA . VAL A 1 331 ? 9.571 19.143 -5.144 1.00 83.19 331 VAL A CA 1
ATOM 2650 C C . VAL A 1 331 ? 8.554 18.835 -4.031 1.00 83.19 331 VAL A C 1
ATOM 2652 O O . VAL A 1 331 ? 8.691 17.826 -3.337 1.00 83.19 331 VAL A O 1
ATOM 2655 N N . PRO A 1 332 ? 7.530 19.683 -3.829 1.00 77.50 332 PRO A N 1
ATOM 2656 C CA . PRO A 1 332 ? 6.578 19.515 -2.729 1.00 77.50 332 PRO A CA 1
ATOM 2657 C C . PRO A 1 332 ? 5.556 18.393 -2.974 1.00 77.50 332 PRO A C 1
ATOM 2659 O O . PRO A 1 332 ? 4.870 17.958 -2.047 1.00 77.50 332 PRO A O 1
ATOM 2662 N N . SER A 1 333 ? 5.431 17.928 -4.216 1.00 76.81 333 SER A N 1
ATOM 2663 C CA . SER A 1 333 ? 4.497 16.885 -4.631 1.00 76.81 333 SER A CA 1
ATOM 2664 C C . SER A 1 333 ? 5.014 16.136 -5.859 1.00 76.81 333 SER A C 1
ATOM 2666 O O . SER A 1 333 ? 6.042 16.491 -6.440 1.00 76.81 333 SER A O 1
ATOM 2668 N N . TYR A 1 334 ? 4.273 15.110 -6.284 1.00 74.56 334 TYR A N 1
ATOM 2669 C CA . TYR A 1 334 ? 4.454 14.516 -7.605 1.00 74.56 334 TYR A CA 1
ATOM 2670 C C . TYR A 1 334 ? 4.053 15.527 -8.681 1.00 74.56 334 TYR A C 1
ATOM 2672 O O . TYR A 1 334 ? 2.870 15.719 -8.971 1.00 74.56 334 TYR A O 1
ATOM 2680 N N . VAL A 1 335 ? 5.053 16.203 -9.243 1.00 69.88 335 VAL A N 1
ATOM 2681 C CA . VAL A 1 335 ? 4.879 17.179 -10.317 1.00 69.88 335 VAL A CA 1
ATOM 2682 C C . VAL A 1 335 ? 5.205 16.502 -11.642 1.00 69.88 335 VAL A C 1
ATOM 2684 O O . VAL A 1 335 ? 6.344 16.112 -11.893 1.00 69.88 335 VAL A O 1
ATOM 2687 N N . LEU A 1 336 ? 4.196 16.377 -12.502 1.00 64.88 336 LEU A N 1
ATOM 2688 C CA . LEU A 1 336 ? 4.384 15.932 -13.879 1.00 64.88 336 LEU A CA 1
ATOM 2689 C C . LEU A 1 336 ? 5.302 16.926 -14.613 1.00 64.88 336 LEU A C 1
ATOM 2691 O O . LEU A 1 336 ? 5.002 18.116 -14.669 1.00 64.88 336 LEU A O 1
ATOM 2695 N N . GLY A 1 337 ? 6.430 16.435 -15.137 1.00 63.53 337 GLY A N 1
ATOM 2696 C CA . GLY A 1 337 ? 7.478 17.245 -15.775 1.00 63.53 337 GLY A CA 1
ATOM 2697 C C . GLY A 1 337 ? 8.731 17.481 -14.921 1.00 63.53 337 GLY A C 1
ATOM 2698 O O . GLY A 1 337 ? 9.720 17.990 -15.443 1.00 63.53 337 GLY A O 1
ATOM 2699 N N . ALA A 1 338 ? 8.729 17.093 -13.640 1.00 73.19 338 ALA A N 1
ATOM 2700 C CA . ALA A 1 338 ? 9.961 17.009 -12.852 1.00 73.19 338 ALA A CA 1
ATOM 2701 C C . ALA A 1 338 ? 10.875 15.881 -13.374 1.00 73.19 338 ALA A C 1
ATOM 2703 O O . ALA A 1 338 ? 10.406 14.957 -14.041 1.00 73.19 338 ALA A O 1
ATOM 2704 N N . SER A 1 339 ? 12.178 15.945 -13.067 1.00 77.88 339 SER A N 1
ATOM 2705 C CA . SER A 1 339 ? 13.105 14.866 -13.430 1.00 77.88 339 SER A CA 1
ATOM 2706 C C . SER A 1 339 ? 12.707 13.554 -12.749 1.00 77.88 339 SER A C 1
ATOM 2708 O O . SER A 1 339 ? 12.225 13.557 -11.610 1.00 77.88 339 SER A O 1
ATOM 2710 N N . ASP A 1 340 ? 12.967 12.427 -13.415 1.00 78.81 340 ASP A N 1
ATOM 2711 C CA . ASP A 1 340 ? 12.652 11.095 -12.883 1.00 78.81 340 ASP A CA 1
ATOM 2712 C C . ASP A 1 340 ? 13.330 10.862 -11.519 1.00 78.81 340 ASP A C 1
ATOM 2714 O O . ASP A 1 340 ? 12.708 10.350 -10.589 1.00 78.81 340 ASP A O 1
ATOM 2718 N N . SER A 1 341 ? 14.559 11.361 -11.350 1.00 84.00 341 SER A N 1
ATOM 2719 C CA . SER A 1 341 ? 15.304 11.336 -10.085 1.00 84.00 341 SER A CA 1
ATOM 2720 C C . SER A 1 341 ? 14.630 12.129 -8.959 1.00 84.00 341 SER A C 1
ATOM 2722 O O . SER A 1 341 ? 14.572 11.660 -7.821 1.00 84.00 341 SER A O 1
ATOM 2724 N N . SER A 1 342 ? 14.067 13.303 -9.261 1.00 85.31 342 SER A N 1
ATOM 2725 C CA . SER A 1 342 ? 13.361 14.130 -8.273 1.00 85.31 342 SER A CA 1
ATOM 2726 C C . SER A 1 342 ? 12.068 13.457 -7.816 1.00 85.31 342 SER A C 1
ATOM 2728 O O . SER A 1 342 ? 11.749 13.441 -6.626 1.00 85.31 342 SER A O 1
ATOM 2730 N N . ILE A 1 343 ? 11.335 12.868 -8.764 1.00 83.12 343 ILE A N 1
ATOM 2731 C CA . ILE A 1 343 ? 10.103 12.123 -8.499 1.00 83.12 343 ILE A CA 1
ATOM 2732 C C . ILE A 1 343 ? 10.399 10.882 -7.654 1.00 83.12 343 ILE A C 1
ATOM 2734 O O . ILE A 1 343 ? 9.723 10.638 -6.653 1.00 83.12 343 ILE A O 1
ATOM 2738 N N . GLN A 1 344 ? 11.423 10.116 -8.030 1.00 85.88 344 GLN A N 1
ATOM 2739 C CA . GLN A 1 344 ? 11.833 8.919 -7.305 1.00 85.88 344 GLN A CA 1
ATOM 2740 C C . GLN A 1 344 ? 12.248 9.254 -5.870 1.00 85.88 344 GLN A C 1
ATOM 2742 O O . GLN A 1 344 ? 11.792 8.595 -4.933 1.00 85.88 344 GLN A O 1
ATOM 2747 N N . TRP A 1 345 ? 13.038 10.316 -5.684 1.00 88.56 345 TRP A N 1
ATOM 2748 C CA . TRP A 1 345 ? 13.426 10.784 -4.356 1.00 88.56 345 TRP A CA 1
ATOM 2749 C C . TRP A 1 345 ? 12.203 11.144 -3.507 1.00 88.56 345 TRP A C 1
ATOM 2751 O O . TRP A 1 345 ? 12.105 10.694 -2.365 1.00 88.56 345 TRP A O 1
ATOM 2761 N N . TYR A 1 346 ? 11.247 11.897 -4.065 1.00 89.06 346 TYR A N 1
ATOM 2762 C CA . TYR A 1 346 ? 10.018 12.271 -3.360 1.00 89.06 346 TYR A CA 1
ATOM 2763 C C . TYR A 1 346 ? 9.213 11.036 -2.935 1.00 89.06 346 TYR A C 1
ATOM 2765 O O . TYR A 1 346 ? 8.780 10.932 -1.785 1.00 89.06 346 TYR A O 1
ATOM 2773 N N . MET A 1 347 ? 9.046 10.068 -3.839 1.00 88.19 347 MET A N 1
ATOM 2774 C CA . MET A 1 347 ? 8.304 8.840 -3.550 1.00 88.19 347 MET A CA 1
ATOM 2775 C C . MET A 1 347 ? 8.933 8.050 -2.397 1.00 88.19 347 MET A C 1
ATOM 2777 O O . MET A 1 347 ? 8.237 7.654 -1.461 1.00 88.19 347 MET A O 1
ATOM 2781 N N . GLN A 1 348 ? 10.255 7.886 -2.427 1.00 89.06 348 GLN A N 1
ATOM 2782 C CA . GLN A 1 348 ? 10.997 7.089 -1.450 1.00 89.06 348 GLN A CA 1
ATOM 2783 C C . GLN A 1 348 ? 11.166 7.777 -0.092 1.00 89.06 348 GLN A C 1
ATOM 2785 O O . GLN A 1 348 ? 11.162 7.095 0.926 1.00 89.06 348 GLN A O 1
ATOM 2790 N N . ASN A 1 349 ? 11.312 9.105 -0.059 1.00 89.56 349 ASN A N 1
ATOM 2791 C CA . ASN A 1 349 ? 11.659 9.833 1.168 1.00 89.56 349 ASN A CA 1
ATOM 2792 C C . ASN A 1 349 ? 10.472 10.550 1.816 1.00 89.56 349 ASN A C 1
ATOM 2794 O O . ASN A 1 349 ? 10.534 10.853 3.005 1.00 89.56 349 ASN A O 1
ATOM 2798 N N . ILE A 1 350 ? 9.401 10.818 1.062 1.00 90.56 350 ILE A N 1
ATOM 2799 C CA . ILE A 1 350 ? 8.216 11.537 1.547 1.00 90.56 350 ILE A CA 1
ATOM 2800 C C . ILE A 1 350 ? 6.967 10.664 1.445 1.00 90.56 350 ILE A C 1
ATOM 2802 O O . ILE A 1 350 ? 6.268 10.478 2.437 1.00 90.56 350 ILE A O 1
ATOM 2806 N N . TYR A 1 351 ? 6.659 10.126 0.264 1.00 89.75 351 TYR A N 1
ATOM 2807 C CA . TYR A 1 351 ? 5.338 9.541 0.026 1.00 89.75 351 TYR A CA 1
ATOM 2808 C C . TYR A 1 351 ? 5.118 8.194 0.732 1.00 89.75 351 TYR A C 1
ATOM 2810 O O . TYR A 1 351 ? 4.076 7.996 1.355 1.00 89.75 351 TYR A O 1
ATOM 2818 N N . PHE A 1 352 ? 6.086 7.275 0.676 1.00 91.12 352 PHE A N 1
ATOM 2819 C CA . PHE A 1 352 ? 5.937 5.940 1.274 1.00 91.12 352 PHE A CA 1
ATOM 2820 C C . PHE A 1 352 ? 6.196 5.910 2.787 1.00 91.12 352 PHE A C 1
ATOM 2822 O O . PHE A 1 352 ? 5.723 5.016 3.494 1.00 91.12 352 PHE A O 1
ATOM 2829 N N . ILE A 1 353 ? 6.917 6.898 3.308 1.00 92.44 353 ILE A N 1
ATOM 2830 C CA . ILE A 1 353 ? 7.436 6.892 4.673 1.00 92.44 353 ILE A CA 1
ATOM 2831 C C . ILE A 1 353 ? 6.354 7.290 5.686 1.00 92.44 353 ILE A C 1
ATOM 2833 O O . ILE A 1 353 ? 5.772 8.371 5.627 1.00 92.44 353 ILE A O 1
ATOM 2837 N N . THR A 1 354 ? 6.115 6.434 6.685 1.00 94.88 354 THR A N 1
ATOM 2838 C CA . THR A 1 354 ? 4.998 6.586 7.640 1.00 94.88 354 THR A CA 1
ATOM 2839 C C . THR A 1 354 ? 4.983 7.906 8.391 1.00 94.88 354 THR A C 1
ATOM 2841 O O . THR A 1 354 ? 3.940 8.549 8.478 1.00 94.88 354 THR A O 1
ATOM 2844 N N . HIS A 1 355 ? 6.120 8.339 8.935 1.00 93.81 355 HIS A N 1
ATOM 2845 C CA . HIS A 1 355 ? 6.166 9.562 9.739 1.00 93.81 355 HIS A CA 1
ATOM 2846 C C . HIS A 1 355 ? 5.974 10.839 8.905 1.00 93.81 355 HIS A C 1
ATOM 2848 O O . HIS A 1 355 ? 5.533 11.850 9.444 1.00 93.81 355 HIS A O 1
ATOM 2854 N N . GLN A 1 356 ? 6.227 10.775 7.596 1.00 93.31 356 GLN A N 1
ATOM 2855 C CA . GLN A 1 356 ? 6.017 11.884 6.663 1.00 93.31 356 GLN A CA 1
ATOM 2856 C C . GLN A 1 356 ? 4.537 12.069 6.293 1.00 93.31 356 GLN A C 1
ATOM 2858 O O . GLN A 1 356 ? 4.134 13.132 5.828 1.00 93.31 356 GLN A O 1
ATOM 2863 N N . ARG A 1 357 ? 3.710 11.036 6.508 1.00 92.31 357 ARG A N 1
ATOM 2864 C CA . ARG A 1 357 ? 2.290 10.990 6.117 1.00 92.31 357 ARG A CA 1
ATOM 2865 C C . ARG A 1 357 ? 1.366 10.638 7.287 1.00 92.31 357 ARG A C 1
ATOM 2867 O O . ARG A 1 357 ? 0.220 10.250 7.091 1.00 92.31 357 ARG A O 1
ATOM 2874 N N . ALA A 1 358 ? 1.838 10.788 8.524 1.00 95.56 358 ALA A N 1
ATOM 2875 C CA . ALA A 1 358 ? 1.072 10.435 9.720 1.00 95.56 358 ALA A CA 1
ATOM 2876 C C . ALA A 1 358 ? -0.084 11.410 10.025 1.00 95.56 358 ALA A C 1
ATOM 2878 O O . ALA A 1 358 ? -1.020 11.049 10.742 1.00 95.56 358 ALA A O 1
ATOM 2879 N N . SER A 1 359 ? -0.037 12.641 9.502 1.00 94.94 359 SER A N 1
ATOM 2880 C CA . SER A 1 359 ? -0.950 13.731 9.876 1.00 94.94 359 SER A CA 1
ATOM 2881 C C . SER A 1 359 ? -2.436 13.391 9.664 1.00 94.94 359 SER A C 1
ATOM 2883 O O . SER A 1 359 ? -3.199 13.528 10.623 1.00 94.94 359 SER A O 1
ATOM 2885 N N . PRO A 1 360 ? -2.886 12.880 8.496 1.00 95.44 360 PRO A N 1
ATOM 2886 C CA . PRO A 1 360 ? -4.293 12.528 8.274 1.00 95.44 360 PRO A CA 1
ATOM 2887 C C . PRO A 1 360 ? -4.811 11.483 9.267 1.00 95.44 360 PRO A C 1
ATOM 2889 O O . PRO A 1 360 ? -5.929 11.596 9.766 1.00 95.44 360 PRO A O 1
ATOM 2892 N N . TYR A 1 361 ? -3.980 10.499 9.619 1.00 97.06 361 TYR A N 1
ATOM 2893 C CA . TYR A 1 361 ? -4.333 9.478 10.603 1.00 97.06 361 TYR A CA 1
ATOM 2894 C C . TYR A 1 361 ? -4.495 10.075 12.006 1.00 97.06 361 TYR A C 1
ATOM 2896 O O . TYR A 1 361 ? -5.449 9.746 12.711 1.00 97.06 361 TYR A O 1
ATOM 2904 N N . ILE A 1 362 ? -3.600 10.983 12.412 1.00 96.88 362 ILE A N 1
ATOM 2905 C CA . ILE A 1 362 ? -3.671 11.673 13.712 1.00 96.88 362 ILE A CA 1
ATOM 2906 C C . ILE A 1 362 ? -4.923 12.556 13.796 1.00 96.88 362 ILE A C 1
ATOM 2908 O O . ILE A 1 362 ? -5.616 12.539 14.815 1.00 96.88 362 ILE A O 1
ATOM 2912 N N . ILE A 1 363 ? -5.274 13.264 12.718 1.00 96.31 363 ILE A N 1
ATOM 2913 C CA . ILE A 1 363 ? -6.547 13.996 12.631 1.00 96.31 363 ILE A CA 1
ATOM 2914 C C . ILE A 1 363 ? -7.735 13.031 12.731 1.00 96.31 363 ILE A C 1
ATOM 2916 O O . ILE A 1 363 ? -8.691 13.304 13.459 1.00 96.31 363 ILE A O 1
ATOM 2920 N N . GLY A 1 364 ? -7.647 11.863 12.093 1.00 96.50 364 GLY A N 1
ATOM 2921 C CA . GLY A 1 364 ? -8.590 10.764 12.289 1.00 96.50 364 GLY A CA 1
ATOM 2922 C C . GLY A 1 364 ? -8.755 10.393 13.766 1.00 96.50 364 GLY A C 1
ATOM 2923 O O . GLY A 1 364 ? -9.879 10.347 14.260 1.00 96.50 364 GLY A O 1
ATOM 2924 N N . LEU A 1 365 ? -7.657 10.205 14.510 1.00 96.81 365 LEU A N 1
ATOM 2925 C CA . LEU A 1 365 ? -7.708 9.914 15.952 1.00 96.81 365 LEU A CA 1
ATOM 2926 C C . LEU A 1 365 ? -8.444 11.011 16.742 1.00 96.81 365 LEU A C 1
ATOM 2928 O O . LEU A 1 365 ? -9.249 10.684 17.617 1.00 96.81 365 LEU A O 1
ATOM 2932 N N . ALA A 1 366 ? -8.213 12.293 16.424 1.00 95.25 366 ALA A N 1
ATOM 2933 C CA . ALA A 1 366 ? -8.961 13.402 17.027 1.00 95.25 366 ALA A CA 1
ATOM 2934 C C . ALA A 1 366 ? -10.462 13.295 16.745 1.00 95.25 366 ALA A C 1
ATOM 2936 O O . ALA A 1 366 ? -11.264 13.388 17.677 1.00 95.25 366 ALA A O 1
ATOM 2937 N N . LEU A 1 367 ? -10.849 13.066 15.488 1.00 94.38 367 LEU A N 1
ATOM 2938 C CA . LEU A 1 367 ? -12.254 12.906 15.108 1.00 94.38 367 LEU A CA 1
ATOM 2939 C C . LEU A 1 367 ? -12.901 11.727 15.840 1.00 94.38 367 LEU A C 1
ATOM 2941 O O . LEU A 1 367 ? -13.995 11.872 16.381 1.00 94.38 367 LEU A O 1
ATOM 2945 N N . GLY A 1 368 ? -12.207 10.592 15.940 1.00 93.56 368 GLY A N 1
ATOM 2946 C CA . GLY A 1 368 ? -12.689 9.424 16.679 1.00 93.56 368 GLY A CA 1
ATOM 2947 C C . GLY A 1 368 ? -12.879 9.699 18.173 1.00 93.56 368 GLY A C 1
ATOM 2948 O O . GLY A 1 368 ? -13.890 9.296 18.751 1.00 93.56 368 GLY A O 1
ATOM 2949 N N . TYR A 1 369 ? -11.959 10.446 18.794 1.00 92.38 369 TYR A N 1
ATOM 2950 C CA . TYR A 1 369 ? -12.095 10.892 20.183 1.00 92.38 369 TYR A CA 1
ATOM 2951 C C . TYR A 1 369 ? -13.282 11.850 20.370 1.00 92.38 369 TYR A C 1
ATOM 2953 O O . TYR A 1 369 ? -14.061 11.690 21.312 1.00 92.38 369 TYR A O 1
ATOM 2961 N N . ILE A 1 370 ? -13.467 12.815 19.462 1.00 90.62 370 ILE A N 1
ATOM 2962 C CA . ILE A 1 370 ? -14.608 13.744 19.483 1.00 90.62 370 ILE A CA 1
ATOM 2963 C C . ILE A 1 370 ? -15.924 12.975 19.340 1.00 90.62 370 ILE A C 1
ATOM 2965 O O . ILE A 1 370 ? -16.837 13.188 20.134 1.00 90.62 370 ILE A O 1
ATOM 2969 N N . PHE A 1 371 ? -16.011 12.039 18.394 1.00 89.00 371 PHE A N 1
ATOM 2970 C CA . PHE A 1 371 ? -17.203 11.215 18.170 1.00 89.00 371 PHE A CA 1
ATOM 2971 C C . PHE A 1 371 ? -17.548 10.379 19.404 1.00 89.00 371 PHE A C 1
ATOM 2973 O O . PHE A 1 371 ? -18.705 10.338 19.829 1.00 89.00 371 PHE A O 1
ATOM 2980 N N . TYR A 1 372 ? -16.542 9.763 20.028 1.00 88.38 372 TYR A N 1
ATOM 2981 C CA . TYR A 1 372 ? -16.713 9.032 21.282 1.00 88.38 372 TYR A CA 1
ATOM 2982 C C . TYR A 1 372 ? -17.259 9.939 22.398 1.00 88.38 372 TYR A C 1
ATOM 2984 O O . TYR A 1 372 ? -18.219 9.585 23.089 1.00 88.38 372 TYR A O 1
ATOM 2992 N N . ARG A 1 373 ? -16.697 11.146 22.553 1.00 86.12 373 ARG A N 1
ATOM 2993 C CA . ARG A 1 373 ? -17.153 12.126 23.550 1.00 86.12 373 ARG A CA 1
ATOM 2994 C C . ARG A 1 373 ? -18.571 12.609 23.271 1.00 86.12 373 ARG A C 1
ATOM 2996 O O . ARG A 1 373 ? -19.380 12.626 24.184 1.00 86.12 373 ARG A O 1
ATOM 3003 N N . MET A 1 374 ? -18.904 12.944 22.028 1.00 83.69 374 MET A N 1
ATOM 3004 C CA . MET A 1 374 ? -20.248 13.398 21.662 1.00 83.69 374 MET A CA 1
ATOM 3005 C C . MET A 1 374 ? -21.318 12.352 21.980 1.00 83.69 374 MET A C 1
ATOM 3007 O O . MET A 1 374 ? -22.377 12.709 22.500 1.00 83.69 374 MET A O 1
ATOM 3011 N N . ASN A 1 375 ? -21.020 11.077 21.715 1.00 78.62 375 ASN A N 1
ATOM 3012 C CA . ASN A 1 375 ? -21.929 9.973 21.999 1.00 78.62 375 ASN A CA 1
ATOM 3013 C C . ASN A 1 375 ? -22.097 9.730 23.512 1.00 78.62 375 ASN A C 1
ATOM 3015 O O . ASN A 1 375 ? -23.208 9.502 23.982 1.00 78.62 375 ASN A O 1
ATOM 3019 N N . THR A 1 376 ? -21.014 9.836 24.290 1.00 73.31 376 THR A N 1
ATOM 3020 C CA . THR A 1 376 ? -21.044 9.627 25.751 1.00 73.31 376 THR A CA 1
ATOM 3021 C C . THR A 1 376 ? -21.647 10.810 26.517 1.00 73.31 376 THR A C 1
ATOM 3023 O O . THR A 1 376 ? -22.418 10.600 27.450 1.00 73.31 376 THR A O 1
ATOM 3026 N N . THR A 1 377 ? -21.375 12.059 26.121 1.00 68.19 377 THR A N 1
ATOM 3027 C CA . THR A 1 377 ? -21.871 13.260 26.825 1.00 68.19 377 THR A CA 1
ATOM 3028 C C . THR A 1 377 ? -23.182 13.833 26.270 1.00 68.19 377 THR A C 1
ATOM 3030 O O . THR A 1 377 ? -23.591 14.903 26.712 1.00 68.19 377 THR A O 1
ATOM 3033 N N . LYS A 1 378 ? -23.853 13.161 25.315 1.00 62.25 378 LYS A N 1
ATOM 3034 C CA . LYS A 1 378 ? -25.108 13.615 24.665 1.00 62.25 378 LYS A CA 1
ATOM 3035 C C . LYS A 1 378 ? -25.082 15.105 24.278 1.00 62.25 378 LYS A C 1
ATOM 3037 O O . LYS A 1 378 ? -26.011 15.859 24.577 1.00 62.25 378 LYS A O 1
ATOM 3042 N N . VAL A 1 379 ? -24.003 15.553 23.635 1.00 58.69 379 VAL A N 1
ATOM 3043 C CA . VAL A 1 379 ? -23.857 16.967 23.252 1.00 58.69 379 VAL A CA 1
ATOM 3044 C C . VAL A 1 379 ? -24.935 17.318 22.224 1.00 58.69 379 VAL A C 1
ATOM 3046 O O . VAL A 1 379 ? -24.974 16.749 21.134 1.00 58.69 379 VAL A O 1
ATOM 3049 N N . LYS A 1 380 ? -25.830 18.255 22.560 1.00 55.41 380 LYS A N 1
ATOM 3050 C CA . LYS A 1 380 ? -26.827 18.773 21.615 1.00 55.41 380 LYS A CA 1
ATOM 3051 C C . LYS A 1 380 ? -26.111 19.629 20.570 1.00 55.41 380 LYS A C 1
ATOM 3053 O O . LYS A 1 380 ? -25.717 20.752 20.866 1.00 55.41 380 LYS A O 1
ATOM 3058 N N . LEU A 1 381 ? -25.965 19.106 19.352 1.00 59.88 381 LEU A N 1
ATOM 3059 C CA . LEU A 1 381 ? -25.547 19.901 18.195 1.00 59.88 381 LEU A CA 1
ATOM 3060 C C . LEU A 1 381 ? -26.514 21.080 18.006 1.00 59.88 381 LEU A C 1
ATOM 3062 O O . LEU A 1 381 ? -27.738 20.893 18.002 1.00 59.88 381 LEU A O 1
ATOM 3066 N N . THR A 1 382 ? -25.963 22.286 17.878 1.00 57.78 382 THR A N 1
ATOM 3067 C CA . THR A 1 382 ? -26.700 23.528 17.622 1.00 57.78 382 THR A CA 1
ATOM 3068 C C . THR A 1 382 ? -27.480 23.417 16.308 1.00 57.78 382 THR A C 1
ATOM 3070 O O . THR A 1 382 ? -27.012 22.796 15.356 1.00 57.78 382 THR A O 1
ATOM 3073 N N . LYS A 1 383 ? -28.677 24.024 16.236 1.00 52.62 383 LYS A N 1
ATOM 3074 C CA . LYS A 1 383 ? -29.595 23.912 15.079 1.00 52.62 383 LYS A CA 1
ATOM 3075 C C . LYS A 1 383 ? -28.946 24.246 13.723 1.00 52.62 383 LYS A C 1
ATOM 3077 O O . LYS A 1 383 ? -29.369 23.678 12.729 1.00 52.62 383 LYS A O 1
ATOM 3082 N N . ALA A 1 384 ? -27.908 25.083 13.694 1.00 54.12 384 ALA A N 1
ATOM 3083 C CA . ALA A 1 384 ? -27.179 25.463 12.480 1.00 54.12 384 ALA A CA 1
ATOM 3084 C C . ALA A 1 384 ? -26.389 24.320 11.803 1.00 54.12 384 ALA A C 1
ATOM 3086 O O . ALA A 1 384 ? -26.025 24.462 10.648 1.00 54.12 384 ALA A O 1
ATOM 3087 N N . ILE A 1 385 ? -26.120 23.209 12.504 1.00 53.28 385 ILE A N 1
ATOM 3088 C CA . ILE A 1 385 ? -25.413 22.026 11.961 1.00 53.28 385 ILE A CA 1
ATOM 3089 C C . ILE A 1 385 ? -26.410 20.908 11.575 1.00 53.28 385 ILE A C 1
ATOM 3091 O O . ILE A 1 385 ? -26.033 19.900 10.989 1.00 53.28 385 ILE A O 1
ATOM 3095 N N . LYS A 1 386 ? -27.692 21.053 11.940 1.00 43.94 386 LYS A N 1
ATOM 3096 C CA . LYS A 1 386 ? -28.753 20.071 11.649 1.00 43.94 386 LYS A CA 1
ATOM 3097 C C . LYS A 1 386 ? -29.544 20.372 10.371 1.00 43.94 386 LYS A C 1
ATOM 3099 O O . LYS A 1 386 ? -30.378 19.546 10.006 1.00 43.94 386 LYS A O 1
ATOM 3104 N N . ALA A 1 387 ? -29.344 21.551 9.789 1.00 34.53 387 ALA A N 1
ATOM 3105 C CA . ALA A 1 387 ? -29.861 21.935 8.480 1.00 34.53 387 ALA A CA 1
ATOM 3106 C C . ALA A 1 387 ? -28.806 21.591 7.431 1.00 34.53 387 ALA A C 1
ATOM 3108 O O . ALA A 1 387 ? -29.215 21.142 6.341 1.00 34.53 387 ALA A O 1
#

pLDDT: mean 85.05, std 11.96, range [25.75, 97.12]

InterPro domains:
  IPR002656 Acyltransferase 3 domain [PF01757] (130-372)
  IPR052728 Oxygen and lipid transport regulator [PTHR11161] (12-381)